Protein AF-0000000068500457 (afdb_homodimer)

InterPro domains:
  IPR003719 Phenazine biosynthesis PhzF-like [PF02567] (9-289)
  IPR003719 Phenazine biosynthesis PhzF-like [PIRSF016184] (1-291)
  IPR003719 Phenazine biosynthesis PhzF-like [PTHR13774] (5-292)
  IPR003719 Phenazine biosynthesis PhzF-like [TIGR00654] (3-291)

Nearest PDB structures (foldseek):
  3edn-assembly1_B  TM=9.304E-01  e=4.935E-35  Bacillus anthracis
  1qy9-assembly2_C  TM=9.216E-01  e=9.710E-34  Escherichia coli
  1qya-assembly1_A  TM=9.060E-01  e=8.518E-31  Escherichia coli
  1ym5-assembly1_A-2  TM=8.627E-01  e=5.524E-30  Saccharomyces cerevisiae
  1u0k-assembly1_B  TM=8.093E-01  e=1.745E-21  Pseudomonas aeruginosa PAO1

pLDDT: mean 97.28, std 2.14, range [86.38, 98.94]

Structure (mmCIF, N/CA/C/O backbone):
data_AF-0000000068500457-model_v1
#
loop_
_entity.id
_entity.type
_entity.pdbx_description
1 polymer 'Phenazine biosynthesis protein, phzf family'
#
loop_
_atom_site.group_PDB
_atom_site.id
_atom_site.type_symbol
_atom_site.label_atom_id
_atom_site.label_alt_id
_atom_site.label_comp_id
_atom_site.label_asym_id
_atom_site.label_entity_id
_atom_site.label_seq_id
_atom_site.pdbx_PDB_ins_code
_atom_site.Cartn_x
_atom_site.Cartn_y
_atom_site.Cartn_z
_atom_site.occupancy
_atom_site.B_iso_or_equiv
_atom_site.auth_seq_id
_atom_site.auth_comp_id
_atom_site.auth_asym_id
_atom_site.auth_atom_id
_atom_site.pdbx_PDB_model_num
ATOM 1 N N . MET A 1 1 ? -18.516 -16.719 10.125 1 87.12 1 MET A N 1
ATOM 2 C CA . MET A 1 1 ? -17.625 -15.688 9.586 1 87.12 1 MET A CA 1
ATOM 3 C C . MET A 1 1 ? -17.797 -14.375 10.336 1 87.12 1 MET A C 1
ATOM 5 O O . MET A 1 1 ? -18.922 -13.945 10.594 1 87.12 1 MET A O 1
ATOM 9 N N . ASN A 1 2 ? -16.734 -13.828 10.867 1 94.94 2 ASN A N 1
ATOM 10 C CA . ASN A 1 2 ? -16.75 -12.539 11.547 1 94.94 2 ASN A CA 1
ATOM 11 C C . ASN A 1 2 ? -16.766 -11.375 10.555 1 94.94 2 ASN A C 1
ATOM 13 O O . ASN A 1 2 ? -16.297 -11.516 9.422 1 94.94 2 ASN A O 1
ATOM 17 N N . LYS A 1 3 ? -17.469 -10.289 11.008 1 97 3 LYS A N 1
ATOM 18 C CA . LYS A 1 3 ? -17.578 -9.102 10.164 1 97 3 LYS A CA 1
ATOM 19 C C . LYS A 1 3 ? -17.078 -7.859 10.906 1 97 3 LYS A C 1
ATOM 21 O O . LYS A 1 3 ? -17.328 -7.703 12.102 1 97 3 LYS A O 1
ATOM 26 N N . ILE A 1 4 ? -16.359 -7.004 10.203 1 98.38 4 ILE A N 1
ATOM 27 C CA . ILE A 1 4 ? -15.906 -5.715 10.711 1 98.38 4 ILE A CA 1
ATOM 28 C C . ILE A 1 4 ? -16.312 -4.602 9.75 1 98.38 4 ILE A C 1
ATOM 30 O O . ILE A 1 4 ? -15.969 -4.633 8.562 1 98.38 4 ILE A O 1
ATOM 34 N N . LYS A 1 5 ? -17.156 -3.693 10.211 1 98.69 5 LYS A N 1
ATOM 35 C CA . LYS A 1 5 ? -17.391 -2.494 9.414 1 98.69 5 LYS A CA 1
ATOM 36 C C . LYS A 1 5 ? -16.141 -1.609 9.367 1 98.69 5 LYS A C 1
ATOM 38 O O . LYS A 1 5 ? -15.5 -1.386 10.391 1 98.69 5 LYS A O 1
ATOM 43 N N . ILE A 1 6 ? -15.836 -1.152 8.195 1 98.81 6 ILE A N 1
ATOM 44 C CA . ILE A 1 6 ? -14.617 -0.36 8.062 1 98.8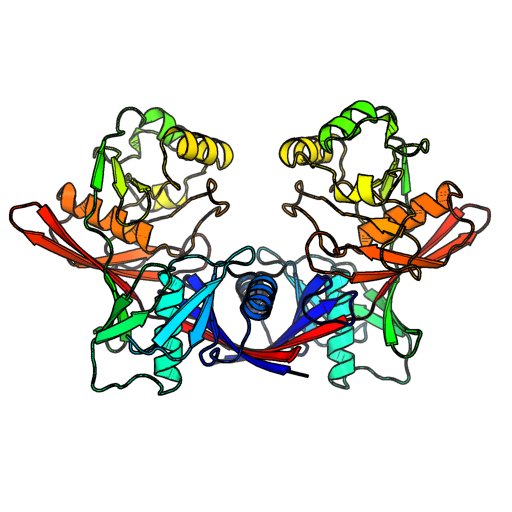1 6 ILE A CA 1
ATOM 45 C C . ILE A 1 6 ? -14.836 0.765 7.055 1 98.81 6 ILE A C 1
ATOM 47 O O . ILE A 1 6 ? -15.656 0.639 6.145 1 98.81 6 ILE A O 1
ATOM 51 N N . LYS A 1 7 ? -14.117 1.862 7.25 1 98.88 7 LYS A N 1
ATOM 52 C CA . LYS A 1 7 ? -14.055 2.988 6.32 1 98.88 7 LYS A CA 1
ATOM 53 C C . LYS A 1 7 ? -12.609 3.285 5.914 1 98.88 7 LYS A C 1
ATOM 55 O O . LYS A 1 7 ? -11.672 2.943 6.637 1 98.88 7 LYS A O 1
ATOM 60 N N . GLN A 1 8 ? -12.414 3.727 4.797 1 98.88 8 GLN A N 1
ATOM 61 C CA . GLN A 1 8 ? -11.211 4.461 4.414 1 98.88 8 GLN A CA 1
ATOM 62 C C . GLN A 1 8 ? -11.492 5.961 4.32 1 98.88 8 GLN A C 1
ATOM 64 O O . GLN A 1 8 ? -12.414 6.383 3.619 1 98.88 8 GLN A O 1
ATOM 69 N N . VAL A 1 9 ? -10.75 6.75 5.035 1 98.88 9 VAL A N 1
ATOM 70 C CA . VAL A 1 9 ? -10.992 8.18 5.184 1 98.88 9 VAL A CA 1
ATOM 71 C C . VAL A 1 9 ? -9.75 8.961 4.777 1 98.88 9 VAL A C 1
ATOM 73 O O . VAL A 1 9 ? -8.641 8.672 5.246 1 98.88 9 VAL A O 1
ATOM 76 N N . ASP A 1 10 ? -9.953 9.891 3.895 1 98.75 10 ASP A N 1
ATOM 77 C CA . ASP A 1 10 ? -8.891 10.82 3.521 1 98.75 10 ASP A CA 1
ATOM 78 C C . ASP A 1 10 ? -8.867 12.031 4.449 1 98.75 10 ASP A C 1
ATOM 80 O O . ASP A 1 10 ? -9.781 12.852 4.422 1 98.75 10 ASP A O 1
ATOM 84 N N . ALA A 1 11 ? -7.801 12.102 5.203 1 98.81 11 ALA A N 1
ATOM 85 C CA . ALA A 1 11 ? -7.641 13.219 6.125 1 98.81 11 ALA A CA 1
ATOM 86 C C . ALA A 1 11 ? -7.035 14.43 5.418 1 98.81 11 ALA A C 1
ATOM 88 O O . ALA A 1 11 ? -6.328 14.281 4.418 1 98.81 11 ALA A O 1
ATOM 89 N N . PHE A 1 12 ? -7.344 15.648 5.887 1 98.75 12 PHE A N 1
ATOM 90 C CA . PHE A 1 12 ? -6.809 16.938 5.441 1 98.75 12 PHE A CA 1
ATOM 91 C C . PHE A 1 12 ? -7.324 17.281 4.047 1 98.75 12 PHE A C 1
ATOM 93 O O . PHE A 1 12 ? -6.609 17.891 3.254 1 98.75 12 PHE A O 1
ATOM 100 N N . THR A 1 13 ? -8.461 16.812 3.727 1 98.44 13 THR A N 1
ATOM 101 C CA . THR A 1 13 ? -9.055 17.125 2.432 1 98.44 13 THR A CA 1
ATOM 102 C C . THR A 1 13 ? -10.578 17.078 2.502 1 98.44 13 THR A C 1
ATOM 104 O O . THR A 1 13 ? -11.141 16.5 3.434 1 98.44 13 THR A O 1
ATOM 107 N N . THR A 1 14 ? -11.203 17.781 1.573 1 96.94 14 THR A N 1
ATOM 108 C CA . THR A 1 14 ? -12.656 17.719 1.438 1 96.94 14 THR A CA 1
ATOM 109 C C . THR A 1 14 ? -13.055 17.062 0.116 1 96.94 14 THR A C 1
ATOM 111 O O . THR A 1 14 ? -14.242 16.969 -0.203 1 96.94 14 THR A O 1
ATOM 114 N N . ILE A 1 15 ? -12.062 16.641 -0.648 1 96.19 15 ILE A N 1
ATOM 115 C CA . ILE A 1 15 ? -12.375 16.047 -1.941 1 9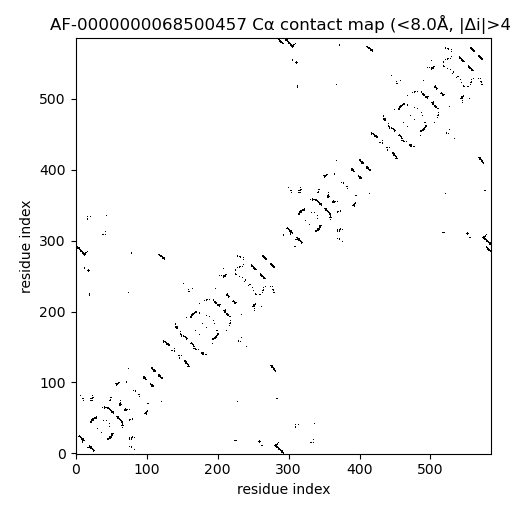6.19 15 ILE A CA 1
ATOM 116 C C . ILE A 1 15 ? -11.906 14.594 -1.962 1 96.19 15 ILE A C 1
ATOM 118 O O . ILE A 1 15 ? -10.914 14.242 -1.322 1 96.19 15 ILE A O 1
ATOM 122 N N . PRO A 1 16 ? -12.586 13.766 -2.725 1 97 16 PRO A N 1
ATOM 123 C CA . PRO A 1 16 ? -12.18 12.359 -2.791 1 97 16 PRO A CA 1
ATOM 124 C C . PRO A 1 16 ? -10.805 12.172 -3.426 1 97 16 PRO A C 1
ATOM 126 O O . PRO A 1 16 ? -10.43 12.922 -4.332 1 97 16 PRO A O 1
ATOM 129 N N . PHE A 1 17 ? -10.094 11.188 -2.996 1 98.06 17 PHE A N 1
ATOM 130 C CA . PHE A 1 17 ? -8.812 10.758 -3.545 1 98.06 17 PHE A CA 1
ATOM 131 C C . PHE A 1 17 ? -7.723 11.781 -3.244 1 98.06 17 PHE A C 1
ATOM 133 O O . PHE A 1 17 ? -6.676 11.797 -3.891 1 98.06 17 PHE A O 1
ATOM 140 N N . GLY A 1 18 ? -7.984 12.703 -2.336 1 98.25 18 GLY A N 1
ATOM 141 C CA . GLY A 1 18 ? -6.98 13.633 -1.843 1 98.25 18 GLY A CA 1
ATOM 142 C C . GLY A 1 18 ? -6.48 13.289 -0.453 1 98.25 18 GLY A C 1
ATOM 143 O O . GLY A 1 18 ? -6.738 12.195 0.051 1 98.25 18 GLY A O 1
ATOM 144 N N . GLY A 1 19 ? -5.719 14.18 0.04 1 98.62 19 GLY A N 1
ATOM 145 C CA . GLY A 1 19 ? -5.328 14.078 1.438 1 98.62 19 GLY A CA 1
ATOM 146 C C . GLY A 1 19 ? -4.508 12.844 1.741 1 98.62 19 GLY A C 1
ATOM 147 O O . GLY A 1 19 ? -3.734 12.383 0.899 1 98.62 19 GLY A O 1
ATOM 148 N N . ASN A 1 20 ? -4.594 12.484 2.986 1 98.75 20 ASN A N 1
ATOM 149 C CA . ASN A 1 20 ? -3.861 11.344 3.523 1 98.75 20 ASN A CA 1
ATOM 150 C C . ASN A 1 20 ? -4.805 10.25 4.008 1 98.75 20 ASN A C 1
ATOM 152 O O . ASN A 1 20 ? -5.535 10.438 4.984 1 98.75 20 ASN A O 1
ATOM 156 N N . PRO A 1 21 ? -4.781 9.102 3.355 1 98.62 21 PRO A N 1
ATOM 157 C CA . PRO A 1 21 ? -5.77 8.062 3.641 1 98.62 21 PRO A CA 1
ATOM 158 C C . PRO A 1 21 ? -5.457 7.281 4.914 1 98.62 21 PRO A C 1
ATOM 160 O O . PRO A 1 21 ? -4.285 7.047 5.227 1 98.62 21 PRO A O 1
ATOM 163 N N . ALA A 1 22 ? -6.5 6.844 5.59 1 98.69 22 ALA A N 1
ATOM 164 C CA . ALA A 1 22 ? -6.414 5.949 6.742 1 98.69 22 ALA A CA 1
ATOM 165 C C . ALA A 1 22 ? -7.609 5.004 6.797 1 98.69 22 ALA A C 1
ATOM 167 O O . ALA A 1 22 ? -8.719 5.371 6.395 1 98.69 22 ALA A O 1
ATOM 168 N N . GLY A 1 23 ? -7.363 3.77 7.215 1 98.88 23 GLY A N 1
ATOM 169 C CA . GLY A 1 23 ? -8.469 2.918 7.613 1 98.88 23 GLY A CA 1
ATOM 170 C C . GLY A 1 23 ? -9.039 3.273 8.977 1 98.88 23 GLY A C 1
ATOM 171 O O . GLY A 1 23 ? -8.305 3.695 9.867 1 98.88 23 GLY A O 1
ATOM 172 N N . VAL A 1 24 ? -10.32 3.115 9.117 1 98.94 24 VAL A N 1
ATOM 173 C CA . VAL A 1 24 ? -10.953 3.438 10.391 1 98.94 24 VAL A CA 1
ATOM 174 C C . VAL A 1 24 ? -12.008 2.387 10.727 1 98.94 24 VAL A C 1
ATOM 176 O O . VAL A 1 24 ? -12.914 2.129 9.93 1 98.94 24 VAL A O 1
ATOM 179 N N . VAL A 1 25 ? -11.891 1.739 11.797 1 98.94 25 VAL A N 1
ATOM 180 C CA . VAL A 1 25 ? -12.898 0.88 12.398 1 98.94 25 VAL A CA 1
ATOM 181 C C . VAL A 1 25 ? -13.445 1.532 13.672 1 98.94 25 VAL A C 1
ATOM 183 O O . VAL A 1 25 ? -12.719 1.686 14.656 1 98.94 25 VAL A O 1
ATOM 186 N N . THR A 1 26 ? -14.711 1.892 13.711 1 98.81 26 THR A N 1
ATOM 187 C CA . THR A 1 26 ? -15.25 2.709 14.797 1 98.81 26 THR A CA 1
ATOM 188 C C . THR A 1 26 ? -15.82 1.83 15.906 1 98.81 26 THR A C 1
ATOM 190 O O . THR A 1 26 ? -16.25 2.334 16.938 1 98.81 26 THR A O 1
ATOM 193 N N . ASP A 1 27 ? -15.906 0.527 15.742 1 98.44 27 ASP A N 1
ATOM 194 C CA . ASP A 1 27 ? -16.375 -0.436 16.734 1 98.44 27 ASP A CA 1
ATOM 195 C C . ASP A 1 27 ? -15.422 -1.619 16.844 1 98.44 27 ASP A C 1
ATOM 197 O O . ASP A 1 27 ? -15.688 -2.697 16.312 1 98.44 27 ASP A O 1
ATOM 201 N N . ALA A 1 28 ? -14.414 -1.388 17.734 1 98.62 28 ALA A N 1
ATOM 202 C CA . ALA A 1 28 ? -13.344 -2.379 17.734 1 98.62 28 ALA A CA 1
ATOM 203 C C . ALA A 1 28 ? -13.164 -2.992 19.109 1 98.62 28 ALA A C 1
ATOM 205 O O . ALA A 1 28 ? -12.172 -3.682 19.375 1 98.62 28 ALA A O 1
ATOM 206 N N . SER A 1 29 ? -14.062 -2.791 20.047 1 98.06 29 SER A N 1
ATOM 207 C CA . SER A 1 29 ? -13.891 -3.203 21.438 1 98.06 29 SER A CA 1
ATOM 208 C C . SER A 1 29 ? -13.703 -4.715 21.547 1 98.06 29 SER A C 1
ATOM 210 O O . SER A 1 29 ? -13.023 -5.195 22.453 1 98.06 29 SER A O 1
ATOM 212 N N . ASN A 1 30 ? -14.242 -5.5 20.688 1 97.62 30 ASN A N 1
ATOM 213 C CA . ASN A 1 30 ? -14.188 -6.957 20.766 1 97.62 30 ASN A CA 1
ATOM 214 C C . ASN A 1 30 ? -13.258 -7.547 19.703 1 97.62 30 ASN A C 1
ATOM 216 O O . ASN A 1 30 ? -13.375 -8.727 19.375 1 97.62 30 ASN A O 1
ATOM 220 N N . ILE A 1 31 ? -12.453 -6.766 19.125 1 98.38 31 ILE A N 1
ATOM 221 C CA . ILE A 1 31 ? -11.523 -7.23 18.094 1 98.38 31 ILE A CA 1
ATOM 222 C C . ILE A 1 31 ? -10.133 -7.398 18.703 1 98.38 31 ILE A C 1
ATOM 224 O O . ILE A 1 31 ? -9.609 -6.48 19.344 1 98.38 31 ILE A O 1
ATOM 228 N N . SER A 1 32 ? -9.469 -8.547 18.578 1 98.31 32 SER A N 1
ATOM 229 C CA . SER A 1 32 ? -8.141 -8.797 19.125 1 98.31 32 SER A CA 1
ATOM 230 C C . SER A 1 32 ? -7.074 -8.008 18.375 1 98.31 32 SER A C 1
ATOM 232 O O . SER A 1 32 ? -7.273 -7.629 17.219 1 98.31 32 SER A O 1
ATOM 234 N N . ASP A 1 33 ? -5.973 -7.773 19.031 1 98.44 33 ASP A N 1
ATOM 235 C CA . ASP A 1 33 ? -4.875 -7.043 18.406 1 98.44 33 ASP A CA 1
ATOM 236 C C . ASP A 1 33 ? -4.34 -7.793 17.188 1 98.44 33 ASP A C 1
ATOM 238 O O . ASP A 1 33 ? -3.895 -7.176 16.219 1 98.44 33 ASP A O 1
ATOM 242 N N . GLU A 1 34 ? -4.363 -9.117 17.234 1 97.81 34 GLU A N 1
ATOM 243 C CA . GLU A 1 34 ? -3.934 -9.922 16.094 1 97.81 34 GLU A CA 1
ATOM 244 C C . GLU A 1 34 ? -4.797 -9.641 14.875 1 97.81 34 GLU A C 1
ATOM 246 O O . GLU A 1 34 ? -4.277 -9.461 13.773 1 97.81 34 GLU A O 1
ATOM 251 N N . ILE A 1 35 ? -6.074 -9.609 15.062 1 98.19 35 ILE A N 1
ATOM 252 C CA . ILE A 1 35 ? -7 -9.344 13.961 1 98.19 35 ILE A CA 1
ATOM 253 C C . ILE A 1 35 ? -6.836 -7.906 13.492 1 98.19 35 ILE A C 1
ATOM 255 O O . ILE A 1 35 ? -6.855 -7.637 12.289 1 98.19 35 ILE A O 1
ATOM 259 N N . LYS A 1 36 ? -6.703 -6.941 14.469 1 98.81 36 LYS A N 1
ATOM 260 C CA . LYS A 1 36 ? -6.461 -5.551 14.094 1 98.81 36 LYS A CA 1
ATOM 261 C C . LYS A 1 36 ? -5.242 -5.438 13.18 1 98.81 36 LYS A C 1
ATOM 263 O O . LYS A 1 36 ? -5.289 -4.738 12.164 1 98.81 36 LYS A O 1
ATOM 268 N N . GLN A 1 37 ? -4.16 -6.145 13.555 1 98.56 37 GLN A N 1
ATOM 269 C CA . GLN A 1 37 ? -2.938 -6.133 12.758 1 98.56 37 GLN A CA 1
ATOM 270 C C . GLN A 1 37 ? -3.182 -6.719 11.367 1 98.56 37 GLN A C 1
ATOM 272 O O . GLN A 1 37 ? -2.703 -6.176 10.375 1 98.56 37 GLN A O 1
ATOM 277 N N . ASN A 1 38 ? -3.92 -7.824 11.273 1 98.12 38 ASN A N 1
ATOM 278 C CA . ASN A 1 38 ? -4.242 -8.43 9.984 1 98.12 38 ASN A CA 1
ATOM 279 C C . ASN A 1 38 ? -5.051 -7.484 9.102 1 98.12 38 ASN A C 1
ATOM 281 O O . ASN A 1 38 ? -4.805 -7.387 7.902 1 98.12 38 ASN A O 1
ATOM 285 N N . VAL A 1 39 ? -5.984 -6.805 9.68 1 98.69 39 VAL A N 1
ATOM 286 C CA . VAL A 1 39 ? -6.832 -5.863 8.953 1 98.69 39 VAL A CA 1
ATOM 287 C C . VAL A 1 39 ? -5.98 -4.715 8.414 1 98.69 39 VAL A C 1
ATOM 289 O O . VAL A 1 39 ? -6.121 -4.324 7.254 1 98.69 39 VAL A O 1
ATOM 292 N N . ALA A 1 40 ? -5.113 -4.215 9.281 1 98.69 40 ALA A N 1
ATOM 293 C CA . ALA A 1 40 ? -4.238 -3.123 8.852 1 98.69 40 ALA A CA 1
ATOM 294 C C . ALA A 1 40 ? -3.354 -3.553 7.688 1 98.69 40 ALA A C 1
ATOM 296 O O . ALA A 1 40 ? -3.16 -2.793 6.734 1 98.69 40 ALA A O 1
ATOM 297 N N . LYS A 1 41 ? -2.779 -4.734 7.812 1 97.75 41 LYS A N 1
ATOM 298 C CA . LYS A 1 41 ? -1.958 -5.273 6.73 1 97.75 41 LYS A CA 1
ATOM 299 C C . LYS A 1 41 ? -2.764 -5.414 5.445 1 97.75 41 LYS A C 1
ATOM 301 O O . LYS A 1 41 ? -2.271 -5.098 4.359 1 97.75 41 LYS A O 1
ATOM 306 N N . GLU A 1 42 ? -3.988 -5.887 5.566 1 98.19 42 GLU A N 1
ATOM 307 C CA . GLU A 1 42 ? -4.887 -6.09 4.434 1 98.19 42 GLU A CA 1
ATOM 308 C C . GLU A 1 42 ? -5.203 -4.77 3.736 1 98.19 42 GLU A C 1
ATOM 310 O O . GLU A 1 42 ? -5.234 -4.703 2.506 1 98.19 42 GLU A O 1
ATOM 315 N N . MET A 1 43 ? -5.426 -3.744 4.508 1 98.06 43 MET A N 1
ATOM 316 C CA . MET A 1 43 ? -5.781 -2.438 3.959 1 98.06 43 MET A CA 1
ATOM 317 C C . MET A 1 43 ? -4.59 -1.8 3.256 1 98.06 43 MET A C 1
ATOM 319 O O . MET A 1 43 ? -4.762 -1.019 2.318 1 98.06 43 MET A O 1
ATOM 323 N N . ASN A 1 44 ? -3.424 -2.096 3.771 1 97.19 44 ASN A N 1
ATOM 324 C CA . ASN A 1 44 ? -2.17 -1.643 3.18 1 97.19 44 ASN A CA 1
ATOM 325 C C . ASN A 1 44 ? -2.105 -0.121 3.1 1 97.19 44 ASN A C 1
ATOM 327 O O . ASN A 1 44 ? -1.63 0.433 2.107 1 97.19 44 ASN A O 1
ATOM 331 N N . LEU A 1 45 ? -2.693 0.55 4.035 1 97.69 45 LEU A N 1
ATOM 332 C CA . LEU A 1 45 ? -2.551 1.99 4.223 1 97.69 45 LEU A CA 1
ATOM 333 C C . LEU A 1 45 ? -1.496 2.299 5.277 1 97.69 45 LEU A C 1
ATOM 335 O O . LEU A 1 45 ? -1.03 1.397 5.977 1 97.69 45 LEU A O 1
ATOM 339 N N . SER A 1 46 ? -1.059 3.545 5.344 1 96.56 46 SER A N 1
ATOM 340 C CA . SER A 1 46 ? -0.04 3.883 6.332 1 96.56 46 SER A CA 1
ATOM 341 C C . SER A 1 46 ? -0.482 3.49 7.738 1 96.56 46 SER A C 1
ATOM 343 O O . SER A 1 46 ? 0.293 2.902 8.5 1 96.56 46 SER A O 1
ATOM 345 N N . GLU A 1 47 ? -1.784 3.863 8.086 1 98.25 47 GLU A N 1
ATOM 346 C CA . GLU A 1 47 ? -2.336 3.416 9.359 1 98.25 47 GLU A CA 1
ATOM 347 C C . GLU A 1 47 ? -3.812 3.055 9.227 1 98.25 47 GLU A C 1
ATOM 349 O O . GLU A 1 47 ? -4.52 3.609 8.383 1 98.25 47 GLU A O 1
ATOM 354 N N . THR A 1 48 ? -4.23 2.186 10.008 1 98.88 48 THR A N 1
ATOM 355 C CA . THR A 1 48 ? -5.629 1.898 10.305 1 98.88 48 THR A CA 1
ATOM 356 C C . THR A 1 48 ? -5.926 2.1 11.789 1 98.88 48 THR A C 1
ATOM 358 O O . THR A 1 48 ? -5.203 1.585 12.641 1 98.88 48 THR A O 1
ATOM 361 N N . ALA A 1 49 ? -6.918 2.895 12.023 1 98.94 49 ALA A N 1
ATOM 362 C CA . ALA A 1 49 ? -7.293 3.205 13.406 1 98.94 49 ALA A CA 1
ATOM 363 C C . ALA A 1 49 ? -8.461 2.332 13.867 1 98.94 49 ALA A C 1
ATOM 365 O O . ALA A 1 49 ? -9.391 2.07 13.094 1 98.94 49 ALA A O 1
ATOM 366 N N . PHE A 1 50 ? -8.398 1.896 15.094 1 98.94 50 PHE A N 1
ATOM 367 C CA . PHE A 1 50 ? -9.438 1.081 15.719 1 98.94 50 PHE A CA 1
ATOM 368 C C . PHE A 1 50 ? -9.961 1.754 16.984 1 98.94 50 PHE A C 1
ATOM 370 O O . PHE A 1 50 ? -9.203 1.996 17.922 1 98.94 50 PHE A O 1
ATOM 377 N N . VAL A 1 51 ? -11.242 1.997 17.016 1 98.94 51 VAL A N 1
ATOM 378 C CA . VAL A 1 51 ? -11.867 2.725 18.109 1 98.94 51 VAL A CA 1
ATOM 379 C C . VAL A 1 51 ? -12.531 1.74 19.062 1 98.94 51 VAL A C 1
ATOM 381 O O . VAL A 1 51 ? -13.312 0.884 18.641 1 98.94 51 VAL A O 1
ATOM 384 N N . SER A 1 52 ? -12.242 1.812 20.312 1 98.81 52 SER A N 1
ATOM 385 C CA . SER A 1 52 ? -12.852 1.016 21.375 1 98.81 52 SER A CA 1
ATOM 386 C C . SER A 1 52 ? -13.352 1.899 22.5 1 98.81 52 SER A C 1
ATOM 388 O O . SER A 1 52 ? -13.102 3.105 22.516 1 98.81 52 SER A O 1
ATOM 390 N N . GLU A 1 53 ? -14.078 1.32 23.375 1 98.38 53 GLU A N 1
ATOM 391 C CA . GLU A 1 53 ? -14.5 2.023 24.594 1 98.38 53 GLU A CA 1
ATOM 392 C C . GLU A 1 53 ? -13.305 2.328 25.484 1 98.38 53 GLU A C 1
ATOM 394 O O . GLU A 1 53 ? -12.312 1.593 25.484 1 98.38 53 GLU A O 1
ATOM 399 N N . SER A 1 54 ? -13.414 3.447 26.156 1 98.38 54 SER A N 1
ATOM 400 C CA . SER A 1 54 ? -12.375 3.838 27.094 1 98.38 54 SER A CA 1
ATOM 401 C C . SER A 1 54 ? -12.953 4.133 28.469 1 98.38 54 SER A C 1
ATOM 403 O O . SER A 1 54 ? -14.07 4.637 28.578 1 98.38 54 SER A O 1
ATOM 405 N N . ASN A 1 55 ? -12.172 3.859 29.516 1 97.69 55 ASN A N 1
ATOM 406 C CA . ASN A 1 55 ? -12.57 4.195 30.875 1 97.69 55 ASN A CA 1
ATOM 407 C C . ASN A 1 55 ? -12.047 5.566 31.281 1 97.69 55 ASN A C 1
ATOM 409 O O . ASN A 1 55 ? -12.492 6.121 32.281 1 97.69 55 ASN A O 1
ATOM 413 N N . ILE A 1 56 ? -11.164 6.188 30.531 1 98.25 56 ILE A N 1
ATOM 414 C CA . ILE A 1 56 ? -10.5 7.391 31.016 1 98.25 56 ILE A CA 1
ATOM 415 C C . ILE A 1 56 ? -10.641 8.516 30 1 98.25 56 ILE A C 1
ATOM 417 O O . ILE A 1 56 ? -10.211 9.641 30.234 1 98.25 56 ILE A O 1
ATOM 421 N N . ALA A 1 57 ? -11.164 8.242 28.828 1 98.5 57 ALA A N 1
ATOM 422 C CA . ALA A 1 57 ? -11.375 9.211 27.766 1 98.5 57 ALA A CA 1
ATOM 423 C C . ALA A 1 57 ? -12.695 8.945 27.031 1 98.5 57 ALA A C 1
ATOM 425 O O . ALA A 1 57 ? -13.445 8.047 27.422 1 98.5 57 ALA A O 1
ATOM 426 N N . ASP A 1 58 ? -12.992 9.773 26.047 1 98.25 58 ASP A N 1
ATOM 427 C CA . ASP A 1 58 ? -14.203 9.539 25.266 1 98.25 58 ASP A CA 1
ATOM 428 C C . ASP A 1 58 ? -14.102 8.234 24.469 1 98.25 58 ASP A C 1
ATOM 430 O O . ASP A 1 58 ? -15.086 7.504 24.344 1 98.25 58 ASP A O 1
ATOM 434 N N . PHE A 1 59 ? -12.922 7.996 23.906 1 98.62 59 PHE A N 1
ATOM 435 C CA . PHE A 1 59 ? -12.648 6.809 23.109 1 98.62 59 PHE A CA 1
ATOM 436 C C . PHE A 1 59 ? -11.234 6.297 23.375 1 98.62 59 PHE A C 1
ATOM 438 O O . PHE A 1 59 ? -10.352 7.066 23.75 1 98.62 59 PHE A O 1
ATOM 445 N N . LYS A 1 60 ? -11.031 5.008 23.234 1 98.81 60 LYS A N 1
ATOM 446 C CA . LYS A 1 60 ? -9.703 4.43 23.031 1 98.81 60 LYS A CA 1
ATOM 447 C C . LYS A 1 60 ? -9.422 4.207 21.547 1 98.81 60 LYS A C 1
ATOM 449 O O . LYS A 1 60 ? -10.258 3.652 20.828 1 98.81 60 LYS A O 1
ATOM 454 N N . VAL A 1 61 ? -8.305 4.707 21.109 1 98.88 61 VAL A N 1
ATOM 455 C CA . VAL A 1 61 ? -7.961 4.555 19.688 1 98.88 61 VAL A CA 1
ATOM 456 C C . VAL A 1 61 ? -6.586 3.9 19.562 1 98.88 61 VAL A C 1
ATOM 458 O O . VAL A 1 61 ? -5.602 4.398 20.109 1 98.88 61 VAL A O 1
ATOM 461 N N . GLN A 1 62 ? -6.516 2.781 18.875 1 98.94 62 GLN A N 1
ATOM 462 C CA . GLN A 1 62 ? -5.266 2.127 18.516 1 98.94 62 GLN A CA 1
ATOM 463 C C . GLN A 1 62 ? -4.949 2.332 17.031 1 98.94 62 GLN A C 1
ATOM 465 O O . GLN A 1 62 ? -5.855 2.342 16.203 1 98.94 62 GLN A O 1
ATOM 470 N N . PHE A 1 63 ? -3.738 2.537 16.75 1 98.88 63 PHE A N 1
ATOM 471 C CA . PHE A 1 63 ? -3.275 2.746 15.383 1 98.88 63 PHE A CA 1
ATOM 472 C C . PHE A 1 63 ? -2.336 1.626 14.953 1 98.88 63 PHE A C 1
ATOM 474 O O . PHE A 1 63 ? -1.356 1.331 15.641 1 98.88 63 PHE A O 1
ATOM 481 N N . PHE A 1 64 ? -2.574 1.021 13.781 1 98.81 64 PHE A N 1
ATOM 482 C CA . PHE A 1 64 ? -1.736 -0.048 13.25 1 98.81 64 PHE A CA 1
ATOM 483 C C . PHE A 1 64 ? -1.257 0.288 11.844 1 98.81 64 PHE A C 1
ATOM 485 O O . PHE A 1 64 ? -2.059 0.638 10.969 1 98.81 64 PHE A O 1
ATOM 492 N N . THR A 1 65 ? 0.067 0.303 11.625 1 97.81 65 THR A N 1
ATOM 493 C CA . THR A 1 65 ? 0.598 0.148 10.273 1 97.81 65 THR A CA 1
ATOM 494 C C . THR A 1 65 ? 0.433 -1.29 9.789 1 97.81 65 THR A C 1
ATOM 496 O O . THR A 1 65 ? 0.001 -2.16 10.547 1 97.81 65 THR A O 1
ATOM 499 N N . PRO A 1 66 ? 0.79 -1.558 8.508 1 96.69 66 PRO A N 1
ATOM 500 C CA . PRO A 1 66 ? 0.733 -2.951 8.062 1 96.69 66 PRO A CA 1
ATOM 501 C C . PRO A 1 66 ? 1.656 -3.867 8.859 1 96.69 66 PRO A C 1
ATOM 503 O O . PRO A 1 66 ? 1.429 -5.078 8.922 1 96.69 66 PRO A O 1
ATOM 506 N N . GLY A 1 67 ? 2.65 -3.25 9.609 1 95.62 67 GLY A N 1
ATOM 507 C CA . GLY A 1 67 ? 3.654 -4.082 10.25 1 95.62 67 GLY A CA 1
ATOM 508 C C . GLY A 1 67 ? 3.508 -4.137 11.758 1 95.62 67 GLY A C 1
ATOM 509 O O . GLY A 1 67 ? 3.91 -5.113 12.391 1 95.62 67 GLY A O 1
ATOM 510 N N . LEU A 1 68 ? 2.98 -3.086 12.328 1 97.12 68 LEU A N 1
ATOM 511 C CA . LEU A 1 68 ? 2.961 -3.029 13.789 1 97.12 68 LEU A CA 1
ATOM 512 C C . LEU A 1 68 ? 2.029 -1.926 14.273 1 97.12 68 LEU A C 1
ATOM 514 O O . LEU A 1 68 ? 1.595 -1.081 13.492 1 97.12 68 LEU A O 1
ATOM 518 N N . GLU A 1 69 ? 1.688 -2.006 15.602 1 98.5 69 GLU A N 1
ATOM 519 C CA . GLU A 1 69 ? 0.973 -0.915 16.25 1 98.5 69 GLU A CA 1
ATOM 520 C C . GLU A 1 69 ? 1.902 0.262 16.547 1 98.5 69 GLU A C 1
ATOM 522 O O . GLU A 1 69 ? 3.055 0.068 16.938 1 98.5 69 GLU A O 1
ATOM 527 N N . VAL A 1 70 ? 1.46 1.476 16.328 1 97.81 70 VAL A N 1
ATOM 528 C CA . VAL A 1 70 ? 2.234 2.67 16.641 1 97.81 70 VAL A CA 1
ATOM 529 C C . VAL A 1 70 ? 1.534 3.465 17.734 1 97.81 70 VAL A C 1
ATOM 531 O O . VAL A 1 70 ? 0.355 3.24 18.016 1 97.81 70 VAL A O 1
ATOM 534 N N . ASP A 1 71 ? 2.184 4.316 18.359 1 97.25 71 ASP A N 1
ATOM 535 C CA . ASP A 1 71 ? 1.695 4.988 19.547 1 97.25 71 ASP A CA 1
ATOM 536 C C . ASP A 1 71 ? 0.643 6.039 19.203 1 97.25 71 ASP A C 1
ATOM 538 O O . ASP A 1 71 ? -0.288 6.273 19.984 1 97.25 71 ASP A O 1
ATOM 542 N N . LEU A 1 72 ? 0.851 6.719 18.125 1 96 72 LEU A N 1
ATOM 543 C CA . LEU A 1 72 ? 0.003 7.832 17.703 1 96 72 LEU A CA 1
ATOM 544 C C . LEU A 1 72 ? 0.124 8.086 16.219 1 96 72 LEU A C 1
ATOM 546 O O . LEU A 1 72 ? 1.194 7.895 15.633 1 96 72 LEU A O 1
ATOM 550 N N . CYS A 1 73 ? -0.919 8.523 15.641 1 96.5 73 CYS A N 1
ATOM 551 C CA . CYS A 1 73 ? -0.929 8.953 14.25 1 96.5 73 CYS A CA 1
ATOM 552 C C . CYS A 1 73 ? -1.903 10.109 14.039 1 96.5 73 CYS A C 1
ATOM 554 O O . CYS A 1 73 ? -3.105 9.961 14.273 1 96.5 73 CYS A O 1
ATOM 556 N N . GLY A 1 74 ? -1.433 11.188 13.555 1 96.81 74 GLY A N 1
ATOM 557 C CA . GLY A 1 74 ? -2.221 12.398 13.438 1 96.81 74 GLY A CA 1
ATOM 558 C C . GLY A 1 74 ? -3.311 12.305 12.383 1 96.81 74 GLY A C 1
ATOM 559 O O . GLY A 1 74 ? -4.492 12.484 12.688 1 96.81 74 GLY A O 1
ATOM 560 N N . HIS A 1 75 ? -2.934 11.945 11.141 1 98 75 HIS A N 1
ATOM 561 C CA . HIS A 1 75 ? -3.932 11.938 10.078 1 98 75 HIS A CA 1
ATOM 562 C C . HIS A 1 75 ? -5.008 10.891 10.344 1 98 75 HIS A C 1
ATOM 564 O O . HIS A 1 75 ? -6.188 11.117 10.062 1 98 75 HIS A O 1
ATOM 570 N N . ALA A 1 76 ? -4.648 9.773 10.875 1 98.69 76 ALA A N 1
ATOM 571 C CA . ALA A 1 76 ? -5.637 8.75 11.211 1 98.69 76 ALA A CA 1
ATOM 572 C C . ALA A 1 76 ? -6.574 9.227 12.312 1 98.69 76 ALA A C 1
ATOM 574 O O . ALA A 1 76 ? -7.742 8.836 12.359 1 98.69 76 ALA A O 1
ATOM 575 N N . THR A 1 77 ? -6.039 10.062 13.227 1 98.69 77 THR A N 1
ATOM 576 C CA . THR A 1 77 ? -6.883 10.664 14.25 1 98.69 77 THR A CA 1
ATOM 577 C C . THR A 1 77 ? -7.957 11.539 13.617 1 98.69 77 THR A C 1
ATOM 579 O O . THR A 1 77 ? -9.141 11.43 13.961 1 98.69 77 THR A O 1
ATOM 582 N N . ILE A 1 78 ? -7.516 12.352 12.719 1 98.69 78 ILE A N 1
ATOM 583 C CA . ILE A 1 78 ? -8.461 13.227 12.031 1 98.69 78 ILE A CA 1
ATOM 584 C C . ILE A 1 78 ? -9.508 12.383 11.312 1 98.69 78 ILE A C 1
ATOM 586 O O . ILE A 1 78 ? -10.711 12.656 11.422 1 98.69 78 ILE A O 1
ATOM 590 N N . GLY A 1 79 ? -9.078 11.383 10.57 1 98.81 79 GLY A N 1
ATOM 591 C CA . GLY A 1 79 ? -10.008 10.484 9.898 1 98.81 79 GLY A CA 1
ATOM 592 C C . GLY A 1 79 ? -10.961 9.789 10.852 1 98.81 79 GLY A C 1
ATOM 593 O O . GLY A 1 79 ? -12.148 9.633 10.547 1 98.81 79 GLY A O 1
ATOM 594 N N . THR A 1 80 ? -10.469 9.367 11.984 1 98.88 80 THR A N 1
ATOM 595 C CA . THR A 1 80 ? -11.25 8.656 12.984 1 98.88 80 THR A CA 1
ATOM 596 C C . THR A 1 80 ? -12.367 9.539 13.531 1 98.88 80 THR A C 1
ATOM 598 O O . THR A 1 80 ? -13.531 9.125 13.578 1 98.88 80 THR A O 1
ATOM 601 N N . PHE A 1 81 ? -12.055 10.711 13.906 1 98.81 81 PHE A N 1
ATOM 602 C CA . PHE A 1 81 ? -13.062 11.578 14.516 1 98.81 81 PHE A CA 1
ATOM 603 C C . PHE A 1 81 ? -14.062 12.055 13.469 1 98.81 81 PHE A C 1
ATOM 605 O O . PHE A 1 81 ? -15.242 12.25 13.773 1 98.81 81 PHE A O 1
ATOM 612 N N . HIS A 1 82 ? -13.578 12.242 12.289 1 98.69 82 HIS A N 1
ATOM 613 C CA . HIS A 1 82 ? -14.516 12.492 11.195 1 98.69 82 HIS A CA 1
ATOM 614 C C . HIS A 1 82 ? -15.531 11.352 11.078 1 98.69 82 HIS A C 1
ATOM 616 O O . HIS A 1 82 ? -16.734 11.594 10.977 1 98.69 82 HIS A O 1
ATOM 622 N N . ALA A 1 83 ? -15.062 10.109 11.023 1 98.81 83 ALA A N 1
ATOM 623 C CA . ALA A 1 83 ? -15.922 8.938 10.891 1 98.81 83 ALA A CA 1
ATOM 624 C C . ALA A 1 83 ? -16.906 8.852 12.055 1 98.81 83 ALA A C 1
ATOM 626 O O . ALA A 1 83 ? -18.094 8.539 11.859 1 98.81 83 ALA A O 1
ATOM 627 N N . LEU A 1 84 ? -16.391 9.086 13.266 1 98.75 84 LEU A N 1
ATOM 628 C CA . LEU A 1 84 ? -17.234 9.062 14.453 1 98.75 84 LEU A CA 1
ATOM 629 C C . LEU A 1 84 ? -18.344 10.109 14.352 1 98.75 84 LEU A C 1
ATOM 631 O O . LEU A 1 84 ? -19.5 9.844 14.719 1 98.75 84 LEU A O 1
ATOM 635 N N . LEU A 1 85 ? -17.984 11.305 13.922 1 98.25 85 LEU A N 1
ATOM 636 C CA . LEU A 1 85 ? -18.969 12.352 13.727 1 98.25 85 LEU A CA 1
ATOM 637 C C . LEU A 1 85 ? -20.016 11.93 12.695 1 98.25 85 LEU A C 1
ATOM 639 O O . LEU A 1 85 ? -21.219 12.102 12.922 1 98.25 85 LEU A O 1
ATOM 643 N N . GLU A 1 86 ? -19.531 11.406 11.586 1 97.44 86 GLU A N 1
ATOM 644 C CA . GLU A 1 86 ? -20.422 10.953 10.516 1 97.44 86 GLU A CA 1
ATOM 645 C C . GLU A 1 86 ? -21.422 9.922 11.016 1 97.44 86 GLU A C 1
ATOM 647 O O . GLU A 1 86 ? -22.562 9.875 10.555 1 97.44 86 GLU A O 1
ATOM 652 N N . GLU A 1 87 ? -21 9.148 11.977 1 98.12 87 GLU A N 1
ATOM 653 C CA . GLU A 1 87 ? -21.828 8.047 12.477 1 98.12 87 GLU A CA 1
ATOM 654 C C . GLU A 1 87 ? -22.688 8.5 13.648 1 98.12 87 GLU A C 1
ATOM 656 O O . GLU A 1 87 ? -23.422 7.699 14.227 1 98.12 87 GLU A O 1
ATOM 661 N N . GLY A 1 88 ? -22.578 9.695 14.016 1 97.81 88 GLY A N 1
ATOM 662 C CA . GLY A 1 88 ? -23.375 10.219 15.117 1 97.81 88 GLY A CA 1
ATOM 663 C C . GLY A 1 88 ? -22.875 9.758 16.469 1 97.81 88 GLY A C 1
ATOM 664 O O . GLY A 1 88 ? -23.641 9.727 17.438 1 97.81 88 GLY A O 1
ATOM 665 N N . LYS A 1 89 ? -21.594 9.422 16.547 1 97.5 89 LYS A N 1
ATOM 666 C CA . LYS A 1 89 ? -21.047 8.859 17.781 1 97.5 89 LYS A CA 1
ATOM 667 C C . LYS A 1 89 ? -20.359 9.93 18.625 1 97.5 89 LYS A C 1
ATOM 669 O O . LYS A 1 89 ? -19.984 9.68 19.766 1 97.5 89 LYS A O 1
ATOM 674 N N . LEU A 1 90 ? -20.172 11.117 18.078 1 97 90 LEU A N 1
ATOM 675 C CA . LEU A 1 90 ? -19.625 12.234 18.844 1 97 90 LEU A CA 1
ATOM 676 C C . LEU A 1 90 ? -20.734 13.07 19.453 1 97 90 LEU A C 1
ATOM 678 O O . LEU A 1 90 ? -21.75 13.336 18.812 1 97 90 LEU A O 1
ATOM 682 N N . ASN A 1 91 ? -20.562 13.398 20.703 1 93.62 91 ASN A N 1
ATOM 683 C CA . ASN A 1 91 ? -21.469 14.359 21.328 1 93.62 91 ASN A CA 1
ATOM 684 C C . ASN A 1 91 ? -21.281 15.766 20.75 1 93.62 91 ASN A C 1
ATOM 686 O O . ASN A 1 91 ? -20.375 16.484 21.141 1 93.62 91 ASN A O 1
ATOM 690 N N . THR A 1 92 ? -22.109 16.219 19.953 1 88.44 92 THR A N 1
ATOM 691 C CA . THR A 1 92 ? -21.969 17.453 19.188 1 88.44 92 THR A CA 1
ATOM 692 C C . THR A 1 92 ? -22.125 18.672 20.094 1 88.44 92 THR A C 1
ATOM 694 O O . THR A 1 92 ? -21.922 19.812 19.672 1 88.44 92 THR A O 1
ATOM 697 N N . ASN A 1 93 ? -22.422 18.422 21.391 1 91.69 93 ASN A N 1
ATOM 698 C CA . ASN A 1 93 ? -22.469 19.516 22.344 1 91.69 93 ASN A CA 1
ATOM 699 C C . ASN A 1 93 ? -21.078 19.844 22.875 1 91.69 93 ASN A C 1
ATOM 701 O O . ASN A 1 93 ? -20.875 20.891 23.516 1 91.69 93 ASN A O 1
ATOM 705 N N . LYS A 1 94 ? -20.203 18.969 22.609 1 93.31 94 LYS A N 1
ATOM 706 C CA . LYS A 1 94 ? -18.812 19.156 23 1 93.31 94 LYS A CA 1
ATOM 707 C C . LYS A 1 94 ? -17.984 19.672 21.828 1 93.31 94 LYS A C 1
ATOM 709 O O . LYS A 1 94 ? -18.297 19.375 20.672 1 93.31 94 LYS A O 1
ATOM 714 N N . SER A 1 95 ? -17.031 20.453 22.172 1 95.94 95 SER A N 1
ATOM 715 C CA . SER A 1 95 ? -16.094 20.891 21.141 1 95.94 95 SER A CA 1
ATOM 716 C C . SER A 1 95 ? -14.719 20.25 21.344 1 95.94 95 SER A C 1
ATOM 718 O O . SER A 1 95 ? -13.867 20.328 20.453 1 95.94 95 SER A O 1
ATOM 720 N N . ILE A 1 96 ? -14.508 19.688 22.469 1 97.94 96 ILE A N 1
ATOM 721 C CA . ILE A 1 96 ? -13.25 19.016 22.766 1 97.94 96 ILE A CA 1
ATOM 722 C C . ILE A 1 96 ? -13.508 17.562 23.156 1 97.94 96 ILE A C 1
ATOM 724 O O . ILE A 1 96 ? -14.383 17.281 23.984 1 97.94 96 ILE A O 1
ATOM 728 N N . PHE A 1 97 ? -12.828 16.672 22.531 1 98.44 97 PHE A N 1
ATOM 729 C CA . PHE A 1 97 ? -12.875 15.25 22.812 1 98.44 97 PHE A CA 1
ATOM 730 C C . PHE A 1 97 ? -11.508 14.742 23.266 1 98.44 97 PHE A C 1
ATOM 732 O O . PHE A 1 97 ? -10.492 15.406 23.047 1 98.44 97 PHE A O 1
ATOM 739 N N . TYR A 1 98 ? -11.547 13.617 23.953 1 98.38 98 TYR A N 1
ATOM 740 C CA . TYR A 1 98 ? -10.305 13.031 24.438 1 98.38 98 TYR A CA 1
ATOM 741 C C . TYR A 1 98 ? -10.148 11.594 23.938 1 98.38 98 TYR A C 1
ATOM 743 O O . TYR A 1 98 ? -11.094 10.805 24.016 1 98.38 98 TYR A O 1
ATOM 751 N N . GLN A 1 99 ? -9.039 11.297 23.406 1 98.5 99 GLN A N 1
ATOM 752 C CA . GLN A 1 99 ? -8.742 9.93 22.984 1 98.5 99 GLN A CA 1
ATOM 753 C C . GLN A 1 99 ? -7.602 9.336 23.812 1 98.5 99 GLN A C 1
ATOM 755 O O . GLN A 1 99 ? -6.578 9.992 24.016 1 98.5 99 GLN A O 1
ATOM 760 N N . GLU A 1 100 ? -7.84 8.133 24.266 1 98.69 100 GLU A N 1
ATOM 761 C CA . GLU A 1 100 ? -6.805 7.309 24.875 1 98.69 100 GLU A CA 1
ATOM 762 C C . GLU A 1 100 ? -5.992 6.566 23.828 1 98.69 100 GLU A C 1
ATOM 764 O O . GLU A 1 100 ? -6.555 5.84 23 1 98.69 100 GLU A O 1
ATOM 769 N N . THR A 1 101 ? -4.719 6.828 23.781 1 98.38 101 THR A N 1
ATOM 770 C CA . THR A 1 101 ? -3.801 6.172 22.859 1 98.38 101 THR A CA 1
ATOM 771 C C . THR A 1 101 ? -2.592 5.613 23.609 1 98.38 101 THR A C 1
ATOM 773 O O . THR A 1 101 ? -2.465 5.797 24.812 1 98.38 101 THR A O 1
ATOM 776 N N . LYS A 1 102 ? -1.675 4.902 22.922 1 97.62 102 LYS A N 1
ATOM 777 C CA . LYS A 1 102 ? -0.428 4.438 23.531 1 97.62 102 LYS A CA 1
ATOM 778 C C . LYS A 1 102 ? 0.468 5.613 23.906 1 97.62 102 LYS A C 1
ATOM 780 O O . LYS A 1 102 ? 1.358 5.473 24.75 1 97.62 102 LYS A O 1
ATOM 785 N N . ALA A 1 103 ? 0.235 6.77 23.312 1 96.25 103 ALA A N 1
ATOM 786 C CA . ALA A 1 103 ? 1.022 7.961 23.625 1 96.25 103 ALA A CA 1
ATOM 787 C C . ALA A 1 103 ? 0.393 8.758 24.766 1 96.25 103 ALA A C 1
ATOM 789 O O . ALA A 1 103 ? 0.865 9.844 25.109 1 96.25 103 ALA A O 1
ATOM 790 N N . GLY A 1 104 ? -0.686 8.219 25.375 1 97.44 104 GLY A N 1
ATOM 791 C CA . GLY A 1 104 ? -1.402 8.906 26.438 1 97.44 104 GLY A CA 1
ATOM 792 C C . GLY A 1 104 ? -2.771 9.406 26 1 97.44 104 GLY A C 1
ATOM 793 O O . GLY A 1 104 ? -3.264 9.039 24.938 1 97.44 104 GLY A O 1
ATOM 794 N N . VAL A 1 105 ? -3.438 10.156 26.906 1 98.5 105 VAL A N 1
ATOM 795 C CA . VAL A 1 105 ? -4.734 10.766 26.609 1 98.5 105 VAL A CA 1
ATOM 796 C C . VAL A 1 105 ? -4.527 12.117 25.953 1 98.5 105 VAL A C 1
ATOM 798 O O . VAL A 1 105 ? -3.889 13.008 26.516 1 98.5 105 VAL A O 1
ATOM 801 N N . LEU A 1 106 ? -5.074 12.297 24.797 1 97.69 106 LEU A N 1
ATOM 802 C CA . LEU A 1 106 ? -4.855 13.5 24 1 97.69 106 LEU A CA 1
ATOM 803 C C . LEU A 1 106 ? -6.184 14.141 23.609 1 97.69 106 LEU A C 1
ATOM 805 O O . LEU A 1 106 ? -7.172 13.445 23.375 1 97.69 106 LEU A O 1
ATOM 809 N N . SER A 1 107 ? -6.168 15.414 23.469 1 97.88 107 SER A N 1
ATOM 810 C CA . SER A 1 107 ? -7.387 16.125 23.109 1 97.88 107 SER A CA 1
ATOM 811 C C . SER A 1 107 ? -7.512 16.281 21.594 1 97.88 107 SER A C 1
ATOM 813 O O . SER A 1 107 ? -6.508 16.359 20.875 1 97.88 107 SER A O 1
ATOM 815 N N . VAL A 1 108 ? -8.68 16.266 21.125 1 98.38 108 VAL A N 1
ATOM 816 C CA . VAL A 1 108 ? -9.07 16.594 19.75 1 98.38 108 VAL A CA 1
ATOM 817 C C . VAL A 1 108 ? -10.18 17.641 19.766 1 98.38 108 VAL A C 1
ATOM 819 O O . VAL A 1 108 ? -11.242 17.406 20.359 1 98.38 108 VAL A O 1
ATOM 822 N N . GLU A 1 109 ? -9.93 18.734 19.156 1 98.31 109 GLU A N 1
ATOM 823 C CA . GLU A 1 109 ? -10.891 19.828 19.141 1 98.31 109 GLU A CA 1
ATOM 824 C C . GLU A 1 109 ? -11.656 19.875 17.828 1 98.31 109 GLU A C 1
ATOM 826 O O . GLU A 1 109 ? -11.055 19.781 16.75 1 98.31 109 GLU A O 1
ATOM 831 N N . LEU A 1 110 ? -12.938 19.969 17.922 1 98 110 LEU A N 1
ATOM 832 C CA . LEU A 1 110 ? -13.773 20.172 16.75 1 98 110 LEU A CA 1
ATOM 833 C C . LEU A 1 110 ? -14.094 21.656 16.562 1 98 110 LEU A C 1
ATOM 835 O O . LEU A 1 110 ? -14.641 22.297 17.469 1 98 110 LEU A O 1
ATOM 839 N N . LYS A 1 111 ? -13.664 22.156 15.43 1 95.62 111 LYS A N 1
ATOM 840 C CA . LYS A 1 111 ? -13.953 23.531 15.047 1 95.62 111 LYS A CA 1
ATOM 841 C C . LYS A 1 111 ? -14.711 23.578 13.727 1 95.62 111 LYS A C 1
ATOM 843 O O . LYS A 1 111 ? -14.555 22.703 12.875 1 95.62 111 LYS A O 1
ATOM 848 N N . LYS A 1 112 ? -15.547 24.594 13.672 1 94 112 LYS A N 1
ATOM 849 C CA . LYS A 1 112 ? -16.188 24.875 12.391 1 94 112 LYS A CA 1
ATOM 850 C C . LYS A 1 112 ? -15.531 26.062 11.703 1 94 112 LYS A C 1
ATOM 852 O O . LYS A 1 112 ? -15.531 27.172 12.234 1 94 112 LYS A O 1
ATOM 857 N N . ILE A 1 113 ? -14.922 25.781 10.617 1 90.31 113 ILE A N 1
ATOM 858 C CA . ILE A 1 113 ? -14.305 26.828 9.797 1 90.31 113 ILE A CA 1
ATOM 859 C C . ILE A 1 113 ? -14.898 26.797 8.391 1 90.31 113 ILE A C 1
ATOM 861 O O . ILE A 1 113 ? -14.82 25.766 7.703 1 90.31 113 ILE A O 1
ATOM 865 N N . ASN A 1 114 ? -15.484 27.891 7.852 1 87.44 114 ASN A N 1
ATOM 866 C CA . ASN A 1 114 ? -16.109 27.969 6.535 1 87.44 114 ASN A CA 1
ATOM 867 C C . ASN A 1 114 ? -17.078 26.828 6.301 1 87.44 114 ASN A C 1
ATOM 869 O O . ASN A 1 114 ? -17.031 26.156 5.27 1 87.44 114 ASN A O 1
ATOM 873 N N . ASN A 1 115 ? -17.812 26.406 7.277 1 88.62 115 ASN A N 1
ATOM 874 C CA . ASN A 1 115 ? -18.859 25.391 7.234 1 88.62 115 ASN A CA 1
ATOM 875 C C . ASN A 1 115 ? -18.281 24 7.113 1 88.62 115 ASN A C 1
ATOM 877 O O . ASN A 1 115 ? -18.953 23.078 6.648 1 88.62 115 ASN A O 1
ATOM 881 N N . GLU A 1 116 ? -17.031 23.938 7.391 1 92.62 116 GLU A N 1
ATOM 882 C CA . GLU A 1 116 ? -16.359 22.641 7.414 1 92.62 116 GLU A CA 1
ATOM 883 C C . GLU A 1 116 ? -16 22.234 8.844 1 92.62 116 GLU A C 1
ATOM 885 O O . GLU A 1 116 ? -15.617 23.078 9.656 1 92.62 116 GLU A O 1
ATOM 890 N N . ASN A 1 117 ? -16.234 20.984 9.086 1 96.56 117 ASN A N 1
ATOM 891 C CA . ASN A 1 117 ? -15.742 20.438 10.352 1 96.56 117 ASN A CA 1
ATOM 892 C C . ASN A 1 117 ? -14.234 20.203 10.32 1 96.56 117 ASN A C 1
ATOM 894 O O . ASN A 1 117 ? -13.742 19.422 9.508 1 96.56 117 ASN A O 1
ATOM 898 N N . ILE A 1 118 ? -13.586 20.922 11.195 1 98.12 118 ILE A N 1
ATOM 899 C CA . ILE A 1 118 ? -12.133 20.781 11.305 1 98.12 118 ILE A CA 1
ATOM 900 C C . ILE A 1 118 ? -11.781 20.141 12.648 1 98.12 118 ILE A C 1
ATOM 902 O O . ILE A 1 118 ? -12.18 20.641 13.703 1 98.12 118 ILE A O 1
ATOM 906 N N . PHE A 1 119 ? -11.031 19.062 12.586 1 98.56 119 PHE A N 1
ATOM 907 C CA . PHE A 1 119 ? -10.508 18.438 13.797 1 98.56 119 PHE A CA 1
ATOM 908 C C . PHE A 1 119 ? -9.07 18.875 14.055 1 98.56 119 PHE A C 1
ATOM 910 O O . PHE A 1 119 ? -8.195 18.672 13.211 1 98.56 119 PHE A O 1
ATOM 917 N N . MET A 1 120 ? -8.82 19.453 15.227 1 98.44 120 MET A N 1
ATOM 918 C CA . MET A 1 120 ? -7.516 20 15.586 1 98.44 120 MET A CA 1
ATOM 919 C C . MET A 1 120 ? -6.871 19.188 16.703 1 98.44 120 MET A C 1
ATOM 921 O O . MET A 1 120 ? -7.551 18.766 17.641 1 98.44 120 MET A O 1
ATOM 925 N N . MET A 1 121 ? -5.574 18.984 16.547 1 97.62 121 MET A N 1
ATOM 926 C CA . MET A 1 121 ? -4.77 18.312 17.562 1 97.62 121 MET A CA 1
ATOM 927 C C . MET A 1 121 ? -3.57 19.172 17.953 1 97.62 121 MET A C 1
ATOM 929 O O . MET A 1 121 ? -3.098 19.984 17.156 1 97.62 121 MET A O 1
ATOM 933 N N . GLU A 1 122 ? -3.168 18.953 19.172 1 96.31 122 GLU A N 1
ATOM 934 C CA . GLU A 1 122 ? -1.99 19.672 19.641 1 96.31 122 GLU A CA 1
ATOM 935 C C . GLU A 1 122 ? -0.717 18.875 19.406 1 96.31 122 GLU A C 1
ATOM 937 O O . GLU A 1 122 ? -0.711 17.641 19.578 1 96.31 122 GLU A O 1
ATOM 942 N N . GLN A 1 123 ? 0.301 19.5 19 1 95.69 123 GLN A N 1
ATOM 943 C CA . GLN A 1 123 ? 1.64 18.922 18.906 1 95.69 123 GLN A CA 1
ATOM 944 C C . GLN A 1 123 ? 2.562 19.516 19.984 1 95.69 123 GLN A C 1
ATOM 946 O O . GLN A 1 123 ? 2.158 20.391 20.75 1 95.69 123 GLN A O 1
ATOM 951 N N . ASN A 1 124 ? 3.787 18.984 20.094 1 95.69 124 ASN A N 1
ATOM 952 C CA . ASN A 1 124 ? 4.762 19.5 21.047 1 95.69 124 ASN A CA 1
ATOM 953 C C . ASN A 1 124 ? 5.25 20.891 20.656 1 95.69 124 ASN A C 1
ATOM 955 O O . ASN A 1 124 ? 5.211 21.266 19.469 1 95.69 124 ASN A O 1
ATOM 959 N N . THR A 1 125 ? 5.633 21.609 21.703 1 97.56 125 THR A N 1
ATOM 960 C CA . THR A 1 125 ? 6.352 22.844 21.422 1 97.56 125 THR A CA 1
ATOM 961 C C . THR A 1 125 ? 7.594 22.562 20.578 1 97.56 125 THR A C 1
ATOM 963 O O . THR A 1 125 ? 8.328 21.609 20.844 1 97.56 125 THR A O 1
ATOM 966 N N . PRO A 1 126 ? 7.762 23.375 19.594 1 98.19 126 PRO A N 1
ATOM 967 C CA . PRO A 1 126 ? 8.836 23.047 18.641 1 98.19 126 PRO A CA 1
ATOM 968 C C . PRO A 1 126 ? 10.227 23.234 19.25 1 98.19 126 PRO A C 1
ATOM 970 O O . PRO A 1 126 ? 10.445 24.141 20.047 1 98.19 126 PRO A O 1
ATOM 973 N N . GLU A 1 127 ? 11.141 22.375 18.891 1 98.19 127 GLU A N 1
ATOM 974 C CA . GLU A 1 127 ? 12.578 22.5 19.094 1 98.19 127 GLU A CA 1
ATOM 975 C C . GLU A 1 127 ? 13.297 22.828 17.781 1 98.19 127 GLU A C 1
ATOM 977 O O . GLU A 1 127 ? 12.891 22.359 16.719 1 98.19 127 GLU A O 1
ATOM 982 N N . PHE A 1 128 ? 14.336 23.656 17.938 1 97.75 128 PHE A N 1
ATOM 983 C CA . PHE A 1 128 ? 15.07 24.078 16.75 1 97.75 128 PHE A CA 1
ATOM 984 C C . PHE A 1 128 ? 16.547 23.766 16.875 1 97.75 128 PHE A C 1
ATOM 986 O O . PHE A 1 128 ? 17.156 24 17.938 1 97.75 128 PHE A O 1
ATOM 993 N N . GLU A 1 129 ? 17.125 23.141 15.875 1 98.12 129 GLU A N 1
ATOM 994 C CA . GLU A 1 129 ? 18.562 22.922 15.789 1 98.12 129 GLU A CA 1
ATOM 995 C C . GLU A 1 129 ? 19.109 23.344 14.43 1 98.12 129 GLU A C 1
ATOM 997 O O . GLU A 1 129 ? 18.656 22.844 13.391 1 98.12 129 GLU A O 1
ATOM 1002 N N . ASN A 1 130 ? 20.094 24.219 14.477 1 97.19 130 ASN A N 1
ATOM 1003 C CA . ASN A 1 130 ? 20.656 24.75 13.25 1 97.19 130 ASN A CA 1
ATOM 1004 C C . ASN A 1 130 ? 21.469 23.688 12.508 1 97.19 130 ASN A C 1
ATOM 1006 O O . ASN A 1 130 ? 22.219 22.922 13.125 1 97.19 130 ASN A O 1
ATOM 1010 N N . LEU A 1 131 ? 21.25 23.594 11.211 1 97 131 LEU A N 1
ATOM 1011 C CA . LEU A 1 131 ? 22.016 22.688 10.344 1 97 131 LEU A CA 1
ATOM 1012 C C . LEU A 1 131 ? 22.359 23.375 9.031 1 97 131 LEU A C 1
ATOM 1014 O O . LEU A 1 131 ? 22.328 22.75 7.969 1 97 131 LEU A O 1
ATOM 1018 N N . ASP A 1 132 ? 22.625 24.609 9.047 1 95 132 ASP A N 1
ATOM 1019 C CA . ASP A 1 132 ? 22.812 25.422 7.848 1 95 132 ASP A CA 1
ATOM 1020 C C . ASP A 1 132 ? 24.109 25.047 7.141 1 95 132 ASP A C 1
ATOM 1022 O O . ASP A 1 132 ? 24.297 25.375 5.965 1 95 132 ASP A O 1
ATOM 1026 N N . ASN A 1 133 ? 25.031 24.422 7.758 1 93.81 133 ASN A N 1
ATOM 1027 C CA . ASN A 1 133 ? 26.297 24.016 7.176 1 93.81 133 ASN A CA 1
ATOM 1028 C C . ASN A 1 133 ? 26.109 22.969 6.086 1 93.81 133 ASN A C 1
ATOM 1030 O O . ASN A 1 133 ? 27.016 22.703 5.297 1 93.81 133 ASN A O 1
ATOM 1034 N N . CYS A 1 134 ? 24.875 22.422 5.988 1 94.94 134 CYS A N 1
ATOM 1035 C CA . CYS A 1 134 ? 24.641 21.359 5.02 1 94.94 134 CYS A CA 1
ATOM 1036 C C . CYS A 1 134 ? 23.984 21.906 3.756 1 94.94 134 CYS A C 1
ATOM 1038 O O . CYS A 1 134 ? 23.516 21.125 2.91 1 94.94 134 CYS A O 1
ATOM 1040 N N . ARG A 1 135 ? 23.953 23.141 3.598 1 95.5 135 ARG A N 1
ATOM 1041 C CA . ARG A 1 135 ? 23.203 23.797 2.535 1 95.5 135 ARG A CA 1
ATOM 1042 C C . ARG A 1 135 ? 23.578 23.25 1.167 1 95.5 135 ARG A C 1
ATOM 1044 O O . ARG A 1 135 ? 22.719 22.938 0.353 1 95.5 135 ARG A O 1
ATOM 1051 N N . LYS A 1 136 ? 24.828 23.172 0.854 1 94.94 136 LYS A N 1
ATOM 1052 C CA . LYS A 1 136 ? 25.312 22.672 -0.434 1 94.94 136 LYS A CA 1
ATOM 1053 C C . LYS A 1 136 ? 24.906 21.219 -0.648 1 94.94 136 LYS A C 1
ATOM 1055 O O . LYS A 1 136 ? 24.438 20.859 -1.728 1 94.94 136 LYS A O 1
ATOM 1060 N N . GLU A 1 137 ? 25.156 20.453 0.328 1 96.25 137 GLU A N 1
ATOM 1061 C CA . GLU A 1 137 ? 24.781 19.047 0.271 1 96.25 137 GLU A CA 1
ATOM 1062 C C . GLU A 1 137 ? 23.281 18.875 0.055 1 96.25 137 GLU A C 1
ATOM 1064 O O . GLU A 1 137 ? 22.859 18.016 -0.72 1 96.25 137 GLU A O 1
ATOM 1069 N N . LEU A 1 138 ? 22.531 19.641 0.751 1 96.88 138 LEU A N 1
ATOM 1070 C CA . LEU A 1 138 ? 21.078 19.609 0.656 1 96.88 138 LEU A CA 1
ATOM 1071 C C . LEU A 1 138 ? 20.609 19.938 -0.757 1 96.88 138 LEU A C 1
ATOM 1073 O O . LEU A 1 138 ? 19.734 19.266 -1.306 1 96.88 138 LEU A O 1
ATOM 1077 N N . ALA A 1 139 ? 21.156 20.969 -1.302 1 97.12 139 ALA A N 1
ATOM 1078 C CA . ALA A 1 139 ? 20.797 21.375 -2.66 1 97.12 139 ALA A CA 1
ATOM 1079 C C . ALA A 1 139 ? 21.062 20.25 -3.652 1 97.12 139 ALA A C 1
ATOM 1081 O O . ALA A 1 139 ? 20.25 20 -4.551 1 97.12 139 ALA A O 1
ATOM 1082 N N . GLN A 1 140 ? 22.109 19.547 -3.463 1 96.19 140 GLN A N 1
ATOM 1083 C CA . GLN A 1 140 ? 22.453 18.406 -4.312 1 96.19 140 GLN A CA 1
ATOM 1084 C C . GLN A 1 140 ? 21.453 17.266 -4.117 1 96.19 140 GLN A C 1
ATOM 1086 O O . GLN A 1 140 ? 21.062 16.609 -5.082 1 96.19 140 GLN A O 1
ATOM 1091 N N . MET A 1 141 ? 21.078 17.062 -2.934 1 97.12 141 MET A N 1
ATOM 1092 C CA . MET A 1 141 ? 20.172 15.961 -2.578 1 97.12 141 MET A CA 1
ATOM 1093 C C . MET A 1 141 ? 18.812 16.141 -3.244 1 97.12 141 MET A C 1
ATOM 1095 O O . MET A 1 141 ? 18.125 15.156 -3.523 1 97.12 141 MET A O 1
ATOM 1099 N N . ILE A 1 142 ? 18.453 17.375 -3.525 1 97.81 142 ILE A N 1
ATOM 1100 C CA . ILE A 1 142 ? 17.109 17.594 -4.07 1 97.81 142 ILE A CA 1
ATOM 1101 C C . ILE A 1 142 ? 17.219 18.078 -5.512 1 97.81 142 ILE A C 1
ATOM 1103 O O . ILE A 1 142 ? 16.203 18.422 -6.125 1 97.81 142 ILE A O 1
ATOM 1107 N N . GLY A 1 143 ? 18.406 18.219 -6.059 1 97.38 143 GLY A N 1
ATOM 1108 C CA . GLY A 1 143 ? 18.641 18.484 -7.469 1 97.38 143 GLY A CA 1
ATOM 1109 C C . GLY A 1 143 ? 18.359 19.922 -7.855 1 97.38 143 GLY A C 1
ATOM 1110 O O . GLY A 1 143 ? 17.781 20.188 -8.906 1 97.38 143 GLY A O 1
ATOM 1111 N N . VAL A 1 144 ? 18.672 20.875 -7.012 1 96.69 144 VAL A N 1
ATOM 1112 C CA . VAL A 1 144 ? 18.484 22.281 -7.34 1 96.69 144 VAL A CA 1
ATOM 1113 C C . VAL A 1 144 ? 19.797 23.031 -7.125 1 96.69 144 VAL A C 1
ATOM 1115 O O . VAL A 1 144 ? 20.703 22.531 -6.453 1 96.69 144 VAL A O 1
ATOM 1118 N N . HIS A 1 145 ? 19.891 24.219 -7.754 1 95.5 145 HIS A N 1
ATOM 1119 C CA . HIS A 1 145 ? 21 25.109 -7.441 1 95.5 145 HIS A CA 1
ATOM 1120 C C . HIS A 1 145 ? 20.797 25.781 -6.086 1 95.5 145 HIS A C 1
ATOM 1122 O O . HIS A 1 145 ? 19.688 26.172 -5.734 1 95.5 145 HIS A O 1
ATOM 1128 N N . GLU A 1 146 ? 21.875 26.031 -5.375 1 95.31 146 GLU A N 1
ATOM 1129 C CA . GLU A 1 146 ? 21.828 26.625 -4.043 1 95.31 146 GLU A CA 1
ATOM 1130 C C . GLU A 1 146 ? 21.109 27.969 -4.066 1 95.31 146 GLU A C 1
ATOM 1132 O O . GLU A 1 146 ? 20.453 28.344 -3.094 1 95.31 146 GLU A O 1
ATOM 1137 N N . ASP A 1 147 ? 21.203 28.641 -5.195 1 96 147 ASP A N 1
ATOM 1138 C CA . ASP A 1 147 ? 20.641 29.984 -5.305 1 96 147 ASP A CA 1
ATOM 1139 C C . ASP A 1 147 ? 19.109 29.953 -5.316 1 96 147 ASP A C 1
ATOM 1141 O O . ASP A 1 147 ? 18.453 30.984 -5.172 1 96 147 ASP A O 1
ATOM 1145 N N . ARG A 1 148 ? 18.531 28.734 -5.418 1 96.94 148 ARG A N 1
ATOM 1146 C CA . ARG A 1 148 ? 17.078 28.594 -5.441 1 96.94 148 ARG A CA 1
ATOM 1147 C C . ARG A 1 148 ? 16.516 28.422 -4.031 1 96.94 148 ARG A C 1
ATOM 1149 O O . ARG A 1 148 ? 15.312 28.516 -3.818 1 96.94 148 ARG A O 1
ATOM 1156 N N . LEU A 1 149 ? 17.391 28.203 -3.117 1 97.31 149 LEU A N 1
ATOM 1157 C CA . LEU A 1 149 ? 17.016 28.125 -1.714 1 97.31 149 LEU A CA 1
ATOM 1158 C C . LEU A 1 149 ? 16.781 29.516 -1.134 1 97.31 149 LEU A C 1
ATOM 1160 O O . LEU A 1 149 ? 17.469 30.469 -1.495 1 97.31 149 LEU A O 1
ATOM 1164 N N . LEU A 1 150 ? 15.805 29.578 -0.269 1 96.81 150 LEU A N 1
ATOM 1165 C CA . LEU A 1 150 ? 15.672 30.828 0.491 1 96.81 150 LEU A CA 1
ATOM 1166 C C . LEU A 1 150 ? 16.906 31.094 1.333 1 96.81 150 LEU A C 1
ATOM 1168 O O . LEU A 1 150 ? 17.594 30.156 1.75 1 96.81 150 LEU A O 1
ATOM 1172 N N . GLU A 1 151 ? 17.172 32.375 1.643 1 94.5 151 GLU A N 1
ATOM 1173 C CA . GLU A 1 151 ? 18.375 32.75 2.375 1 94.5 151 GLU A CA 1
ATOM 1174 C C . GLU A 1 151 ? 18.234 32.469 3.863 1 94.5 151 GLU A C 1
ATOM 1176 O O . GLU A 1 151 ? 19.234 32.438 4.594 1 94.5 151 GLU A O 1
ATOM 1181 N N . TYR A 1 152 ? 17.188 32.031 4.344 1 95.69 152 TYR A N 1
ATOM 1182 C CA . TYR A 1 152 ? 16.984 31.656 5.738 1 95.69 152 TYR A CA 1
ATOM 1183 C C . TYR A 1 152 ? 17.75 30.375 6.07 1 95.69 152 TYR A C 1
ATOM 1185 O O . TYR A 1 152 ? 18.016 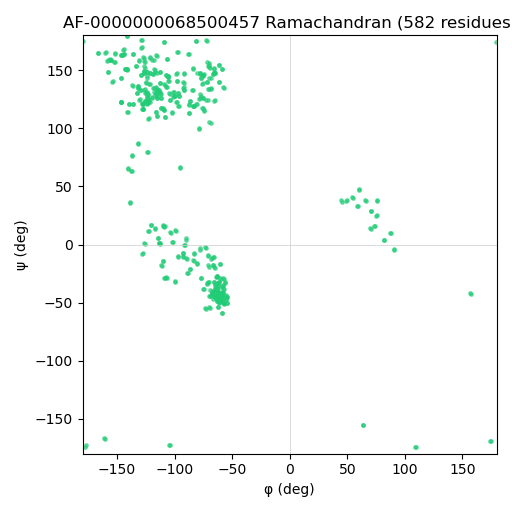29.562 5.188 1 95.69 152 TYR A O 1
ATOM 1193 N N . PRO A 1 153 ? 18.109 30.203 7.316 1 96.5 153 PRO A N 1
ATOM 1194 C CA . PRO A 1 153 ? 18.906 29.016 7.699 1 96.5 153 PRO A CA 1
ATOM 1195 C C . PRO A 1 153 ? 18.141 27.719 7.496 1 96.5 153 PRO A C 1
ATOM 1197 O O . PRO A 1 153 ? 16.922 27.672 7.652 1 96.5 153 PRO A O 1
ATOM 1200 N N . ILE A 1 154 ? 18.875 26.719 7.176 1 97.44 154 ILE A N 1
ATOM 1201 C CA . ILE A 1 154 ? 18.375 25.359 7.195 1 97.44 154 ILE A CA 1
ATOM 1202 C C . ILE A 1 154 ? 18.359 24.828 8.633 1 97.44 154 ILE A C 1
ATOM 1204 O O . ILE A 1 154 ? 19.375 24.859 9.32 1 97.44 154 ILE A O 1
ATOM 1208 N N . ILE A 1 155 ? 17.156 24.359 9.062 1 97.69 155 ILE A N 1
ATOM 1209 C CA . ILE A 1 155 ? 17 24.031 10.477 1 97.69 155 ILE A CA 1
ATOM 1210 C C . ILE A 1 155 ? 16.25 22.703 10.617 1 97.69 155 ILE A C 1
ATOM 1212 O O . ILE A 1 155 ? 15.359 22.391 9.828 1 97.69 155 ILE A O 1
ATOM 1216 N N . LYS A 1 156 ? 16.734 21.812 11.539 1 97.81 156 LYS A N 1
ATOM 1217 C CA . LYS A 1 156 ? 15.898 20.719 11.992 1 97.81 156 LYS A CA 1
ATOM 1218 C C . LYS A 1 156 ? 14.859 21.188 13 1 97.81 156 LYS A C 1
ATOM 1220 O O . LYS A 1 156 ? 15.18 21.969 13.914 1 97.81 156 LYS A O 1
ATOM 1225 N N . VAL A 1 157 ? 13.672 20.906 12.812 1 98.62 157 VAL A N 1
ATOM 1226 C CA . VAL A 1 157 ? 12.57 21.297 13.688 1 98.62 157 VAL A CA 1
ATOM 1227 C C . VAL A 1 157 ? 11.844 20.047 14.188 1 98.62 157 VAL A C 1
ATOM 1229 O O . VAL A 1 157 ? 11.648 19.094 13.43 1 98.62 157 VAL A O 1
ATOM 1232 N N . ASN A 1 158 ? 11.484 20.016 15.453 1 98.31 158 ASN A N 1
ATOM 1233 C CA . ASN A 1 158 ? 10.805 18.875 16.062 1 98.31 158 ASN A CA 1
ATOM 1234 C C . ASN A 1 158 ? 9.531 19.312 16.781 1 98.31 158 ASN A C 1
ATOM 1236 O O . ASN A 1 158 ? 9.594 20.078 17.75 1 98.31 158 ASN A O 1
ATOM 1240 N N . THR A 1 159 ? 8.445 18.891 16.391 1 97.12 159 THR A N 1
ATOM 1241 C CA . THR A 1 159 ? 7.188 19.047 17.109 1 97.12 159 THR A CA 1
ATOM 1242 C C . THR A 1 159 ? 6.617 17.688 17.5 1 97.12 159 THR A C 1
ATOM 1244 O O . THR A 1 159 ? 5.434 17.578 17.828 1 97.12 159 THR A O 1
ATOM 1247 N N . GLY A 1 160 ? 7.305 16.703 17.438 1 93.44 160 GLY A N 1
ATOM 1248 C CA . GLY A 1 160 ? 7.023 15.289 17.656 1 93.44 160 GLY A CA 1
ATOM 1249 C C . GLY A 1 160 ? 7.996 14.375 16.938 1 93.44 160 GLY A C 1
ATOM 1250 O O . GLY A 1 160 ? 8.422 13.359 17.5 1 93.44 160 GLY A O 1
ATOM 1251 N N . LEU A 1 161 ? 8.312 14.758 15.695 1 94.75 161 LEU A N 1
ATOM 1252 C CA . LEU A 1 161 ? 9.336 14.141 14.859 1 94.75 161 LEU A CA 1
ATOM 1253 C C . LEU A 1 161 ? 10.281 15.188 14.289 1 94.75 161 LEU A C 1
ATOM 1255 O O . LEU A 1 161 ? 9.859 16.297 13.969 1 94.75 161 LEU A O 1
ATOM 1259 N N . TRP A 1 162 ? 11.5 14.828 14.141 1 97.88 162 TRP A N 1
ATOM 1260 C CA . TRP A 1 162 ? 12.5 15.75 13.602 1 97.88 162 TRP A CA 1
ATOM 1261 C C . TRP A 1 162 ? 12.43 15.797 12.078 1 97.88 162 TRP A C 1
ATOM 1263 O O . TRP A 1 162 ? 12.594 14.773 11.406 1 97.88 162 TRP A O 1
ATOM 1273 N N . TRP A 1 163 ? 12.195 16.953 11.531 1 98.56 163 TRP A N 1
ATOM 1274 C CA . TRP A 1 163 ? 12.234 17.219 10.102 1 98.56 163 TRP A CA 1
ATOM 1275 C C . TRP A 1 163 ? 13.297 18.266 9.773 1 98.56 163 TRP A C 1
ATOM 1277 O O . TRP A 1 163 ? 13.57 19.156 10.578 1 98.56 163 TRP A O 1
ATOM 1287 N N . LEU A 1 164 ? 13.914 18.125 8.609 1 98.75 164 LEU A N 1
ATOM 1288 C CA . LEU A 1 164 ? 14.734 19.219 8.094 1 98.75 164 LEU A CA 1
ATOM 1289 C C . LEU A 1 164 ? 13.898 20.203 7.281 1 98.75 164 LEU A C 1
ATOM 1291 O O . LEU A 1 164 ? 13.273 19.812 6.289 1 98.75 164 LEU A O 1
ATOM 1295 N N . VAL A 1 165 ? 13.891 21.391 7.715 1 98.75 165 VAL A N 1
ATOM 1296 C CA . VAL A 1 165 ? 13.023 22.406 7.129 1 98.75 165 VAL A CA 1
ATOM 1297 C C . VAL A 1 165 ? 13.867 23.469 6.422 1 98.75 165 VAL A C 1
ATOM 1299 O O . VAL A 1 165 ? 14.836 23.984 6.988 1 98.75 165 VAL A O 1
ATOM 1302 N N . PHE A 1 166 ? 13.492 23.781 5.203 1 98.56 166 PHE A N 1
ATOM 1303 C CA . PHE A 1 166 ? 14.133 24.844 4.445 1 98.56 166 PHE A CA 1
ATOM 1304 C C . PHE A 1 166 ? 13.211 25.344 3.34 1 98.56 166 PHE A C 1
ATOM 1306 O O . PHE A 1 166 ? 12.297 24.641 2.916 1 98.56 166 PHE A O 1
ATOM 1313 N N . GLY A 1 167 ? 13.461 26.562 2.883 1 98.44 167 GLY A N 1
ATOM 1314 C CA . GLY A 1 167 ? 12.578 27.172 1.903 1 98.44 167 GLY A CA 1
ATOM 1315 C C . GLY A 1 167 ? 13.188 27.25 0.515 1 98.44 167 GLY A C 1
ATOM 1316 O O . GLY A 1 167 ? 14.406 27.344 0.37 1 98.44 167 GLY A O 1
ATOM 1317 N N . LEU A 1 168 ? 12.297 27.109 -0.425 1 98.62 168 LEU A N 1
ATOM 1318 C CA . LEU A 1 168 ? 12.633 27.391 -1.815 1 98.62 168 LEU A CA 1
ATOM 1319 C C . LEU A 1 168 ? 11.984 28.703 -2.273 1 98.62 168 LEU A C 1
ATOM 1321 O O . LEU A 1 168 ? 10.992 29.141 -1.694 1 98.62 168 LEU A O 1
ATOM 1325 N N . LYS A 1 169 ? 12.5 29.297 -3.309 1 98.12 169 LYS A N 1
ATOM 1326 C CA . LYS A 1 169 ? 12.141 30.656 -3.693 1 98.12 169 LYS A CA 1
ATOM 1327 C C . LYS A 1 169 ? 10.781 30.688 -4.391 1 98.12 169 LYS A C 1
ATOM 1329 O O . LYS A 1 169 ? 10.078 31.703 -4.352 1 98.12 169 LYS A O 1
ATOM 1334 N N . SER A 1 170 ? 10.43 29.562 -5.066 1 98.31 170 SER A N 1
ATOM 1335 C CA . SER A 1 170 ? 9.188 29.578 -5.832 1 98.31 170 SER A CA 1
ATOM 1336 C C . SER A 1 170 ? 8.5 28.219 -5.809 1 98.31 170 SER A C 1
ATOM 1338 O O . SER A 1 170 ? 9.117 27.219 -5.461 1 98.31 170 SER A O 1
ATOM 1340 N N . LEU A 1 171 ? 7.223 28.266 -6.168 1 98.56 171 LEU A N 1
ATOM 1341 C CA . LEU A 1 171 ? 6.449 27.047 -6.301 1 98.56 171 LEU A CA 1
ATOM 1342 C C . LEU A 1 171 ? 7.039 26.156 -7.391 1 98.56 171 LEU A C 1
ATOM 1344 O O . LEU A 1 171 ? 7.039 24.922 -7.258 1 98.56 171 LEU A O 1
ATOM 1348 N N . ASP A 1 172 ? 7.5 26.781 -8.461 1 98.19 172 ASP A N 1
ATOM 1349 C CA . ASP A 1 172 ? 8.125 26.031 -9.555 1 98.19 172 ASP A CA 1
ATOM 1350 C C . ASP A 1 172 ? 9.383 25.312 -9.078 1 98.19 172 ASP A C 1
ATOM 1352 O O . ASP A 1 172 ? 9.633 24.172 -9.461 1 98.19 172 ASP A O 1
ATOM 1356 N N . ASP A 1 173 ? 10.164 26.031 -8.25 1 98 173 ASP A N 1
ATOM 1357 C CA . ASP A 1 173 ? 11.352 25.406 -7.676 1 98 173 ASP A CA 1
ATOM 1358 C C . ASP A 1 173 ? 10.977 24.188 -6.82 1 98 173 ASP A C 1
ATOM 1360 O O . ASP A 1 173 ? 11.641 23.156 -6.871 1 98 173 ASP A O 1
ATOM 1364 N N . LEU A 1 174 ? 9.938 24.391 -6.031 1 98.62 174 LEU A N 1
ATOM 1365 C CA . LEU A 1 174 ? 9.484 23.297 -5.164 1 98.62 174 LEU A CA 1
ATOM 1366 C C . LEU A 1 174 ? 8.961 22.125 -5.984 1 98.62 174 LEU A C 1
ATOM 1368 O O . LEU A 1 174 ? 9.242 20.969 -5.672 1 98.62 174 LEU A O 1
ATOM 1372 N N . LYS A 1 175 ? 8.164 22.359 -6.992 1 98.12 175 LYS A N 1
ATOM 1373 C CA . LYS A 1 175 ? 7.562 21.359 -7.863 1 98.12 175 LYS A CA 1
ATOM 1374 C C . LYS A 1 175 ? 8.633 20.516 -8.555 1 98.12 175 LYS A C 1
ATOM 1376 O O . LYS A 1 175 ? 8.469 19.297 -8.719 1 98.12 175 LYS A O 1
ATOM 1381 N N . ASN A 1 176 ? 9.719 21.156 -8.875 1 97.31 176 ASN A N 1
ATOM 1382 C CA . ASN A 1 176 ? 10.656 20.531 -9.805 1 97.31 176 ASN A CA 1
ATOM 1383 C C . ASN A 1 176 ? 11.875 19.969 -9.086 1 97.31 176 ASN A C 1
ATOM 1385 O O . ASN A 1 176 ? 12.875 19.641 -9.719 1 97.31 176 ASN A O 1
ATOM 1389 N N . ILE A 1 177 ? 11.812 19.922 -7.77 1 97.81 177 ILE A N 1
ATOM 1390 C CA . ILE A 1 177 ? 12.914 19.25 -7.09 1 97.81 177 ILE A CA 1
ATOM 1391 C C . ILE A 1 177 ? 13.016 17.812 -7.578 1 97.81 177 ILE A C 1
ATOM 1393 O O . ILE A 1 177 ? 12.023 17.219 -8.008 1 97.81 177 ILE A O 1
ATOM 1397 N N . SER A 1 178 ? 14.188 17.25 -7.559 1 97.06 178 SER A N 1
ATOM 1398 C CA . SER A 1 178 ? 14.477 15.859 -7.895 1 97.06 178 SER A CA 1
ATOM 1399 C C . SER A 1 178 ? 15.18 15.141 -6.742 1 97.06 178 SER A C 1
ATOM 1401 O O . SER A 1 178 ? 16.391 14.891 -6.801 1 97.06 178 SER A O 1
ATOM 1403 N N . PRO A 1 179 ? 14.414 14.719 -5.758 1 97.31 179 PRO A N 1
ATOM 1404 C CA . PRO A 1 179 ? 15.008 14.156 -4.543 1 97.31 179 PRO A CA 1
ATOM 1405 C C . PRO A 1 179 ? 15.75 12.844 -4.809 1 97.31 179 PRO A C 1
ATOM 1407 O O . PRO A 1 179 ? 15.188 11.922 -5.406 1 97.31 179 PRO A O 1
ATOM 1410 N N . ASP A 1 180 ? 16.984 12.828 -4.449 1 96.88 180 ASP A N 1
ATOM 1411 C CA . ASP A 1 180 ? 17.734 11.578 -4.375 1 96.88 180 ASP A CA 1
ATOM 1412 C C . ASP A 1 180 ? 17.391 10.812 -3.1 1 96.88 180 ASP A C 1
ATOM 1414 O O . ASP A 1 180 ? 18.016 11.023 -2.057 1 96.88 180 ASP A O 1
ATOM 1418 N N . LEU A 1 181 ? 16.531 9.812 -3.225 1 95.69 181 LEU A N 1
ATOM 1419 C CA . LEU A 1 181 ? 15.953 9.148 -2.062 1 95.69 181 LEU A CA 1
ATOM 1420 C C . LEU A 1 181 ? 17.031 8.43 -1.253 1 95.69 181 LEU A C 1
ATOM 1422 O O . LEU A 1 181 ? 16.953 8.383 -0.023 1 95.69 181 LEU A O 1
ATOM 1426 N N . ASN A 1 182 ? 17.969 7.844 -1.909 1 92.44 182 ASN A N 1
ATOM 1427 C CA . ASN A 1 182 ? 19.047 7.156 -1.205 1 92.44 182 ASN A CA 1
ATOM 1428 C C . ASN A 1 182 ? 19.906 8.133 -0.402 1 92.44 182 ASN A C 1
ATOM 1430 O O . ASN A 1 182 ? 20.266 7.848 0.741 1 92.44 182 ASN A O 1
ATOM 1434 N N . LYS A 1 183 ? 20.281 9.242 -0.983 1 96 183 LYS A N 1
ATOM 1435 C CA . LYS A 1 183 ? 21.078 10.25 -0.293 1 96 183 LYS A CA 1
ATOM 1436 C C . LYS A 1 183 ? 20.297 10.852 0.877 1 96 183 LYS A C 1
ATOM 1438 O O . LYS A 1 183 ? 20.875 11.094 1.945 1 96 183 LYS A O 1
ATOM 1443 N N . ILE A 1 184 ? 19.031 11.055 0.692 1 97.88 184 ILE A N 1
ATOM 1444 C CA . ILE A 1 184 ? 18.203 11.633 1.738 1 97.88 184 ILE A CA 1
ATOM 1445 C C . ILE A 1 184 ? 18.078 10.656 2.902 1 97.88 184 ILE A C 1
ATOM 1447 O O . ILE A 1 184 ? 18.125 11.055 4.066 1 97.88 184 ILE A O 1
ATOM 1451 N N . LYS A 1 185 ? 17.891 9.383 2.531 1 96.06 185 LYS A N 1
ATOM 1452 C CA . LYS A 1 185 ? 17.812 8.352 3.564 1 96.06 185 LYS A CA 1
ATOM 1453 C C . LYS A 1 185 ? 19.078 8.336 4.426 1 96.06 185 LYS A C 1
ATOM 1455 O O . LYS A 1 185 ? 18.984 8.336 5.656 1 96.06 185 LYS A O 1
ATOM 1460 N N . LYS A 1 186 ? 20.203 8.305 3.807 1 96.12 186 LYS A N 1
ATOM 1461 C CA . LYS A 1 186 ? 21.484 8.297 4.52 1 96.12 186 LYS A CA 1
ATOM 1462 C C . LYS A 1 186 ? 21.641 9.562 5.359 1 96.12 186 LYS A C 1
ATOM 1464 O O . LYS A 1 186 ? 22.016 9.492 6.531 1 96.12 186 LYS A O 1
ATOM 1469 N N . PHE A 1 187 ? 21.406 10.711 4.754 1 98 187 PHE A N 1
ATOM 1470 C CA . PHE A 1 187 ? 21.516 11.992 5.434 1 98 187 PHE A CA 1
ATOM 1471 C C . PHE A 1 187 ? 20.625 12.023 6.668 1 98 187 PHE A C 1
ATOM 1473 O O . PHE A 1 187 ? 21.031 12.523 7.719 1 98 187 PHE A O 1
ATOM 1480 N N . SER A 1 188 ? 19.375 11.516 6.5 1 98.25 188 SER A N 1
ATOM 1481 C CA . SER A 1 188 ? 18.406 11.484 7.598 1 98.25 188 SER A CA 1
ATOM 1482 C C . SER A 1 188 ? 18.922 10.664 8.766 1 98.25 188 SER A C 1
ATOM 1484 O O . SER A 1 188 ? 18.828 11.078 9.922 1 98.25 188 SER A O 1
ATOM 1486 N N . GLY A 1 189 ? 19.453 9.539 8.492 1 97.25 189 GLY A N 1
ATOM 1487 C CA . GLY A 1 189 ? 20.062 8.727 9.531 1 97.25 189 GLY A CA 1
ATOM 1488 C C . GLY A 1 189 ? 21.203 9.422 10.242 1 97.25 189 GLY A C 1
ATOM 1489 O O . GLY A 1 189 ? 21.266 9.422 11.469 1 97.25 189 GLY A O 1
ATOM 1490 N N . ASP A 1 190 ? 22.094 10.023 9.492 1 97.5 190 ASP A N 1
ATOM 1491 C CA . ASP A 1 190 ? 23.297 10.68 10.008 1 97.5 190 ASP A CA 1
ATOM 1492 C C . ASP A 1 190 ? 22.938 11.859 10.898 1 97.5 190 ASP A C 1
ATOM 1494 O O . ASP A 1 190 ? 23.703 12.219 11.805 1 97.5 190 ASP A O 1
ATOM 1498 N N . ASN A 1 191 ? 21.812 12.469 10.672 1 97.88 191 ASN A N 1
ATOM 1499 C CA . ASN A 1 191 ? 21.469 13.695 11.375 1 97.88 191 ASN A CA 1
ATOM 1500 C C . ASN A 1 191 ? 20.266 13.492 12.297 1 97.88 191 ASN A C 1
ATOM 1502 O O . ASN A 1 191 ? 19.734 14.453 12.852 1 97.88 191 ASN A O 1
ATOM 1506 N N . ASN A 1 192 ? 19.766 12.289 12.438 1 97.06 192 ASN A N 1
ATOM 1507 C CA . ASN A 1 192 ? 18.672 11.922 13.32 1 97.06 192 ASN A CA 1
ATOM 1508 C C . ASN A 1 192 ? 17.391 12.688 12.977 1 97.06 192 ASN A C 1
ATOM 1510 O O . ASN A 1 192 ? 16.797 13.328 13.844 1 97.06 192 ASN A O 1
ATOM 1514 N N . ILE A 1 193 ? 17.047 12.727 11.742 1 97.88 193 ILE A N 1
ATOM 1515 C CA . ILE A 1 193 ? 15.781 13.266 11.266 1 97.88 193 ILE A CA 1
ATOM 1516 C C . ILE A 1 193 ? 15.023 12.188 10.492 1 97.88 193 ILE A C 1
ATOM 1518 O O . ILE A 1 193 ? 15.617 11.195 10.055 1 97.88 193 ILE A O 1
ATOM 1522 N N . ILE A 1 194 ? 13.734 12.367 10.336 1 97.25 194 ILE A N 1
ATOM 1523 C CA . ILE A 1 194 ? 12.953 11.352 9.633 1 97.25 194 ILE A CA 1
ATOM 1524 C C . ILE A 1 194 ? 12.953 11.641 8.133 1 97.25 194 ILE A C 1
ATOM 1526 O O . ILE A 1 194 ? 12.695 10.75 7.324 1 97.25 194 ILE A O 1
ATOM 1530 N N . GLY A 1 195 ? 13.164 12.906 7.773 1 98.25 195 GLY A N 1
ATOM 1531 C CA . GLY A 1 195 ? 13.141 13.336 6.383 1 98.25 195 GLY A CA 1
ATOM 1532 C C . GLY A 1 195 ? 13.266 14.836 6.219 1 98.25 195 GLY A C 1
ATOM 1533 O O . GLY A 1 195 ? 13.672 15.539 7.148 1 98.25 195 GLY A O 1
ATOM 1534 N N . ILE A 1 196 ? 13.016 15.25 4.98 1 98.69 196 ILE A N 1
ATOM 1535 C CA . ILE A 1 196 ? 13.094 16.672 4.664 1 98.69 196 ILE A CA 1
ATOM 1536 C C . ILE A 1 196 ? 11.703 17.203 4.328 1 98.69 196 ILE A C 1
ATOM 1538 O O . ILE A 1 196 ? 10.867 16.484 3.795 1 98.69 196 ILE A O 1
ATOM 1542 N N . THR A 1 197 ? 11.445 18.453 4.629 1 98.62 197 THR A N 1
ATOM 1543 C CA . THR A 1 197 ? 10.18 19.094 4.305 1 98.62 197 THR A CA 1
ATOM 1544 C C . THR A 1 197 ? 10.406 20.5 3.754 1 98.62 197 THR A C 1
ATOM 1546 O O . THR A 1 197 ? 10.18 21.484 4.453 1 98.62 197 THR A O 1
ATOM 1549 N N . PRO A 1 198 ? 10.836 20.578 2.508 1 98.75 198 PRO A N 1
ATOM 1550 C CA . PRO A 1 198 ? 10.961 21.891 1.854 1 98.75 198 PRO A CA 1
ATOM 1551 C C . PRO A 1 198 ? 9.617 22.578 1.653 1 98.75 198 PRO A C 1
ATOM 1553 O O . PRO A 1 198 ? 8.586 21.906 1.505 1 98.75 198 PRO A O 1
ATOM 1556 N N . PHE A 1 199 ? 9.68 23.875 1.651 1 98.88 199 PHE A N 1
ATOM 1557 C CA . PHE A 1 199 ? 8.453 24.641 1.462 1 98.88 199 PHE A CA 1
ATOM 1558 C C . PHE A 1 199 ? 8.711 25.906 0.647 1 98.88 199 PHE A C 1
ATOM 1560 O O . PHE A 1 199 ? 9.867 26.234 0.36 1 98.88 199 PHE A O 1
ATOM 1567 N N . CYS A 1 200 ? 7.688 26.516 0.224 1 98.81 200 CYS A N 1
ATOM 1568 C CA . CYS A 1 200 ? 7.727 27.859 -0.327 1 98.81 200 CYS A CA 1
ATOM 1569 C C . CYS A 1 200 ? 6.473 28.641 0.051 1 98.81 200 CYS A C 1
ATOM 1571 O O . CYS A 1 200 ? 5.492 28.062 0.513 1 98.81 200 CYS A O 1
ATOM 1573 N N . ILE A 1 201 ? 6.527 29.906 -0.089 1 98.38 201 ILE A N 1
ATOM 1574 C CA . ILE A 1 201 ? 5.422 30.766 0.31 1 98.38 201 ILE A CA 1
ATOM 1575 C C . ILE A 1 201 ? 4.422 30.891 -0.837 1 98.38 201 ILE A C 1
ATOM 1577 O O . ILE A 1 201 ? 3.244 31.188 -0.615 1 98.38 201 ILE A O 1
ATOM 1581 N N . GLU A 1 202 ? 4.863 30.609 -2.104 1 98.38 202 GLU A N 1
ATOM 1582 C CA . GLU A 1 202 ? 3.932 30.562 -3.227 1 98.38 202 GLU A CA 1
ATOM 1583 C C . GLU A 1 202 ? 3.043 29.328 -3.156 1 98.38 202 GLU A C 1
ATOM 1585 O O . GLU A 1 202 ? 3.504 28.25 -2.781 1 98.38 202 GLU A O 1
ATOM 1590 N N . THR A 1 203 ? 1.78 29.531 -3.492 1 98.56 203 THR A N 1
ATOM 1591 C CA . THR A 1 203 ? 0.821 28.438 -3.379 1 98.56 203 THR A CA 1
ATOM 1592 C C . THR A 1 203 ? 0 28.297 -4.656 1 98.56 203 THR A C 1
ATOM 1594 O O . THR A 1 203 ? -0.002 29.203 -5.496 1 98.56 203 THR A O 1
ATOM 1597 N N . ILE A 1 204 ? -0.58 27.141 -4.883 1 98.44 204 ILE A N 1
ATOM 1598 C CA . ILE A 1 204 ? -1.538 26.938 -5.961 1 98.44 204 ILE A CA 1
ATOM 1599 C C . ILE A 1 204 ? -2.865 27.609 -5.613 1 98.44 204 ILE A C 1
ATOM 1601 O O . ILE A 1 204 ? -3.402 28.375 -6.41 1 98.44 204 ILE A O 1
ATOM 1605 N N . ASP A 1 205 ? -3.42 27.266 -4.461 1 97.88 205 ASP A N 1
ATOM 1606 C CA . ASP A 1 205 ? -4.602 27.922 -3.922 1 97.88 205 ASP A CA 1
ATOM 1607 C C . ASP A 1 205 ? -4.215 29.203 -3.168 1 97.88 205 ASP A C 1
ATOM 1609 O O . ASP A 1 205 ? -3.598 29.125 -2.104 1 97.88 205 ASP A O 1
ATOM 1613 N N . LYS A 1 206 ? -4.68 30.328 -3.572 1 96.88 206 LYS A N 1
ATOM 1614 C CA . LYS A 1 206 ? -4.293 31.625 -3.021 1 96.88 206 LYS A CA 1
ATOM 1615 C C . LYS A 1 206 ? -4.797 31.781 -1.59 1 96.88 206 LYS A C 1
ATOM 1617 O O . LYS A 1 206 ? -4.34 32.656 -0.859 1 96.88 206 LYS A O 1
ATOM 1622 N N . LYS A 1 207 ? -5.668 30.906 -1.163 1 96 207 LYS A N 1
ATOM 1623 C CA . LYS A 1 207 ? -6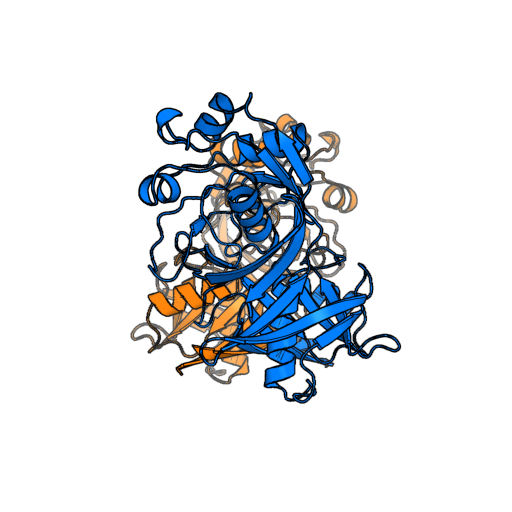.164 30.953 0.209 1 96 207 LYS A CA 1
ATOM 1624 C C . LYS A 1 207 ? -5.172 30.312 1.176 1 96 207 LYS A C 1
ATOM 1626 O O . LYS A 1 207 ? -5.277 30.484 2.391 1 96 207 LYS A O 1
ATOM 1631 N N . CYS A 1 208 ? -4.27 29.578 0.645 1 98.38 208 CYS A N 1
ATOM 1632 C CA . CYS A 1 208 ? -3.258 28.922 1.468 1 98.38 208 CYS A CA 1
ATOM 1633 C C . CYS A 1 208 ? -2.057 29.844 1.683 1 98.38 208 CYS A C 1
ATOM 1635 O O . CYS A 1 208 ? -1.892 30.828 0.971 1 98.38 208 CYS A O 1
ATOM 1637 N N . ASP A 1 209 ? -1.252 29.5 2.646 1 98.69 209 ASP A N 1
ATOM 1638 C CA . ASP A 1 209 ? -0.175 30.406 3.061 1 98.69 209 ASP A CA 1
ATOM 1639 C C . ASP A 1 209 ? 1.183 29.875 2.602 1 98.69 209 ASP A C 1
ATOM 1641 O O . ASP A 1 209 ? 2.131 30.641 2.438 1 98.69 209 ASP A O 1
ATOM 1645 N N . TYR A 1 210 ? 1.33 28.609 2.459 1 98.81 210 TYR A N 1
ATOM 1646 C CA . TYR A 1 210 ? 2.561 27.984 1.988 1 98.81 210 TYR A CA 1
ATOM 1647 C C . TYR A 1 210 ? 2.275 26.625 1.378 1 98.81 210 TYR A C 1
ATOM 1649 O O . TYR A 1 210 ? 1.182 26.078 1.541 1 98.81 210 TYR A O 1
ATOM 1657 N N . HIS A 1 211 ? 3.152 26.141 0.574 1 98.88 211 HIS A N 1
ATOM 1658 C CA . HIS A 1 211 ? 3.168 24.797 -0.005 1 98.88 211 HIS A CA 1
ATOM 1659 C C . HIS A 1 211 ? 4.387 24.016 0.463 1 98.88 211 HIS A C 1
ATOM 1661 O O . HIS A 1 211 ? 5.484 24.562 0.562 1 98.88 211 HIS A O 1
ATOM 1667 N N . LEU A 1 212 ? 4.176 22.828 0.824 1 98.81 212 LEU A N 1
ATOM 1668 C CA . LEU A 1 212 ? 5.34 22.047 1.221 1 98.81 212 LEU A CA 1
ATOM 1669 C C . LEU A 1 212 ? 5.281 20.641 0.63 1 98.81 212 LEU A C 1
ATOM 1671 O O . LEU A 1 212 ? 4.242 20.234 0.103 1 98.81 212 LEU A O 1
ATOM 1675 N N . ARG A 1 213 ? 6.336 19.984 0.63 1 98.75 213 ARG A N 1
ATOM 1676 C CA . ARG A 1 213 ? 6.492 18.547 0.39 1 98.75 213 ARG A CA 1
ATOM 1677 C C . ARG A 1 213 ? 7.199 17.875 1.558 1 98.75 213 ARG A C 1
ATOM 1679 O O . ARG A 1 213 ? 8.008 18.5 2.244 1 98.75 213 ARG A O 1
ATOM 1686 N N . SER A 1 214 ? 6.836 16.703 1.889 1 98.62 214 SER A N 1
ATOM 1687 C CA . SER A 1 214 ? 7.48 15.93 2.947 1 98.62 214 SER A CA 1
ATOM 1688 C C . SER A 1 214 ? 8.016 14.602 2.418 1 98.62 214 SER A C 1
ATOM 1690 O O . SER A 1 214 ? 7.242 13.703 2.078 1 98.62 214 SER A O 1
ATOM 1692 N N . ILE A 1 215 ? 9.328 14.508 2.328 1 98.38 215 ILE A N 1
ATOM 1693 C CA . ILE A 1 215 ? 10.039 13.359 1.769 1 98.38 215 ILE A CA 1
ATOM 1694 C C . ILE A 1 215 ? 10.797 12.633 2.875 1 98.38 215 ILE A C 1
ATOM 1696 O O . ILE A 1 215 ? 11.688 13.211 3.506 1 98.38 215 ILE A O 1
ATOM 1700 N N . ALA A 1 216 ? 10.43 11.32 3.129 1 97.44 216 ALA A N 1
ATOM 1701 C CA . ALA A 1 216 ? 10.969 10.625 4.297 1 97.44 216 ALA A CA 1
ATOM 1702 C C . ALA A 1 216 ? 11.305 9.172 3.967 1 97.44 216 ALA A C 1
ATOM 1704 O O . ALA A 1 216 ? 10.789 8.25 4.602 1 97.44 216 ALA A O 1
ATOM 1705 N N . PRO A 1 217 ? 12.273 8.961 3.107 1 94.75 217 PRO A N 1
ATOM 1706 C CA . PRO A 1 217 ? 12.648 7.594 2.754 1 94.75 217 PRO A CA 1
ATOM 1707 C C . PRO A 1 217 ? 13.273 6.832 3.92 1 94.75 217 PRO A C 1
ATOM 1709 O O . PRO A 1 217 ? 13.312 5.602 3.908 1 94.75 217 PRO A O 1
ATOM 1712 N N . TYR A 1 218 ? 13.742 7.531 4.98 1 93.38 218 TYR A N 1
ATOM 1713 C CA . TYR A 1 218 ? 14.352 6.918 6.156 1 93.38 218 TYR A CA 1
ATOM 1714 C C . TYR A 1 218 ? 13.367 5.996 6.867 1 93.38 218 TYR A C 1
ATOM 1716 O O . TYR A 1 218 ? 13.758 4.969 7.422 1 93.38 218 TYR A O 1
ATOM 1724 N N . VAL A 1 219 ? 12.148 6.371 6.781 1 90.81 219 VAL A N 1
ATOM 1725 C CA . VAL A 1 219 ? 11.125 5.566 7.441 1 90.81 219 VAL A CA 1
ATOM 1726 C C . VAL A 1 219 ? 10.266 4.859 6.395 1 90.81 219 VAL A C 1
ATOM 1728 O O . VAL A 1 219 ? 9.117 4.504 6.664 1 90.81 219 VAL A O 1
ATOM 1731 N N . GLY A 1 220 ? 10.734 4.793 5.172 1 87.88 220 GLY A N 1
ATOM 1732 C CA . GLY A 1 220 ? 10.102 4.004 4.129 1 87.88 220 GLY A CA 1
ATOM 1733 C C . GLY A 1 220 ? 9.023 4.766 3.383 1 87.88 220 GLY A C 1
ATOM 1734 O O . GLY A 1 220 ? 8.25 4.172 2.623 1 87.88 220 GLY A O 1
ATOM 1735 N N . VAL A 1 221 ? 8.875 6.031 3.555 1 91.25 221 VAL A N 1
ATOM 1736 C CA . VAL A 1 221 ? 7.875 6.863 2.891 1 91.25 221 VAL A CA 1
ATOM 1737 C C . VAL A 1 221 ? 8.555 7.766 1.861 1 91.25 221 VAL A C 1
ATOM 1739 O O . VAL A 1 221 ? 9.328 8.656 2.221 1 91.25 221 VAL A O 1
ATOM 1742 N N . THR A 1 222 ? 8.328 7.496 0.609 1 93.81 222 THR A N 1
ATOM 1743 C CA . THR A 1 222 ? 8.906 8.352 -0.421 1 93.81 222 THR A CA 1
ATOM 1744 C C . THR A 1 222 ? 8.43 9.797 -0.256 1 93.81 222 THR A C 1
ATOM 1746 O O . THR A 1 222 ? 9.234 10.695 -0.012 1 93.81 222 THR A O 1
ATOM 1749 N N . GLU A 1 223 ? 7.16 9.961 -0.311 1 97.25 223 GLU A N 1
ATOM 1750 C CA . GLU A 1 223 ? 6.555 11.273 -0.07 1 97.25 223 GLU A CA 1
ATOM 1751 C C . GLU A 1 223 ? 5.191 11.133 0.604 1 97.25 223 GLU A C 1
ATOM 1753 O O . GLU A 1 223 ? 4.312 10.43 0.098 1 97.25 223 GLU A O 1
ATOM 1758 N N . ASP A 1 224 ? 5.098 11.742 1.713 1 97.62 224 ASP A N 1
ATOM 1759 C CA . ASP A 1 224 ? 3.82 11.805 2.418 1 97.62 224 ASP A CA 1
ATOM 1760 C C . ASP A 1 224 ? 2.871 12.797 1.751 1 97.62 224 ASP A C 1
ATOM 1762 O O . ASP A 1 224 ? 3.225 13.961 1.546 1 97.62 224 ASP A O 1
ATOM 1766 N N . PRO A 1 225 ? 1.7 12.375 1.406 1 98.12 225 PRO A N 1
ATOM 1767 C CA . PRO A 1 225 ? 0.82 13.289 0.672 1 98.12 225 PRO A CA 1
ATOM 1768 C C . PRO A 1 225 ? 0.467 14.539 1.473 1 98.12 225 PRO A C 1
ATOM 1770 O O . PRO A 1 225 ? 0.503 15.648 0.937 1 98.12 225 PRO A O 1
ATOM 1773 N N . VAL A 1 226 ? 0.079 14.367 2.688 1 98.75 226 VAL A N 1
ATOM 1774 C CA . VAL A 1 226 ? -0.177 15.469 3.615 1 98.75 226 VAL A CA 1
ATOM 1775 C C . VAL A 1 226 ? 0.326 15.094 5.008 1 98.75 226 VAL A C 1
ATOM 1777 O O . VAL A 1 226 ? -0.225 14.195 5.656 1 98.75 226 VAL A O 1
ATOM 1780 N N . CYS A 1 227 ? 1.31 15.781 5.449 1 98.06 227 CYS A N 1
ATOM 1781 C CA . CYS A 1 227 ? 2.027 15.43 6.672 1 98.06 227 CYS A CA 1
ATOM 1782 C C . CYS A 1 227 ? 1.735 16.438 7.781 1 98.06 227 CYS A C 1
ATOM 1784 O O . CYS A 1 227 ? 2.146 17.594 7.699 1 98.06 227 CYS A O 1
ATOM 1786 N N . GLY A 1 228 ? 1.132 15.953 8.836 1 97.38 228 GLY A N 1
ATOM 1787 C CA . GLY A 1 228 ? 0.818 16.828 9.953 1 97.38 228 GLY A CA 1
ATOM 1788 C C . GLY A 1 228 ? 2.049 17.422 10.609 1 97.38 228 GLY A C 1
ATOM 1789 O O . GLY A 1 228 ? 2.154 18.641 10.766 1 97.38 228 GLY A O 1
ATOM 1790 N N . THR A 1 229 ? 2.998 16.547 11.016 1 97.06 229 THR A N 1
ATOM 1791 C CA . THR A 1 229 ? 4.195 17.016 11.703 1 97.06 229 THR A CA 1
ATOM 1792 C C . THR A 1 229 ? 5.043 17.891 10.773 1 97.06 229 THR A C 1
ATOM 1794 O O . THR A 1 229 ? 5.676 18.844 11.227 1 97.06 229 THR A O 1
ATOM 1797 N N . GLY A 1 230 ? 5.051 17.547 9.492 1 98.19 230 GLY A N 1
ATOM 1798 C CA . GLY A 1 230 ? 5.73 18.406 8.531 1 98.19 230 GLY A CA 1
ATOM 1799 C C . GLY A 1 230 ? 5.18 19.812 8.508 1 98.19 230 GLY A C 1
ATOM 1800 O O . GLY A 1 230 ? 5.938 20.781 8.531 1 98.19 230 GLY A O 1
ATOM 1801 N N . ASN A 1 231 ? 3.906 19.938 8.445 1 98.75 231 ASN A N 1
ATOM 1802 C CA . ASN A 1 231 ? 3.24 21.234 8.438 1 98.75 231 ASN A CA 1
ATOM 1803 C C . ASN A 1 231 ? 3.492 22 9.727 1 98.75 231 ASN A C 1
ATOM 1805 O O . ASN A 1 231 ? 3.695 23.219 9.703 1 98.75 231 ASN A O 1
ATOM 1809 N N . ALA A 1 232 ? 3.469 21.266 10.805 1 98.56 232 ALA A N 1
ATOM 1810 C CA . ALA A 1 232 ? 3.764 21.906 12.086 1 98.56 232 ALA A CA 1
ATOM 1811 C C . ALA A 1 232 ? 5.184 22.469 12.109 1 98.56 232 ALA A C 1
ATOM 1813 O O . ALA A 1 232 ? 5.406 23.594 12.57 1 98.56 232 ALA A O 1
ATOM 1814 N N . CYS A 1 233 ? 6.07 21.703 11.656 1 98.75 233 CYS A N 1
ATOM 1815 C CA . CYS A 1 233 ? 7.469 22.125 11.633 1 98.75 233 CYS A CA 1
ATOM 1816 C C . CYS A 1 233 ? 7.668 23.312 10.711 1 98.75 233 CYS A C 1
ATOM 1818 O O . CYS A 1 233 ? 8.328 24.297 11.078 1 98.75 233 CYS A O 1
ATOM 1820 N N . VAL A 1 234 ? 7.113 23.266 9.539 1 98.81 234 VAL A N 1
ATOM 1821 C CA . VAL A 1 234 ? 7.266 24.344 8.562 1 98.81 234 VAL A CA 1
ATOM 1822 C C . VAL A 1 234 ? 6.641 25.6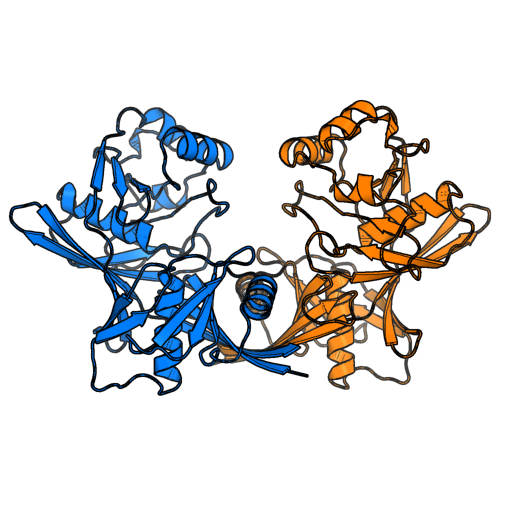25 9.102 1 98.81 234 VAL A C 1
ATOM 1824 O O . VAL A 1 234 ? 7.246 26.703 9.016 1 98.81 234 VAL A O 1
ATOM 1827 N N . SER A 1 235 ? 5.449 25.516 9.648 1 98.75 235 SER A N 1
ATOM 1828 C CA . SER A 1 235 ? 4.789 26.703 10.18 1 98.75 235 SER A CA 1
ATOM 1829 C C . SER A 1 235 ? 5.562 27.281 11.359 1 98.75 235 SER A C 1
ATOM 1831 O O . SER A 1 235 ? 5.684 28.5 11.5 1 98.75 235 SER A O 1
ATOM 1833 N N . SER A 1 236 ? 6.047 26.453 12.219 1 98.62 236 SER A N 1
ATOM 1834 C CA . SER A 1 236 ? 6.875 26.891 13.336 1 98.62 236 SER A CA 1
ATOM 1835 C C . SER A 1 236 ? 8.133 27.594 12.844 1 98.62 236 SER A C 1
ATOM 1837 O O . SER A 1 236 ? 8.555 28.609 13.414 1 98.62 236 SER A O 1
ATOM 1839 N N . TYR A 1 237 ? 8.734 27.031 11.812 1 98.62 237 TYR A N 1
ATOM 1840 C CA . TYR A 1 237 ? 9.898 27.625 11.18 1 98.62 237 TYR A CA 1
ATOM 1841 C C . TYR A 1 237 ? 9.578 29.031 10.656 1 98.62 237 TYR A C 1
ATOM 1843 O O . TYR A 1 237 ? 10.352 29.969 10.859 1 98.62 237 TYR A O 1
ATOM 1851 N N . ILE A 1 238 ? 8.461 29.156 9.977 1 98.31 238 ILE A N 1
ATOM 1852 C CA . ILE A 1 238 ? 8.016 30.422 9.391 1 98.31 238 ILE A CA 1
ATOM 1853 C C . ILE A 1 238 ? 7.84 31.453 10.492 1 98.31 238 ILE A C 1
ATOM 1855 O O . ILE A 1 238 ? 8.281 32.594 10.344 1 98.31 238 ILE A O 1
ATOM 1859 N N . VAL A 1 239 ? 7.234 31.078 11.602 1 97.81 239 VAL A N 1
ATOM 1860 C CA . VAL A 1 239 ? 7 31.984 12.727 1 97.81 239 VAL A CA 1
ATOM 1861 C C . VAL A 1 239 ? 8.328 32.344 13.398 1 97.81 239 VAL A C 1
ATOM 1863 O O . VAL A 1 239 ? 8.586 33.5 13.711 1 97.81 239 VAL A O 1
ATOM 1866 N N . HIS A 1 240 ? 9.172 31.297 13.594 1 96.31 240 HIS A N 1
ATOM 1867 C CA . HIS A 1 240 ? 10.453 31.453 14.266 1 96.31 240 HIS A CA 1
ATOM 1868 C C . HIS A 1 240 ? 11.336 32.469 13.547 1 96.31 240 HIS A C 1
ATOM 1870 O O . HIS A 1 240 ? 12.07 33.219 14.188 1 96.31 240 HIS A O 1
ATOM 1876 N N . HIS A 1 241 ? 11.281 32.531 12.273 1 95.75 241 HIS A N 1
ATOM 1877 C CA . HIS A 1 241 ? 12.125 33.406 11.477 1 95.75 241 HIS A CA 1
ATOM 1878 C C . HIS A 1 241 ? 11.367 34.656 11.023 1 95.75 241 HIS A C 1
ATOM 1880 O O . HIS A 1 241 ? 11.898 35.469 10.281 1 95.75 241 HIS A O 1
ATOM 1886 N N . ASN A 1 242 ? 10.133 34.781 11.43 1 95.81 242 ASN A N 1
ATOM 1887 C CA . ASN A 1 242 ? 9.273 35.906 11.07 1 95.81 242 ASN A CA 1
ATOM 1888 C C . ASN A 1 242 ? 9.188 36.094 9.562 1 95.81 242 ASN A C 1
ATOM 1890 O O . ASN A 1 242 ? 9.32 37.219 9.055 1 95.81 242 ASN A O 1
ATOM 1894 N N . ILE A 1 243 ? 9.094 34.969 8.867 1 96.75 243 ILE A N 1
ATOM 1895 C CA . ILE A 1 243 ? 8.984 35 7.414 1 96.75 243 ILE A CA 1
ATOM 1896 C C . ILE A 1 243 ? 7.641 35.625 7.012 1 96.75 243 ILE A C 1
ATOM 1898 O O . ILE A 1 243 ? 7.562 36.375 6.055 1 96.75 243 ILE A O 1
ATOM 1902 N N . LEU A 1 244 ? 6.582 35.188 7.637 1 96.31 244 LEU A N 1
ATOM 1903 C CA . LEU A 1 244 ? 5.25 35.781 7.543 1 96.31 244 LEU A CA 1
ATOM 1904 C C . LEU A 1 244 ? 4.805 36.344 8.891 1 96.31 244 LEU A C 1
ATOM 1906 O O . LEU A 1 244 ? 5.098 35.75 9.938 1 96.31 244 LEU A O 1
ATOM 1910 N N . ASP A 1 245 ? 4.027 37.406 8.844 1 94.5 245 ASP A N 1
ATOM 1911 C CA . ASP A 1 245 ? 3.562 38.031 10.07 1 94.5 245 ASP A CA 1
ATOM 1912 C C . ASP A 1 245 ? 2.18 37.531 10.469 1 94.5 245 ASP A C 1
ATOM 1914 O O . ASP A 1 245 ? 1.216 38.281 10.508 1 94.5 245 ASP A O 1
ATOM 1918 N N . LYS A 1 246 ? 2.045 36.344 10.797 1 95.81 246 LYS A N 1
ATOM 1919 C CA . LYS A 1 246 ? 0.82 35.719 11.281 1 95.81 246 LYS A CA 1
ATOM 1920 C C . LYS A 1 246 ? 1.126 34.438 12.047 1 95.81 246 LYS A C 1
ATOM 1922 O O . LYS A 1 246 ? 2.262 33.969 12.031 1 95.81 246 LYS A O 1
ATOM 1927 N N . THR A 1 247 ? 0.163 33.906 12.805 1 97.19 247 THR A N 1
ATOM 1928 C CA . THR A 1 247 ? 0.353 32.688 13.609 1 97.19 247 THR A CA 1
ATOM 1929 C C . THR A 1 247 ? -0.718 31.656 13.297 1 97.19 247 THR A C 1
ATOM 1931 O O . THR A 1 247 ? -0.744 30.578 13.898 1 97.19 247 THR A O 1
ATOM 1934 N N . SER A 1 248 ? -1.636 31.891 12.406 1 97.69 248 SER A N 1
ATOM 1935 C CA . SER A 1 248 ? -2.602 30.953 11.859 1 97.69 248 SER A CA 1
ATOM 1936 C C . SER A 1 248 ? -2.377 30.734 10.367 1 97.69 248 SER A C 1
ATOM 1938 O O . SER A 1 248 ? -2.281 31.703 9.602 1 97.69 248 SER A O 1
ATOM 1940 N N . PHE A 1 249 ? -2.275 29.484 9.969 1 98.38 249 PHE A N 1
ATOM 1941 C CA . PHE A 1 249 ? -1.875 29.172 8.602 1 98.38 249 PHE A CA 1
ATOM 1942 C C . PHE A 1 249 ? -2.773 28.109 8 1 98.38 249 PHE A C 1
ATOM 1944 O O . PHE A 1 249 ? -3.42 27.344 8.727 1 98.38 249 PHE A O 1
ATOM 1951 N N . ILE A 1 250 ? -2.871 28.141 6.758 1 98.5 250 ILE A N 1
ATOM 1952 C CA . ILE A 1 250 ? -3.32 27 5.957 1 98.5 250 ILE A CA 1
ATOM 1953 C C . ILE A 1 250 ? -2.188 26.531 5.051 1 98.5 250 ILE A C 1
ATOM 1955 O O . ILE A 1 250 ? -1.771 27.25 4.141 1 98.5 250 ILE A O 1
ATOM 1959 N N . GLY A 1 251 ? -1.664 25.391 5.324 1 98.75 251 GLY A N 1
ATOM 1960 C CA . GLY A 1 251 ? -0.664 24.766 4.473 1 98.75 251 GLY A CA 1
ATOM 1961 C C . GLY A 1 251 ? -1.261 23.844 3.428 1 98.75 251 GLY A C 1
ATOM 1962 O O . GLY A 1 251 ? -2.184 23.078 3.721 1 98.75 251 GLY A O 1
ATOM 1963 N N . GLU A 1 252 ? -0.808 23.984 2.178 1 98.56 252 GLU A N 1
ATOM 1964 C CA . GLU A 1 252 ? -1.245 23.031 1.162 1 98.56 252 GLU A CA 1
ATOM 1965 C C . GLU A 1 252 ? -0.13 22.047 0.81 1 98.56 252 GLU A C 1
ATOM 1967 O O . GLU A 1 252 ? 1.05 22.406 0.842 1 98.56 252 GLU A O 1
ATOM 1972 N N . GLN A 1 253 ? -0.471 20.875 0.54 1 98.81 253 GLN A N 1
ATOM 1973 C CA . GLN A 1 253 ? 0.458 19.781 0.271 1 98.81 253 GLN A CA 1
ATOM 1974 C C . GLN A 1 253 ? -0.198 18.703 -0.577 1 98.81 253 GLN A C 1
ATOM 1976 O O . GLN A 1 253 ? -1.426 18.609 -0.632 1 98.81 253 GLN A O 1
ATOM 1981 N N . GLY A 1 254 ? 0.616 17.906 -1.243 1 98.44 254 GLY A N 1
ATOM 1982 C CA . GLY A 1 254 ? 0.153 16.703 -1.912 1 98.44 254 GLY A CA 1
ATOM 1983 C C . GLY A 1 254 ? -0.264 16.938 -3.352 1 98.44 254 GLY A C 1
ATOM 1984 O O . GLY A 1 254 ? -0.562 15.992 -4.082 1 98.44 254 GLY A O 1
ATOM 1985 N N . ASN A 1 255 ? -0.247 18.172 -3.797 1 98.19 255 ASN A N 1
ATOM 1986 C CA . ASN A 1 255 ? -0.695 18.531 -5.141 1 98.19 255 ASN A CA 1
ATOM 1987 C C . ASN A 1 255 ? 0.16 17.859 -6.211 1 98.19 255 ASN A C 1
ATOM 1989 O O . ASN A 1 255 ? -0.358 17.406 -7.234 1 98.19 255 ASN A O 1
ATOM 1993 N N . PHE A 1 256 ? 1.388 17.719 -5.961 1 97.19 256 PHE A N 1
ATOM 1994 C CA . PHE A 1 256 ? 2.326 17.25 -6.973 1 97.19 256 PHE A CA 1
ATOM 1995 C C . PHE A 1 256 ? 2.312 15.734 -7.066 1 97.19 256 PHE A C 1
ATOM 1997 O O . PHE A 1 256 ? 2.936 15.156 -7.961 1 97.19 256 PHE A O 1
ATOM 2004 N N . ILE A 1 257 ? 1.633 15.078 -6.168 1 95.44 257 ILE A N 1
ATOM 2005 C CA . ILE A 1 257 ? 1.506 13.625 -6.246 1 95.44 257 ILE A CA 1
ATOM 2006 C C . ILE A 1 257 ? 0.032 13.242 -6.359 1 95.44 257 ILE A C 1
ATOM 2008 O O . ILE A 1 257 ? -0.349 12.117 -6.047 1 95.44 257 ILE A O 1
ATOM 2012 N N . ASN A 1 258 ? -0.83 14.164 -6.695 1 95.38 258 ASN A N 1
ATOM 2013 C CA . ASN A 1 258 ? -2.242 14.016 -7.027 1 95.38 258 ASN A CA 1
ATOM 2014 C C . ASN A 1 258 ? -3.061 13.57 -5.824 1 95.38 258 ASN A C 1
ATOM 2016 O O . ASN A 1 258 ? -3.93 12.703 -5.945 1 95.38 258 ASN A O 1
ATOM 2020 N N . ARG A 1 259 ? -2.74 14.055 -4.703 1 97.75 259 ARG A N 1
ATOM 2021 C CA . ARG A 1 259 ? -3.51 13.898 -3.473 1 97.75 259 ARG A CA 1
ATOM 2022 C C . ARG A 1 259 ? -3.576 15.211 -2.701 1 97.75 259 ARG A C 1
ATOM 2024 O O . ARG A 1 259 ? -3.096 15.305 -1.57 1 97.75 259 ARG A O 1
ATOM 2031 N N . PRO A 1 260 ? -4.152 16.156 -3.264 1 98.38 260 PRO A N 1
ATOM 2032 C CA . PRO A 1 260 ? -4.141 17.484 -2.643 1 98.38 260 PRO A CA 1
ATOM 2033 C C . PRO A 1 260 ? -4.816 17.5 -1.275 1 98.38 260 PRO A C 1
ATOM 2035 O O . PRO A 1 260 ? -5.832 16.828 -1.076 1 98.38 260 PRO A O 1
ATOM 2038 N N . GLY A 1 261 ? -4.215 18.234 -0.383 1 98.62 261 GLY A N 1
ATOM 2039 C CA . GLY A 1 261 ? -4.75 18.422 0.957 1 98.62 261 GLY A CA 1
ATOM 2040 C C . GLY A 1 261 ? -4.355 19.75 1.577 1 98.62 261 GLY A C 1
ATOM 2041 O O . GLY A 1 261 ? -3.521 20.469 1.029 1 98.62 261 GLY A O 1
ATOM 2042 N N . LYS A 1 262 ? -5.059 20.109 2.621 1 98.44 262 LYS A N 1
ATOM 2043 C CA . LYS A 1 262 ? -4.824 21.344 3.367 1 98.44 262 LYS A CA 1
ATOM 2044 C C . LYS A 1 262 ? -4.762 21.078 4.867 1 98.44 262 LYS A C 1
ATOM 2046 O O . LYS A 1 262 ? -5.562 20.297 5.402 1 98.44 262 LYS A O 1
ATOM 2051 N N . VAL A 1 263 ? -3.785 21.672 5.48 1 98.62 263 VAL A N 1
ATOM 2052 C CA . VAL A 1 263 ? -3.627 21.547 6.926 1 98.62 263 VAL A CA 1
ATOM 2053 C C . VAL A 1 263 ? -3.812 22.906 7.582 1 98.62 263 VAL A C 1
ATOM 2055 O O . VAL A 1 263 ? -3.182 23.891 7.18 1 98.62 263 VAL A O 1
ATOM 2058 N N . TYR A 1 264 ? -4.68 22.969 8.516 1 98.5 264 TYR A N 1
ATOM 2059 C CA . TYR A 1 264 ? -4.836 24.156 9.344 1 98.5 264 TYR A CA 1
ATOM 2060 C C . TYR A 1 264 ? -3.855 24.141 10.508 1 98.5 264 TYR A C 1
ATOM 2062 O O . TYR A 1 264 ? -3.695 23.109 11.18 1 98.5 264 TYR A O 1
ATOM 2070 N N . VAL A 1 265 ? -3.199 25.234 10.711 1 98.31 265 VAL A N 1
ATOM 2071 C CA . VAL A 1 265 ? -2.211 25.344 11.781 1 98.31 265 VAL A CA 1
ATOM 2072 C C . VAL A 1 265 ? -2.484 26.594 12.617 1 98.31 265 VAL A C 1
ATOM 2074 O O . VAL A 1 265 ? -2.74 27.672 12.07 1 98.31 265 VAL A O 1
ATOM 2077 N N . ASN A 1 266 ? -2.475 26.453 13.883 1 98.19 266 ASN A N 1
ATOM 2078 C CA . ASN A 1 266 ? -2.541 27.562 14.836 1 98.19 266 ASN A CA 1
ATOM 2079 C C . ASN A 1 266 ? -1.354 27.547 15.797 1 98.19 266 ASN A C 1
ATOM 2081 O O . ASN A 1 266 ? -1.151 26.578 16.516 1 98.19 266 ASN A O 1
ATOM 2085 N N . ILE A 1 267 ? -0.613 28.609 15.781 1 98.12 267 ILE A N 1
ATOM 2086 C CA . ILE A 1 267 ? 0.554 28.75 16.656 1 98.12 267 ILE A CA 1
ATOM 2087 C C . ILE A 1 267 ? 0.313 29.859 17.672 1 98.12 267 ILE A C 1
ATOM 2089 O O . ILE A 1 267 ? -0.224 30.906 17.344 1 98.12 267 ILE A O 1
ATOM 2093 N N . THR A 1 268 ? 0.593 29.578 18.875 1 97.38 268 THR A N 1
ATOM 2094 C CA . THR A 1 268 ? 0.583 30.609 19.906 1 97.38 268 THR A CA 1
ATOM 2095 C C . THR A 1 268 ? 2.006 31.016 20.281 1 97.38 268 THR A C 1
ATOM 2097 O O . THR A 1 268 ? 2.873 30.172 20.469 1 97.38 268 THR A O 1
ATOM 2100 N N . ARG A 1 269 ? 2.176 32.25 20.266 1 94.88 269 ARG A N 1
ATOM 2101 C CA . ARG A 1 269 ? 3.461 32.844 20.641 1 94.88 269 ARG A CA 1
ATOM 2102 C C . ARG A 1 269 ? 3.326 33.719 21.875 1 94.88 269 ARG A C 1
ATOM 2104 O O . ARG A 1 269 ? 2.373 34.5 21.984 1 94.88 269 ARG A O 1
ATOM 2111 N N . GLU A 1 270 ? 4.191 33.469 22.812 1 92.06 270 GLU A N 1
ATOM 2112 C CA . GLU A 1 270 ? 4.355 34.344 23.969 1 92.06 270 GLU A CA 1
ATOM 2113 C C . GLU A 1 270 ? 5.809 34.781 24.125 1 92.06 270 GLU A C 1
ATOM 2115 O O . GLU A 1 270 ? 6.707 33.938 24.219 1 92.06 270 GLU A O 1
ATOM 2120 N N . ASN A 1 271 ? 6.078 36.062 24.359 1 89.81 271 ASN A N 1
ATOM 2121 C CA . ASN A 1 271 ? 7.418 36.625 24.516 1 89.81 271 ASN A CA 1
ATOM 2122 C C . ASN A 1 271 ? 8.375 36.125 23.453 1 89.81 271 ASN A C 1
ATOM 2124 O O . ASN A 1 271 ? 9.461 35.625 23.766 1 89.81 271 ASN A O 1
ATOM 2128 N N . ASN A 1 272 ? 7.961 35.938 22.281 1 86.38 272 ASN A N 1
ATOM 2129 C CA . ASN A 1 272 ? 8.742 35.562 21.094 1 86.38 272 ASN A CA 1
ATOM 2130 C C . ASN A 1 272 ? 8.992 34.062 21.031 1 86.38 272 ASN A C 1
ATOM 2132 O O . ASN A 1 272 ? 9.68 33.594 20.125 1 86.38 272 ASN A O 1
ATOM 2136 N N . ASP A 1 273 ? 8.414 33.312 22 1 93.19 273 ASP A N 1
ATOM 2137 C CA . ASP A 1 273 ? 8.539 31.875 22.016 1 93.19 273 ASP A CA 1
ATOM 2138 C C . ASP A 1 273 ? 7.227 31.203 21.609 1 93.19 273 ASP A C 1
ATOM 2140 O O . ASP A 1 273 ? 6.148 31.656 22 1 93.19 273 ASP A O 1
ATOM 2144 N N . ILE A 1 274 ? 7.41 30.25 20.797 1 96.94 274 ILE A N 1
ATOM 2145 C CA . ILE A 1 274 ? 6.234 29.453 20.469 1 96.94 274 ILE A CA 1
ATOM 2146 C C . ILE A 1 274 ? 5.859 28.578 21.672 1 96.94 274 ILE A C 1
ATOM 2148 O O . ILE A 1 274 ? 6.684 27.812 22.172 1 96.94 274 ILE A O 1
ATOM 2152 N N . THR A 1 275 ? 4.602 28.688 22.141 1 97.31 275 THR A N 1
ATOM 2153 C CA . THR A 1 275 ? 4.191 27.969 23.344 1 97.31 275 THR A CA 1
ATOM 2154 C C . THR A 1 275 ? 3.195 26.875 23 1 97.31 275 THR A C 1
ATOM 2156 O O . THR A 1 275 ? 2.961 25.969 23.812 1 97.31 275 THR A O 1
ATOM 2159 N N . SER A 1 276 ? 2.611 27 21.812 1 97.38 276 SER A N 1
ATOM 2160 C CA . SER A 1 276 ? 1.656 25.969 21.406 1 97.38 276 SER A CA 1
ATOM 2161 C C . SER A 1 276 ? 1.564 25.875 19.891 1 97.38 276 SER A C 1
ATOM 2163 O O . SER A 1 276 ? 1.667 26.875 19.188 1 97.38 276 SER A O 1
ATOM 2165 N N . VAL A 1 277 ? 1.475 24.703 19.406 1 98.19 277 VAL A N 1
ATOM 2166 C CA . VAL A 1 277 ? 1.221 24.406 18 1 98.19 277 VAL A CA 1
ATOM 2167 C C . VAL A 1 277 ? 0.047 23.438 17.875 1 98.19 277 VAL A C 1
ATOM 2169 O O . VAL A 1 277 ? 0.063 22.359 18.469 1 98.19 277 VAL A O 1
ATOM 2172 N N . LYS A 1 278 ? -1.015 23.828 17.172 1 98.06 278 LYS A N 1
ATOM 2173 C CA . LYS A 1 278 ? -2.143 22.953 16.844 1 98.06 278 LYS A CA 1
ATOM 2174 C C . LYS A 1 278 ? -2.297 22.781 15.344 1 98.06 278 LYS A C 1
ATOM 2176 O O . LYS A 1 278 ? -2.137 23.75 14.586 1 98.06 278 LYS A O 1
ATOM 2181 N N . ILE A 1 279 ? -2.488 21.609 14.977 1 98.06 279 ILE A N 1
ATOM 2182 C CA . ILE A 1 279 ? -2.711 21.328 13.562 1 98.06 279 ILE A CA 1
ATOM 2183 C C . ILE A 1 279 ? -4.008 20.547 13.383 1 98.06 279 ILE A C 1
ATOM 2185 O O . ILE A 1 279 ? -4.469 19.875 14.312 1 98.06 279 ILE A O 1
ATOM 2189 N N . GLY A 1 280 ? -4.586 20.609 12.227 1 98.31 280 GLY A N 1
ATOM 2190 C CA . GLY A 1 280 ? -5.793 19.844 11.945 1 98.31 280 GLY A CA 1
ATOM 2191 C C . GLY A 1 280 ? -6.277 20 10.516 1 98.31 280 GLY A C 1
ATOM 2192 O O . GLY A 1 280 ? -5.574 20.578 9.672 1 98.31 280 GLY A O 1
ATOM 2193 N N . GLY A 1 281 ? -7.418 19.453 10.281 1 98.56 281 GLY A N 1
ATOM 2194 C CA . GLY A 1 281 ? -8.031 19.5 8.961 1 98.56 281 GLY A CA 1
ATOM 2195 C C . GLY A 1 281 ? -9.367 18.781 8.898 1 98.56 281 GLY A C 1
ATOM 2196 O O . GLY A 1 281 ? -9.844 18.25 9.906 1 98.56 281 GLY A O 1
ATOM 2197 N N . SER A 1 282 ? -9.992 18.906 7.746 1 98.44 282 SER A N 1
ATOM 2198 C CA . SER A 1 282 ? -11.18 18.141 7.414 1 98.44 282 SER A CA 1
ATOM 2199 C C . SER A 1 282 ? -10.82 16.734 6.938 1 98.44 282 SER A C 1
ATOM 2201 O O . SER A 1 282 ? -9.641 16.375 6.875 1 98.44 282 SER A O 1
ATOM 2203 N N . ALA A 1 283 ? -11.812 15.969 6.727 1 98.56 283 ALA A N 1
ATOM 2204 C CA . ALA A 1 283 ? -11.609 14.633 6.164 1 98.56 283 ALA A CA 1
ATOM 2205 C C . ALA A 1 283 ? -12.781 14.234 5.27 1 98.56 283 ALA A C 1
ATOM 2207 O O . ALA A 1 283 ? -13.836 14.867 5.297 1 98.56 283 ALA A O 1
ATOM 2208 N N . TYR A 1 284 ? -12.586 13.273 4.477 1 98.44 284 TYR A N 1
ATOM 2209 C CA . TYR A 1 284 ? -13.57 12.766 3.535 1 98.44 284 TYR A CA 1
ATOM 2210 C C . TYR A 1 284 ? -13.594 11.242 3.539 1 98.44 284 TYR A C 1
ATOM 2212 O O . TYR A 1 284 ? -12.57 10.602 3.295 1 98.44 284 TYR A O 1
ATOM 2220 N N . THR A 1 285 ? -14.742 10.648 3.848 1 98.69 285 THR A N 1
ATOM 2221 C CA . THR A 1 285 ? -14.891 9.203 3.746 1 98.69 285 THR A CA 1
ATOM 2222 C C . THR A 1 285 ? -15 8.766 2.287 1 98.69 285 THR A C 1
ATOM 2224 O O . THR A 1 285 ? -16 9.031 1.629 1 98.69 285 THR A O 1
ATOM 2227 N N . VAL A 1 286 ? -14.023 8.039 1.852 1 98.56 286 VAL A N 1
ATOM 2228 C CA . VAL A 1 286 ? -13.984 7.688 0.435 1 98.56 286 VAL A CA 1
ATOM 2229 C C . VAL A 1 286 ? -14.508 6.266 0.239 1 98.56 286 VAL A C 1
ATOM 2231 O O . VAL A 1 286 ? -15.102 5.957 -0.796 1 98.56 286 VAL A O 1
ATOM 2234 N N . LEU A 1 287 ? -14.32 5.371 1.198 1 98.75 287 LEU A N 1
ATOM 2235 C CA . LEU A 1 287 ? -14.758 3.98 1.118 1 98.75 287 LEU A CA 1
ATOM 2236 C C . LEU A 1 287 ? -15.469 3.561 2.4 1 98.75 287 LEU A C 1
ATOM 2238 O O . LEU A 1 287 ? -15.016 3.881 3.5 1 98.75 287 LEU A O 1
ATOM 2242 N N . SER A 1 288 ? -16.609 2.977 2.305 1 98.75 288 SER A N 1
ATOM 2243 C CA . SER A 1 288 ? -17.312 2.307 3.391 1 98.75 288 SER A CA 1
ATOM 2244 C C . SER A 1 288 ? -17.609 0.853 3.037 1 98.75 288 SER A C 1
ATOM 2246 O O . SER A 1 288 ? -18.109 0.563 1.947 1 98.75 288 SER A O 1
ATOM 2248 N N . GLY A 1 289 ? -17.188 -0.066 3.871 1 98.44 289 GLY A N 1
ATOM 2249 C CA . GLY A 1 289 ? -17.422 -1.469 3.566 1 98.44 289 GLY A CA 1
ATOM 2250 C C . GLY A 1 289 ? -17.312 -2.371 4.781 1 98.44 289 GLY A C 1
ATOM 2251 O O . GLY A 1 289 ? -17.422 -1.908 5.918 1 98.44 289 GLY A O 1
ATOM 2252 N N . GLU A 1 290 ? -17.25 -3.658 4.512 1 98.62 290 GLU A N 1
ATOM 2253 C CA . GLU A 1 290 ? -17.125 -4.684 5.543 1 98.62 290 GLU A CA 1
ATOM 2254 C C . GLU A 1 290 ? -16.016 -5.676 5.191 1 98.62 290 GLU A C 1
ATOM 2256 O O . GLU A 1 290 ? -15.859 -6.059 4.031 1 98.62 290 GLU A O 1
ATOM 2261 N N . ILE A 1 291 ? -15.266 -5.977 6.172 1 98.5 291 ILE A N 1
ATOM 2262 C CA . ILE A 1 291 ? -14.281 -7.047 6.078 1 98.5 291 ILE A CA 1
ATOM 2263 C C . ILE A 1 291 ? -14.859 -8.336 6.664 1 98.5 291 ILE A C 1
ATOM 2265 O O . ILE A 1 291 ? -15.398 -8.328 7.773 1 98.5 291 ILE A O 1
ATOM 2269 N N . MET A 1 292 ? -14.734 -9.422 5.895 1 97.31 292 MET A N 1
ATOM 2270 C CA . MET A 1 292 ? -15.203 -10.734 6.328 1 97.31 292 MET A CA 1
ATOM 2271 C C . MET A 1 292 ? -14.031 -11.68 6.555 1 97.31 292 MET A C 1
ATOM 2273 O O . MET A 1 292 ? -13.203 -11.883 5.66 1 97.31 292 MET A O 1
ATOM 2277 N N . TYR A 1 293 ? -14.102 -12.305 7.789 1 96.31 293 TYR A N 1
ATOM 2278 C CA . TYR A 1 293 ? -13 -13.219 8.07 1 96.31 293 TYR A CA 1
ATOM 2279 C C . TYR A 1 293 ? -13.438 -14.336 9.016 1 96.31 293 TYR A C 1
ATOM 2281 O O . TYR A 1 293 ? -14.445 -14.203 9.711 1 96.31 293 TYR A O 1
ATOM 2289 N N . MET B 1 1 ? -22.969 12.719 -5.898 1 87 1 MET B N 1
ATOM 2290 C CA . MET B 1 1 ? -21.828 11.875 -5.562 1 87 1 MET B CA 1
ATOM 2291 C C . MET B 1 1 ? -21.891 10.539 -6.289 1 87 1 MET B C 1
ATOM 2293 O O . MET B 1 1 ? -22.953 9.914 -6.34 1 87 1 MET B O 1
ATOM 2297 N N . ASN B 1 2 ? -20.859 10.172 -7.008 1 94.94 2 ASN B N 1
ATOM 2298 C CA . ASN B 1 2 ? -20.781 8.891 -7.699 1 94.94 2 ASN B CA 1
ATOM 2299 C C . ASN B 1 2 ? -20.375 7.766 -6.75 1 94.94 2 ASN B C 1
ATOM 2301 O O . ASN B 1 2 ? -19.719 8.008 -5.738 1 94.94 2 ASN B O 1
ATOM 2305 N N . LYS B 1 3 ? -20.938 6.566 -7.09 1 97 3 LYS B N 1
ATOM 2306 C CA . LYS B 1 3 ? -20.641 5.395 -6.27 1 97 3 LYS B CA 1
ATOM 2307 C C . LYS B 1 3 ? -20.078 4.258 -7.121 1 97 3 LYS B C 1
ATOM 2309 O O . LYS B 1 3 ? -20.531 4.039 -8.25 1 97 3 LYS B O 1
ATOM 2314 N N . ILE B 1 4 ? -19.094 3.561 -6.598 1 98.38 4 ILE B N 1
ATOM 2315 C CA . ILE B 1 4 ? -18.5 2.375 -7.211 1 98.38 4 ILE B CA 1
ATOM 2316 C C . ILE B 1 4 ? -18.5 1.224 -6.207 1 98.38 4 ILE B C 1
ATOM 2318 O O . ILE B 1 4 ? -17.922 1.342 -5.121 1 98.38 4 ILE B O 1
ATOM 2322 N N . LYS B 1 5 ? -19.219 0.161 -6.512 1 98.69 5 LYS B N 1
ATOM 2323 C CA . LYS B 1 5 ? -19.062 -1.046 -5.707 1 98.69 5 LYS B CA 1
ATOM 2324 C C . LYS B 1 5 ? -17.688 -1.675 -5.922 1 98.69 5 LYS B C 1
ATOM 2326 O O . LYS B 1 5 ? -17.219 -1.791 -7.059 1 98.69 5 LYS B O 1
ATOM 2331 N N . ILE B 1 6 ? -17.062 -2.041 -4.844 1 98.81 6 ILE B N 1
ATOM 2332 C CA . ILE B 1 6 ? -15.711 -2.584 -4.973 1 98.81 6 ILE B CA 1
ATOM 2333 C C . ILE B 1 6 ? -15.508 -3.711 -3.961 1 98.81 6 ILE B C 1
ATOM 2335 O O . ILE B 1 6 ? -16.141 -3.723 -2.902 1 98.81 6 ILE B O 1
ATOM 2339 N N . LYS B 1 7 ? -14.648 -4.648 -4.316 1 98.88 7 LYS B N 1
ATOM 2340 C CA . LYS B 1 7 ? -14.195 -5.727 -3.441 1 98.88 7 LYS B CA 1
ATOM 2341 C C . LYS B 1 7 ? -12.672 -5.738 -3.336 1 98.88 7 LYS B C 1
ATOM 2343 O O . LYS B 1 7 ? -11.977 -5.238 -4.227 1 98.88 7 LYS B O 1
ATOM 2348 N N . GLN B 1 8 ? -12.18 -6.121 -2.285 1 98.88 8 GLN B N 1
ATOM 2349 C CA . GLN B 1 8 ? -10.805 -6.605 -2.16 1 98.88 8 GLN B CA 1
ATOM 2350 C C . GLN B 1 8 ? -10.766 -8.125 -2.039 1 98.88 8 GLN B C 1
ATOM 2352 O O . GLN B 1 8 ? -11.438 -8.703 -1.177 1 98.88 8 GLN B O 1
ATOM 2357 N N . VAL B 1 9 ? -10.047 -8.766 -2.906 1 98.88 9 VAL B N 1
ATOM 2358 C CA . VAL B 1 9 ? -10.039 -10.219 -3.031 1 98.88 9 VAL B CA 1
ATOM 2359 C C . VAL B 1 9 ? -8.609 -10.742 -2.889 1 98.88 9 VAL B C 1
ATOM 2361 O O . VAL B 1 9 ? -7.695 -10.258 -3.559 1 98.88 9 VAL B O 1
ATOM 2364 N N . ASP B 1 10 ? -8.461 -11.68 -1.996 1 98.75 10 ASP B N 1
ATOM 2365 C CA . ASP B 1 10 ? -7.184 -12.383 -1.859 1 98.75 10 ASP B CA 1
ATOM 2366 C C . ASP B 1 10 ? -7.117 -13.586 -2.797 1 98.75 10 ASP B C 1
ATOM 2368 O O . ASP B 1 10 ? -7.844 -14.57 -2.611 1 98.75 10 ASP B O 1
ATOM 2372 N N . ALA B 1 11 ? -6.234 -13.477 -3.75 1 98.81 11 ALA B N 1
ATOM 2373 C CA . ALA B 1 11 ? -6.051 -14.562 -4.707 1 98.81 11 ALA B CA 1
ATOM 2374 C C . ALA B 1 11 ? -5.098 -15.625 -4.156 1 98.81 11 ALA B C 1
ATOM 2376 O O . ALA B 1 11 ? -4.25 -15.328 -3.312 1 98.81 11 ALA B O 1
ATOM 2377 N N . PHE B 1 12 ? -5.25 -16.891 -4.578 1 98.75 12 PHE B N 1
ATOM 2378 C CA . PHE B 1 12 ? -4.402 -18.031 -4.273 1 98.75 12 PHE B CA 1
ATOM 2379 C C . PHE B 1 12 ? -4.555 -18.438 -2.814 1 98.75 12 PHE B C 1
ATOM 2381 O O . PHE B 1 12 ? -3.594 -18.906 -2.188 1 98.75 12 PHE B O 1
ATOM 2388 N N . THR B 1 13 ? -5.676 -18.203 -2.264 1 98.44 13 THR B N 1
ATOM 2389 C CA . THR B 1 13 ? -5.93 -18.594 -0.883 1 98.44 13 THR B CA 1
ATOM 2390 C C . THR B 1 13 ? -7.418 -18.844 -0.654 1 98.44 13 THR B C 1
ATOM 2392 O O . THR B 1 13 ? -8.25 -18.391 -1.444 1 98.44 13 THR B O 1
ATOM 2395 N N . THR B 1 14 ? -7.715 -19.625 0.371 1 97 14 THR B N 1
ATOM 2396 C CA . THR B 1 14 ? -9.094 -19.844 0.787 1 97 14 THR B CA 1
ATOM 2397 C C . THR B 1 14 ? -9.344 -19.25 2.172 1 97 14 THR B C 1
ATOM 2399 O O . THR B 1 14 ? -10.445 -19.375 2.719 1 97 14 THR B O 1
ATOM 2402 N N . ILE B 1 15 ? -8.32 -18.625 2.734 1 96.25 15 ILE B N 1
ATOM 2403 C CA . ILE B 1 15 ? -8.484 -18.062 4.07 1 96.25 15 ILE B CA 1
ATOM 2404 C C . ILE B 1 15 ? -8.297 -16.547 4.023 1 96.25 15 ILE B C 1
ATOM 2406 O O . ILE B 1 15 ? -7.527 -16.047 3.205 1 96.25 15 ILE B O 1
ATOM 2410 N N . PRO B 1 16 ? -8.953 -15.844 4.914 1 97.06 16 PRO B N 1
ATOM 2411 C CA . PRO B 1 16 ? -8.812 -14.391 4.918 1 97.06 16 PRO B CA 1
ATOM 2412 C C . PRO B 1 16 ? -7.395 -13.938 5.277 1 97.06 16 PRO B C 1
ATOM 2414 O O . PRO B 1 16 ? -6.727 -14.578 6.09 1 97.06 16 PRO B O 1
ATOM 2417 N N . PHE B 1 17 ? -6.977 -12.844 4.734 1 98.06 17 PHE B N 1
ATOM 2418 C CA . PHE B 1 17 ? -5.719 -12.172 5.035 1 98.06 17 PHE B CA 1
ATOM 2419 C C . PHE B 1 17 ? -4.535 -12.977 4.508 1 98.06 17 PHE B C 1
ATOM 2421 O O . PHE B 1 17 ? -3.398 -12.773 4.93 1 98.06 17 PHE B O 1
ATOM 2428 N N . GLY B 1 18 ? -4.793 -13.961 3.656 1 98.25 18 GLY B N 1
ATOM 2429 C CA . GLY B 1 18 ? -3.748 -14.688 2.955 1 98.25 18 GLY B CA 1
ATOM 2430 C C . GLY B 1 18 ? -3.607 -14.281 1.501 1 98.25 18 GLY B C 1
ATOM 2431 O O . GLY B 1 18 ? -4.156 -13.266 1.081 1 98.25 18 GLY B O 1
ATOM 2432 N N . GLY B 1 19 ? -2.801 -15.023 0.854 1 98.62 19 GLY B N 1
ATOM 2433 C CA . GLY B 1 19 ? -2.723 -14.883 -0.591 1 98.62 19 GLY B CA 1
ATOM 2434 C C . GLY B 1 19 ? -2.229 -13.516 -1.028 1 98.62 19 GLY B C 1
ATOM 2435 O O . GLY B 1 19 ? -1.396 -12.906 -0.353 1 98.62 19 GLY B O 1
ATOM 2436 N N . ASN B 1 20 ? -2.627 -13.203 -2.225 1 98.75 20 ASN B N 1
ATOM 2437 C CA . ASN B 1 20 ? -2.244 -11.953 -2.875 1 98.75 20 ASN B CA 1
ATOM 2438 C C . ASN B 1 20 ? -3.459 -11.062 -3.141 1 98.75 20 ASN B C 1
ATOM 2440 O O . ASN B 1 20 ? -4.316 -11.406 -3.957 1 98.75 20 ASN B O 1
ATOM 2444 N N . PRO B 1 21 ? -3.525 -9.914 -2.48 1 98.62 21 PRO B N 1
ATOM 2445 C CA . PRO B 1 21 ? -4.73 -9.086 -2.543 1 98.62 21 PRO B CA 1
ATOM 2446 C C . PRO B 1 21 ? -4.832 -8.289 -3.84 1 98.62 21 PRO B C 1
ATOM 2448 O O . PRO B 1 21 ? -3.812 -7.848 -4.375 1 98.62 21 PRO B O 1
ATOM 2451 N N . ALA B 1 22 ? -6.051 -8.062 -4.293 1 98.75 22 ALA B N 1
ATOM 2452 C CA . ALA B 1 22 ? -6.367 -7.199 -5.422 1 98.75 22 ALA B CA 1
ATOM 2453 C C . ALA B 1 22 ? -7.707 -6.5 -5.223 1 98.75 22 ALA B C 1
ATOM 2455 O O . ALA B 1 22 ? -8.625 -7.062 -4.617 1 98.75 22 ALA B O 1
ATOM 2456 N N . GLY B 1 23 ? -7.789 -5.25 -5.66 1 98.88 23 GLY B N 1
ATOM 2457 C CA . GLY B 1 23 ? -9.094 -4.629 -5.812 1 98.88 23 GLY B CA 1
ATOM 2458 C C . GLY B 1 23 ? -9.844 -5.113 -7.039 1 98.88 23 GLY B C 1
ATOM 2459 O O . GLY B 1 23 ? -9.234 -5.406 -8.07 1 98.88 23 GLY B O 1
ATOM 2460 N N . VAL B 1 24 ? -11.148 -5.199 -6.93 1 98.94 24 VAL B N 1
ATOM 2461 C CA . VAL B 1 24 ? -11.945 -5.66 -8.062 1 98.94 24 VAL B CA 1
ATOM 2462 C C . VAL B 1 24 ? -13.219 -4.832 -8.164 1 98.94 24 VAL B C 1
ATOM 2464 O O . VAL B 1 24 ? -13.984 -4.734 -7.199 1 98.94 24 VAL B O 1
ATOM 2467 N N . VAL B 1 25 ? -13.438 -4.199 -9.219 1 98.94 25 VAL B N 1
ATOM 2468 C CA . VAL B 1 25 ? -14.695 -3.557 -9.602 1 98.94 25 VAL B CA 1
ATOM 2469 C C . VAL B 1 25 ? -15.344 -4.324 -10.75 1 98.94 25 VAL B C 1
ATOM 2471 O O . VAL B 1 25 ? -14.805 -4.363 -11.859 1 98.94 25 VAL B O 1
ATOM 2474 N N . THR B 1 26 ? -16.516 -4.918 -10.555 1 98.81 26 THR B N 1
ATOM 2475 C CA . THR B 1 26 ? -17.094 -5.844 -11.523 1 98.81 26 THR B CA 1
ATOM 2476 C C . THR B 1 26 ? -18.016 -5.105 -12.477 1 98.81 26 THR B C 1
ATOM 2478 O O . THR B 1 26 ? -18.547 -5.703 -13.414 1 98.81 26 THR B O 1
ATOM 2481 N N . ASP B 1 27 ? -18.312 -3.834 -12.273 1 98.5 27 ASP B N 1
ATOM 2482 C CA . ASP B 1 27 ? -19.141 -2.998 -13.133 1 98.5 27 ASP B CA 1
ATOM 2483 C C . ASP B 1 27 ? -18.469 -1.659 -13.422 1 98.5 27 ASP B C 1
ATOM 2485 O O . ASP B 1 27 ? -18.828 -0.638 -12.828 1 98.5 27 ASP B O 1
ATOM 2489 N N . ALA B 1 28 ? -17.625 -1.72 -14.484 1 98.62 28 ALA B N 1
ATOM 2490 C CA . ALA B 1 28 ? -16.781 -0.546 -14.672 1 98.62 28 ALA B CA 1
ATOM 2491 C C . ALA B 1 28 ? -17 0.064 -16.062 1 98.62 28 ALA B C 1
ATOM 2493 O O . ALA B 1 28 ? -16.234 0.926 -16.484 1 98.62 28 ALA B O 1
ATOM 2494 N N . SER B 1 29 ? -18.016 -0.327 -16.812 1 98.06 29 SER B N 1
ATOM 2495 C CA . SER B 1 29 ? -18.203 0.085 -18.188 1 98.06 29 SER B CA 1
ATOM 2496 C C . SER B 1 29 ? -18.344 1.601 -18.312 1 98.06 29 SER B C 1
ATOM 2498 O O . SER B 1 29 ? -17.953 2.188 -19.312 1 98.06 29 SER B O 1
ATOM 2500 N N . ASN B 1 30 ? -18.828 2.291 -17.344 1 97.62 30 ASN B N 1
ATOM 2501 C CA . ASN B 1 30 ? -19.078 3.729 -17.406 1 97.62 30 ASN B CA 1
ATOM 2502 C C . ASN B 1 30 ? -18.078 4.504 -16.531 1 97.62 30 ASN B C 1
ATOM 2504 O O . ASN B 1 30 ? -18.344 5.648 -16.156 1 97.62 30 ASN B O 1
ATOM 2508 N N . ILE B 1 31 ? -17.047 3.902 -16.125 1 98.38 31 ILE B N 1
ATOM 2509 C CA . ILE B 1 31 ? -16.031 4.555 -15.305 1 98.38 31 ILE B CA 1
ATOM 2510 C C . ILE B 1 31 ? -14.852 4.973 -16.172 1 98.38 31 ILE B C 1
ATOM 2512 O O . ILE B 1 31 ? -14.297 4.156 -16.922 1 98.38 31 ILE B O 1
ATOM 2516 N N . SER B 1 32 ? -14.406 6.219 -16.141 1 98.31 32 SER B N 1
ATOM 2517 C CA . SER B 1 32 ? -13.289 6.711 -16.938 1 98.31 32 SER B CA 1
ATOM 2518 C C . SER B 1 32 ? -11.961 6.152 -16.422 1 98.31 32 SER B C 1
ATOM 2520 O O . SER B 1 32 ? -11.852 5.766 -15.258 1 98.31 32 SER B O 1
ATOM 2522 N N . ASP B 1 33 ? -10.984 6.121 -17.281 1 98.44 33 ASP B N 1
ATOM 2523 C CA . ASP B 1 33 ? -9.672 5.625 -16.891 1 98.44 33 ASP B CA 1
ATOM 2524 C C . ASP B 1 33 ? -9.055 6.484 -15.797 1 98.44 33 ASP B C 1
ATOM 2526 O O . ASP B 1 33 ? -8.32 5.98 -14.945 1 98.44 33 ASP B O 1
ATOM 2530 N N . GLU B 1 34 ? -9.336 7.777 -15.828 1 97.75 34 GLU B N 1
ATOM 2531 C CA . GLU B 1 34 ? -8.852 8.672 -14.773 1 97.75 34 GLU B CA 1
ATOM 2532 C C . GLU B 1 34 ? -9.383 8.258 -13.406 1 97.75 34 GLU B C 1
ATOM 2534 O O . GLU B 1 34 ? -8.633 8.195 -12.43 1 97.75 34 GLU B O 1
ATOM 2539 N N . ILE B 1 35 ? -10.656 7.984 -13.336 1 98.19 35 ILE B N 1
ATOM 2540 C CA . ILE B 1 35 ? -11.273 7.57 -12.086 1 98.19 35 ILE B CA 1
ATOM 2541 C C . ILE B 1 35 ? -10.75 6.195 -11.68 1 98.19 35 ILE B C 1
ATOM 2543 O O . ILE B 1 35 ? -10.477 5.949 -10.5 1 98.19 35 ILE B O 1
ATOM 2547 N N . LYS B 1 36 ? -10.625 5.258 -12.688 1 98.81 36 LYS B N 1
ATOM 2548 C CA . LYS B 1 36 ? -10.047 3.947 -12.391 1 98.81 36 LYS B CA 1
ATOM 2549 C C . LYS B 1 36 ? -8.68 4.082 -11.734 1 98.81 36 LYS B C 1
ATOM 2551 O O . LYS B 1 36 ? -8.391 3.402 -10.75 1 98.81 36 LYS B O 1
ATOM 2556 N N . GLN B 1 37 ? -7.848 4.973 -12.305 1 98.56 37 GLN B N 1
ATOM 2557 C CA . GLN B 1 37 ? -6.516 5.211 -11.766 1 98.56 37 GLN B CA 1
ATOM 2558 C C . GLN B 1 37 ? -6.586 5.758 -10.344 1 98.56 37 GLN B C 1
ATOM 2560 O O . GLN B 1 37 ? -5.828 5.336 -9.469 1 98.56 37 GLN B O 1
ATOM 2565 N N . ASN B 1 38 ? -7.488 6.707 -10.078 1 98.06 38 ASN B N 1
ATOM 2566 C CA . ASN B 1 38 ? -7.664 7.27 -8.742 1 98.06 38 ASN B CA 1
ATOM 2567 C C . ASN B 1 38 ? -8.086 6.203 -7.742 1 98.06 38 ASN B C 1
ATOM 2569 O O . ASN B 1 38 ? -7.594 6.176 -6.613 1 98.06 38 ASN B O 1
ATOM 2573 N N . VAL B 1 39 ? -8.969 5.344 -8.141 1 98.69 39 VAL B N 1
ATOM 2574 C CA . VAL B 1 39 ? -9.453 4.273 -7.277 1 98.69 39 VAL B CA 1
ATOM 2575 C C . VAL B 1 39 ? -8.312 3.32 -6.938 1 98.69 39 VAL B C 1
ATOM 2577 O O . VAL B 1 39 ? -8.148 2.93 -5.781 1 98.69 39 VAL B O 1
ATOM 2580 N N . ALA B 1 40 ? -7.547 2.977 -7.965 1 98.69 40 ALA B N 1
ATOM 2581 C CA . ALA B 1 40 ? -6.418 2.08 -7.742 1 98.69 40 ALA B CA 1
ATOM 2582 C C . ALA B 1 40 ? -5.418 2.693 -6.762 1 98.69 40 ALA B C 1
ATOM 2584 O O . ALA B 1 40 ? -4.898 2.002 -5.883 1 98.69 40 ALA B O 1
ATOM 2585 N N . LYS B 1 41 ? -5.117 3.961 -6.973 1 97.69 41 LYS B N 1
ATOM 2586 C CA . LYS B 1 41 ? -4.215 4.664 -6.066 1 97.69 41 LYS B CA 1
ATOM 2587 C C . LYS B 1 41 ? -4.766 4.676 -4.645 1 97.69 41 LYS B C 1
ATOM 2589 O O . LYS B 1 41 ? -4.016 4.477 -3.684 1 97.69 41 LYS B O 1
ATOM 2594 N N . GLU B 1 42 ? -6.066 4.91 -4.516 1 98.19 42 GLU B N 1
ATOM 2595 C CA . GLU B 1 42 ? -6.742 4.957 -3.225 1 98.19 42 GLU B CA 1
ATOM 2596 C C . GLU B 1 42 ? -6.656 3.611 -2.506 1 98.19 42 GLU B C 1
ATOM 2598 O O . GLU B 1 42 ? -6.43 3.562 -1.295 1 98.19 42 GLU B O 1
ATOM 2603 N N . MET B 1 43 ? -6.828 2.549 -3.238 1 98.06 43 MET B N 1
ATOM 2604 C CA . MET B 1 43 ? -6.812 1.21 -2.654 1 98.06 43 MET B CA 1
ATOM 2605 C C . MET B 1 43 ? -5.402 0.825 -2.213 1 98.06 43 MET B C 1
ATOM 2607 O O . MET B 1 43 ? -5.234 0.045 -1.273 1 98.06 43 MET B O 1
ATOM 2611 N N . ASN B 1 44 ? -4.438 1.331 -2.938 1 97.19 44 ASN B N 1
ATOM 2612 C CA . ASN B 1 44 ? -3.029 1.135 -2.611 1 97.19 44 ASN B CA 1
ATOM 2613 C C . ASN B 1 44 ? -2.662 -0.346 -2.576 1 97.19 44 ASN B C 1
ATOM 2615 O O . ASN B 1 44 ? -1.909 -0.784 -1.705 1 97.19 44 ASN B O 1
ATOM 2619 N N . LEU B 1 45 ? -3.277 -1.125 -3.398 1 97.69 45 LEU B N 1
ATOM 2620 C CA . LEU B 1 45 ? -2.906 -2.516 -3.637 1 97.69 45 LEU B CA 1
ATOM 2621 C C . LEU B 1 45 ? -2.039 -2.641 -4.887 1 97.69 45 LEU B C 1
ATOM 2623 O O . LEU B 1 45 ? -1.897 -1.682 -5.645 1 97.69 45 LEU B O 1
ATOM 2627 N N . SER B 1 46 ? -1.4 -3.793 -5.062 1 96.5 46 SER B N 1
ATOM 2628 C CA . SER B 1 46 ? -0.554 -3.953 -6.242 1 96.5 46 SER B CA 1
ATOM 2629 C C . SER B 1 46 ? -1.332 -3.674 -7.523 1 96.5 46 SER B C 1
ATOM 2631 O O . SER B 1 46 ? -0.848 -2.967 -8.406 1 96.5 46 SER B O 1
ATOM 2633 N N . GLU B 1 47 ? -2.588 -4.293 -7.625 1 98.25 47 GLU B N 1
ATOM 2634 C CA . GLU B 1 47 ? -3.457 -3.984 -8.758 1 98.25 47 GLU B CA 1
ATOM 2635 C C . GLU B 1 47 ? -4.918 -3.91 -8.328 1 98.25 47 GLU B C 1
ATOM 2637 O O . GLU B 1 47 ? -5.324 -4.578 -7.371 1 98.25 47 GLU B O 1
ATOM 2642 N N . THR B 1 48 ? -5.641 -3.148 -8.984 1 98.94 48 THR B N 1
ATOM 2643 C CA . THR B 1 48 ? -7.098 -3.143 -8.984 1 98.94 48 THR B CA 1
ATOM 2644 C C . THR B 1 48 ? -7.637 -3.426 -10.391 1 98.94 48 THR B C 1
ATOM 2646 O O . THR B 1 48 ? -7.211 -2.799 -11.359 1 98.94 48 THR B O 1
ATOM 2649 N N . ALA B 1 49 ? -8.492 -4.395 -10.453 1 98.94 49 ALA B N 1
ATOM 2650 C CA . ALA B 1 49 ? -9.07 -4.797 -11.734 1 98.94 49 ALA B CA 1
ATOM 2651 C C . ALA B 1 49 ? -10.445 -4.168 -11.938 1 98.94 49 ALA B C 1
ATOM 2653 O O . ALA B 1 49 ? -11.234 -4.074 -11 1 98.94 49 ALA B O 1
ATOM 2654 N N . PHE B 1 50 ? -10.719 -3.748 -13.141 1 98.94 50 PHE B N 1
ATOM 2655 C CA . PHE B 1 50 ? -11.992 -3.158 -13.531 1 98.94 50 PHE B CA 1
ATOM 2656 C C . PHE B 1 50 ? -12.617 -3.941 -14.68 1 98.94 50 PHE B C 1
ATOM 2658 O O . PHE B 1 50 ? -12.031 -4.051 -15.758 1 98.94 50 PHE B O 1
ATOM 2665 N N . VAL B 1 51 ? -13.797 -4.434 -14.469 1 98.94 51 VAL B N 1
ATOM 2666 C CA . VAL B 1 51 ? -14.477 -5.285 -15.438 1 98.94 51 VAL B CA 1
ATOM 2667 C C . VAL B 1 51 ? -15.5 -4.465 -16.219 1 98.94 51 VAL B C 1
ATOM 2669 O O . VAL B 1 51 ? -16.328 -3.762 -15.633 1 98.94 51 VAL B O 1
ATOM 2672 N N . SER B 1 52 ? -15.461 -4.504 -17.5 1 98.81 52 SER B N 1
ATOM 2673 C CA . SER B 1 52 ? -16.406 -3.855 -18.406 1 98.81 52 SER B CA 1
ATOM 2674 C C . SER B 1 52 ? -16.938 -4.836 -19.438 1 98.81 52 SER B C 1
ATOM 2676 O O . SER B 1 52 ? -16.469 -5.977 -19.516 1 98.81 52 SER B O 1
ATOM 2678 N N . GLU B 1 53 ? -17.922 -4.434 -20.141 1 98.38 53 GLU B N 1
ATOM 2679 C CA . GLU B 1 53 ? -18.438 -5.223 -21.25 1 98.38 53 GLU B CA 1
ATOM 2680 C C . GLU B 1 53 ? -17.406 -5.316 -22.375 1 98.38 53 GLU B C 1
ATOM 2682 O O . GLU B 1 53 ? -16.594 -4.406 -22.562 1 98.38 53 GLU B O 1
ATOM 2687 N N . SER B 1 54 ? -17.438 -6.449 -23.031 1 98.38 54 SER B N 1
ATOM 2688 C CA . SER B 1 54 ? -16.547 -6.656 -24.172 1 98.38 54 SER B CA 1
ATOM 2689 C C . SER B 1 54 ? -17.328 -7.082 -25.422 1 98.38 54 SER B C 1
ATOM 2691 O O . SER B 1 54 ? -18.328 -7.797 -25.312 1 98.38 54 SER B O 1
ATOM 2693 N N . ASN B 1 55 ? -16.844 -6.684 -26.578 1 97.69 55 ASN B N 1
ATOM 2694 C CA . ASN B 1 55 ? -17.438 -7.117 -27.828 1 97.69 55 ASN B CA 1
ATOM 2695 C C . ASN B 1 55 ? -16.75 -8.375 -28.375 1 97.69 55 ASN B C 1
ATOM 2697 O O . ASN B 1 55 ? -17.266 -9.016 -29.281 1 97.69 55 ASN B O 1
ATOM 2701 N N . ILE B 1 56 ? -15.633 -8.812 -27.828 1 98.25 56 ILE B N 1
ATOM 2702 C CA . ILE B 1 56 ? -14.859 -9.875 -28.453 1 98.25 56 ILE B CA 1
ATOM 2703 C C . ILE B 1 56 ? -14.578 -10.984 -27.438 1 98.25 56 ILE B C 1
ATOM 2705 O O . ILE B 1 56 ? -13.992 -12.016 -27.781 1 98.25 56 ILE B O 1
ATOM 2709 N N . ALA B 1 57 ? -14.891 -10.789 -26.188 1 98.5 57 ALA B N 1
ATOM 2710 C CA . ALA B 1 57 ? -14.703 -11.758 -25.109 1 98.5 57 ALA B CA 1
ATOM 2711 C C . ALA B 1 57 ? -15.875 -11.727 -24.141 1 98.5 57 ALA B C 1
ATOM 2713 O O . ALA B 1 57 ? -16.844 -11 -24.344 1 98.5 57 ALA B O 1
ATOM 2714 N N . ASP B 1 58 ? -15.805 -12.586 -23.109 1 98.25 58 ASP B N 1
ATOM 2715 C CA . ASP B 1 58 ? -16.859 -12.57 -22.109 1 98.25 58 ASP B CA 1
ATOM 2716 C C . ASP B 1 58 ? -16.859 -11.25 -21.328 1 98.25 58 ASP B C 1
ATOM 2718 O O . ASP B 1 58 ? -17.906 -10.711 -21 1 98.25 58 ASP B O 1
ATOM 2722 N N . PHE B 1 59 ? -15.648 -10.773 -21.016 1 98.62 59 PHE B N 1
ATOM 2723 C CA . PHE B 1 59 ? -15.453 -9.539 -20.266 1 98.62 59 PHE B CA 1
ATOM 2724 C C . PHE B 1 59 ? -14.242 -8.773 -20.797 1 98.62 59 PHE B C 1
ATOM 2726 O O . PHE B 1 59 ? -13.32 -9.375 -21.359 1 98.62 59 PHE B O 1
ATOM 2733 N N . LYS B 1 60 ? -14.266 -7.469 -20.672 1 98.81 60 LYS B N 1
ATOM 2734 C CA . LYS B 1 60 ? -13.062 -6.648 -20.734 1 98.81 60 LYS B CA 1
ATOM 2735 C C . LYS B 1 60 ? -12.539 -6.344 -19.328 1 98.81 60 LYS B C 1
ATOM 2737 O O . LYS B 1 60 ? -13.305 -5.938 -18.453 1 98.81 60 LYS B O 1
ATOM 2742 N N . VAL B 1 61 ? -11.281 -6.613 -19.125 1 98.88 61 VAL B N 1
ATOM 2743 C CA . VAL B 1 61 ? -10.695 -6.371 -17.797 1 98.88 61 VAL B CA 1
ATOM 2744 C C . VAL B 1 61 ? -9.477 -5.469 -17.938 1 98.88 61 VAL B C 1
ATOM 2746 O O . VAL B 1 61 ? -8.547 -5.777 -18.688 1 98.88 61 VAL B O 1
ATOM 2749 N N . GLN B 1 62 ? -9.477 -4.336 -17.234 1 98.94 62 GLN B N 1
ATOM 2750 C CA . GLN B 1 62 ? -8.328 -3.449 -17.109 1 98.94 62 GLN B CA 1
ATOM 2751 C C . GLN B 1 62 ? -7.691 -3.564 -15.734 1 98.94 62 GLN B C 1
ATOM 2753 O O . GLN B 1 62 ? -8.398 -3.729 -14.734 1 98.94 62 GLN B O 1
ATOM 2758 N N . PHE B 1 63 ? -6.426 -3.535 -15.688 1 98.88 63 PHE B N 1
ATOM 2759 C CA . PHE B 1 63 ? -5.672 -3.625 -14.445 1 98.88 63 PHE B CA 1
ATOM 2760 C C . PHE B 1 63 ? -4.895 -2.34 -14.188 1 98.88 63 PHE B C 1
ATOM 2762 O O . PHE B 1 63 ? -4.145 -1.879 -15.055 1 98.88 63 PHE B O 1
ATOM 2769 N N . PHE B 1 64 ? -5.004 -1.759 -12.977 1 98.81 64 PHE B N 1
ATOM 2770 C CA . PHE B 1 64 ? -4.293 -0.541 -12.602 1 98.81 64 PHE B CA 1
ATOM 2771 C C . PHE B 1 64 ? -3.492 -0.752 -11.328 1 98.81 64 PHE B C 1
ATOM 2773 O O . PHE B 1 64 ? -4.023 -1.234 -10.32 1 98.81 64 PHE B O 1
ATOM 2780 N N . THR B 1 65 ? -2.168 -0.509 -11.375 1 97.81 65 THR B N 1
ATOM 2781 C CA . THR B 1 65 ? -1.422 -0.23 -10.148 1 97.81 65 THR B CA 1
ATOM 2782 C C . THR B 1 65 ? -1.759 1.16 -9.617 1 97.81 65 THR B C 1
ATOM 2784 O O . THR B 1 65 ? -2.492 1.916 -10.258 1 97.81 65 THR B O 1
ATOM 2787 N N . PRO B 1 66 ? -1.214 1.521 -8.438 1 96.69 66 PRO B N 1
ATOM 2788 C CA . PRO B 1 66 ? -1.442 2.887 -7.957 1 96.69 66 PRO B CA 1
ATOM 2789 C C . PRO B 1 66 ? -0.886 3.943 -8.914 1 96.69 66 PRO B C 1
ATOM 2791 O O . PRO B 1 66 ? -1.344 5.09 -8.898 1 96.69 66 PRO B O 1
ATOM 2794 N N . GLY B 1 67 ? 0.039 3.5 -9.852 1 95.62 67 GLY B N 1
ATOM 2795 C CA . GLY B 1 67 ? 0.721 4.492 -10.664 1 95.62 67 GLY B CA 1
ATOM 2796 C C . GLY B 1 67 ? 0.264 4.492 -12.109 1 95.62 67 GLY B C 1
ATOM 2797 O O . GLY B 1 67 ? 0.339 5.516 -12.789 1 95.62 67 GLY B O 1
ATOM 2798 N N . LEU B 1 68 ? -0.159 3.354 -12.586 1 97.12 68 LEU B N 1
ATOM 2799 C CA . LEU B 1 68 ? -0.46 3.27 -14.008 1 97.12 68 LEU B CA 1
ATOM 2800 C C . LEU B 1 68 ? -1.243 1.999 -14.328 1 97.12 68 LEU B C 1
ATOM 2802 O O . LEU B 1 68 ? -1.344 1.102 -13.484 1 97.12 68 LEU B O 1
ATOM 2806 N N . GLU B 1 69 ? -1.852 1.989 -15.562 1 98.5 69 GLU B N 1
ATOM 2807 C CA . GLU B 1 69 ? -2.461 0.77 -16.078 1 98.5 69 GLU B CA 1
ATOM 2808 C C . GLU B 1 69 ? -1.4 -0.214 -16.562 1 98.5 69 GLU B C 1
ATOM 2810 O O . GLU B 1 69 ? -0.406 0.188 -17.172 1 98.5 69 GLU B O 1
ATOM 2815 N N . VAL B 1 70 ? -1.559 -1.494 -16.297 1 97.81 70 VAL B N 1
ATOM 2816 C CA . VAL B 1 70 ? -0.648 -2.525 -16.781 1 97.81 70 VAL B CA 1
ATOM 2817 C C . VAL B 1 70 ? -1.387 -3.461 -17.734 1 97.81 70 VAL B C 1
ATOM 2819 O O . VAL B 1 70 ? -2.619 -3.471 -17.766 1 97.81 70 VAL B O 1
ATOM 2822 N N . ASP B 1 71 ? -0.72 -4.188 -18.484 1 97.25 71 ASP B N 1
ATOM 2823 C CA . ASP B 1 71 ? -1.299 -4.965 -19.578 1 97.25 71 ASP B CA 1
ATOM 2824 C C . ASP B 1 71 ? -2.041 -6.188 -19.047 1 97.25 71 ASP B C 1
ATOM 2826 O O . ASP B 1 71 ? -3.043 -6.613 -19.625 1 97.25 71 ASP B O 1
ATOM 2830 N N . LEU B 1 72 ? -1.492 -6.797 -18.031 1 96 72 LEU B N 1
ATOM 2831 C CA . LEU B 1 72 ? -2.016 -8.039 -17.469 1 96 72 LEU B CA 1
ATOM 2832 C C . LEU B 1 72 ? -1.553 -8.234 -16.031 1 96 72 LEU B C 1
ATOM 2834 O O . LEU B 1 72 ? -0.441 -7.84 -15.68 1 96 72 LEU B O 1
ATOM 2838 N N . CYS B 1 73 ? -2.371 -8.852 -15.281 1 96.5 73 CYS B N 1
ATOM 2839 C CA . CYS B 1 73 ? -2.021 -9.25 -13.922 1 96.5 73 CYS B CA 1
ATOM 2840 C C . CYS B 1 73 ? -2.701 -10.562 -13.547 1 96.5 73 CYS B C 1
ATOM 2842 O O . CYS B 1 73 ? -3.93 -10.648 -13.523 1 96.5 73 CYS B O 1
ATOM 2844 N N . GLY B 1 74 ? -1.945 -11.531 -13.188 1 96.81 74 GLY B N 1
ATOM 2845 C CA . GLY B 1 74 ? -2.449 -12.867 -12.938 1 96.81 74 GLY B CA 1
ATOM 2846 C C . GLY B 1 74 ? -3.307 -12.961 -11.688 1 96.81 74 GLY B C 1
ATOM 2847 O O . GLY B 1 74 ? -4.469 -13.375 -11.75 1 96.81 74 GLY B O 1
ATOM 2848 N N . HIS B 1 75 ? -2.762 -12.516 -10.539 1 98 75 HIS B N 1
ATOM 2849 C CA . HIS B 1 75 ? -3.512 -12.672 -9.297 1 98 75 HIS B CA 1
ATOM 2850 C C . HIS B 1 75 ? -4.797 -11.852 -9.32 1 98 75 HIS B C 1
ATOM 2852 O O . HIS B 1 75 ? -5.832 -12.297 -8.82 1 98 75 HIS B O 1
ATOM 2858 N N . ALA B 1 76 ? -4.77 -10.695 -9.898 1 98.69 76 ALA B N 1
ATOM 2859 C CA . ALA B 1 76 ? -5.98 -9.891 -10.008 1 98.69 76 ALA B CA 1
ATOM 2860 C C . ALA B 1 76 ? -7.008 -10.555 -10.914 1 98.69 76 ALA B C 1
ATOM 2862 O O . ALA B 1 76 ? -8.211 -10.398 -10.719 1 98.69 76 ALA B O 1
ATOM 2863 N N . THR B 1 77 ? -6.512 -11.289 -11.93 1 98.69 77 THR B N 1
ATOM 2864 C CA . THR B 1 77 ? -7.414 -12.055 -12.781 1 98.69 77 THR B CA 1
ATOM 2865 C C . THR B 1 77 ? -8.156 -13.117 -11.969 1 98.69 77 THR B C 1
ATOM 2867 O O . THR B 1 77 ? -9.375 -13.234 -12.062 1 98.69 77 THR B O 1
ATOM 2870 N N . ILE B 1 78 ? -7.406 -13.805 -11.18 1 98.69 78 ILE B N 1
ATOM 2871 C CA . ILE B 1 78 ? -8.008 -14.828 -10.336 1 98.69 78 ILE B CA 1
ATOM 2872 C C . ILE B 1 78 ? -9.039 -14.195 -9.406 1 98.69 78 ILE B C 1
ATOM 2874 O O . ILE B 1 78 ? -10.164 -14.688 -9.289 1 98.69 78 ILE B O 1
ATOM 2878 N N . GLY B 1 79 ? -8.672 -13.109 -8.75 1 98.81 79 GLY B N 1
ATOM 2879 C CA . GLY B 1 79 ? -9.602 -12.391 -7.895 1 98.81 79 GLY B CA 1
ATOM 2880 C C . GLY B 1 79 ? -10.836 -11.914 -8.625 1 98.81 79 GLY B C 1
ATOM 2881 O O . GLY B 1 79 ? -11.945 -11.977 -8.086 1 98.81 79 GLY B O 1
ATOM 2882 N N . THR B 1 80 ? -10.664 -11.43 -9.828 1 98.88 80 THR B N 1
ATOM 2883 C CA . THR B 1 80 ? -11.75 -10.891 -10.641 1 98.88 80 THR B CA 1
ATOM 2884 C C . THR B 1 80 ? -12.766 -11.984 -10.969 1 98.88 80 THR B C 1
ATOM 2886 O O . THR B 1 80 ? -13.969 -11.797 -10.773 1 98.88 80 THR B O 1
ATOM 2889 N N . PHE B 1 81 ? -12.32 -13.086 -11.414 1 98.81 81 PHE B N 1
ATOM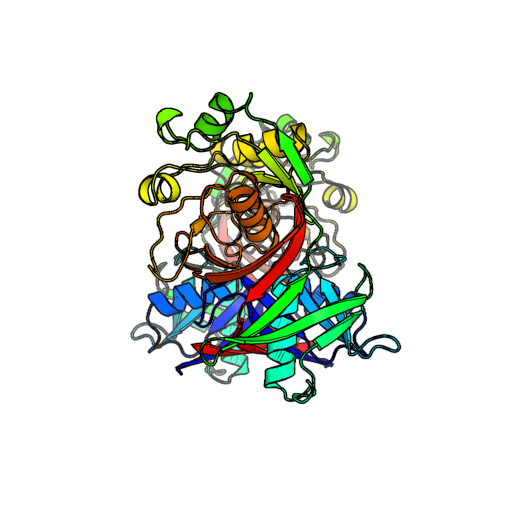 2890 C CA . PHE B 1 81 ? -13.242 -14.141 -11.828 1 98.81 81 PHE B CA 1
ATOM 2891 C C . PHE B 1 81 ? -13.906 -14.781 -10.617 1 98.81 81 PHE B C 1
ATOM 2893 O O . PHE B 1 81 ? -15.062 -15.195 -10.68 1 98.81 81 PHE B O 1
ATOM 2900 N N . HIS B 1 82 ? -13.18 -14.844 -9.562 1 98.69 82 HIS B N 1
ATOM 2901 C CA . HIS B 1 82 ? -13.82 -15.242 -8.312 1 98.69 82 HIS B CA 1
ATOM 2902 C C . HIS B 1 82 ? -14.977 -14.312 -7.969 1 98.69 82 HIS B C 1
ATOM 2904 O O . HIS B 1 82 ? -16.078 -14.781 -7.633 1 98.69 82 HIS B O 1
ATOM 2910 N N . ALA B 1 83 ? -14.75 -13.008 -7.984 1 98.81 83 ALA B N 1
ATOM 2911 C CA . ALA B 1 83 ? -15.773 -12.016 -7.664 1 98.81 83 ALA B CA 1
ATOM 2912 C C . ALA B 1 83 ? -16.969 -12.141 -8.602 1 98.81 83 ALA B C 1
ATOM 2914 O O . ALA B 1 83 ? -18.125 -12.055 -8.172 1 98.81 83 ALA B O 1
ATOM 2915 N N . LEU B 1 84 ? -16.672 -12.297 -9.906 1 98.81 84 LEU B N 1
ATOM 2916 C CA . LEU B 1 84 ? -17.734 -12.461 -10.898 1 98.81 84 LEU B CA 1
ATOM 2917 C C . LEU B 1 84 ? -18.578 -13.695 -10.602 1 98.81 84 LEU B C 1
ATOM 2919 O O . LEU B 1 84 ? -19.797 -13.656 -10.727 1 98.81 84 LEU B O 1
ATOM 2923 N N . LEU B 1 85 ? -17.906 -14.789 -10.273 1 98.31 85 LEU B N 1
ATOM 2924 C CA . LEU B 1 85 ? -18.625 -16 -9.906 1 98.31 85 LEU B CA 1
ATOM 2925 C C . LEU B 1 85 ? -19.5 -15.766 -8.68 1 98.31 85 LEU B C 1
ATOM 2927 O O . LEU B 1 85 ? -20.672 -16.172 -8.664 1 98.31 85 LEU B O 1
ATOM 2931 N N . GLU B 1 86 ? -18.922 -15.148 -7.684 1 97.5 86 GLU B N 1
ATOM 2932 C CA . GLU B 1 86 ? -19.641 -14.852 -6.445 1 97.5 86 GLU B CA 1
ATOM 2933 C C . GLU B 1 86 ? -20.891 -14.039 -6.723 1 97.5 86 GLU B C 1
ATOM 2935 O O . GLU B 1 86 ? -21.906 -14.203 -6.043 1 97.5 86 GLU B O 1
ATOM 2940 N N . GLU B 1 87 ? -20.828 -13.211 -7.719 1 98.19 87 GLU B N 1
ATOM 2941 C CA . GLU B 1 87 ? -21.922 -12.297 -8.023 1 98.19 87 GLU B CA 1
ATOM 2942 C C . GLU B 1 87 ? -22.906 -12.93 -9.008 1 98.19 87 GLU B C 1
ATOM 2944 O O . GLU B 1 87 ? -23.891 -12.297 -9.414 1 98.19 87 GLU B O 1
ATOM 2949 N N . GLY B 1 88 ? -22.656 -14.094 -9.422 1 97.81 88 GLY B N 1
ATOM 2950 C CA . GLY B 1 88 ? -23.531 -14.781 -10.359 1 97.81 88 GLY B CA 1
ATOM 2951 C C . GLY B 1 88 ? -23.406 -14.258 -11.781 1 97.81 88 GLY B C 1
ATOM 2952 O O . GLY B 1 88 ? -24.344 -14.391 -12.578 1 97.81 88 GLY B O 1
ATOM 2953 N N . LYS B 1 89 ? -22.266 -13.68 -12.102 1 97.5 89 LYS B N 1
ATOM 2954 C CA . LYS B 1 89 ? -22.094 -13.039 -13.406 1 97.5 89 LYS B CA 1
ATOM 2955 C C . LYS B 1 89 ? -21.406 -13.984 -14.391 1 97.5 89 LYS B C 1
ATOM 2957 O O . LYS B 1 89 ? -21.297 -13.688 -15.578 1 97.5 89 LYS B O 1
ATOM 2962 N N . LEU B 1 90 ? -20.875 -15.109 -13.898 1 97.06 90 LEU B N 1
ATOM 2963 C CA . LEU B 1 90 ? -20.297 -16.109 -14.781 1 97.06 90 LEU B CA 1
ATOM 2964 C C . LEU B 1 90 ? -21.328 -17.156 -15.18 1 97.06 90 LEU B C 1
ATOM 2966 O O . LEU B 1 90 ? -22.125 -17.594 -14.352 1 97.06 90 LEU B O 1
ATOM 2970 N N . ASN B 1 91 ? -21.344 -17.484 -16.438 1 93.56 91 ASN B N 1
ATOM 2971 C CA . ASN B 1 91 ? -22.172 -18.609 -16.891 1 93.56 91 ASN B CA 1
ATOM 2972 C C . ASN B 1 91 ? -21.609 -19.938 -16.391 1 93.56 91 ASN B C 1
ATOM 2974 O O . ASN B 1 91 ? -20.672 -20.484 -16.969 1 93.56 91 ASN B O 1
ATOM 2978 N N . THR B 1 92 ? -22.172 -20.531 -15.453 1 88.5 92 THR B N 1
ATOM 2979 C CA . THR B 1 92 ? -21.641 -21.688 -14.75 1 88.5 92 THR B CA 1
ATOM 2980 C C . THR B 1 92 ? -21.75 -22.938 -15.633 1 88.5 92 THR B C 1
ATOM 2982 O O . THR B 1 92 ? -21.234 -24 -15.266 1 88.5 92 THR B O 1
ATOM 2985 N N . ASN B 1 93 ? -22.328 -22.781 -16.828 1 91.75 93 ASN B N 1
ATOM 2986 C CA . ASN B 1 93 ? -22.344 -23.875 -17.781 1 91.75 93 ASN B CA 1
ATOM 2987 C C . ASN B 1 93 ? -21.047 -23.953 -18.578 1 91.75 93 ASN B C 1
ATOM 2989 O O . ASN B 1 93 ? -20.781 -24.953 -19.266 1 91.75 93 ASN B O 1
ATOM 2993 N N . LYS B 1 94 ? -20.344 -22.906 -18.469 1 93.38 94 LYS B N 1
ATOM 2994 C CA . LYS B 1 94 ? -19.031 -22.844 -19.141 1 93.38 94 LYS B CA 1
ATOM 2995 C C . LYS B 1 94 ? -17.906 -23.172 -18.156 1 93.38 94 LYS B C 1
ATOM 2997 O O . LYS B 1 94 ? -18.031 -22.891 -16.953 1 93.38 94 LYS B O 1
ATOM 3002 N N . SER B 1 95 ? -16.922 -23.766 -18.703 1 95.94 95 SER B N 1
ATOM 3003 C CA . SER B 1 95 ? -15.727 -24 -17.891 1 95.94 95 SER B CA 1
ATOM 3004 C C . SER B 1 95 ? -14.57 -23.125 -18.344 1 95.94 95 SER B C 1
ATOM 3006 O O . SER B 1 95 ? -13.555 -23.016 -17.641 1 95.94 95 SER B O 1
ATOM 3008 N N . ILE B 1 96 ? -14.695 -22.547 -19.484 1 97.94 96 ILE B N 1
ATOM 3009 C CA . ILE B 1 96 ? -13.672 -21.656 -20.016 1 97.94 96 ILE B CA 1
ATOM 3010 C C . ILE B 1 96 ? -14.273 -20.281 -20.328 1 97.94 96 ILE B C 1
ATOM 3012 O O . ILE B 1 96 ? -15.328 -20.203 -20.969 1 97.94 96 ILE B O 1
ATOM 3016 N N . PHE B 1 97 ? -13.648 -19.266 -19.844 1 98.44 97 PHE B N 1
ATOM 3017 C CA . PHE B 1 97 ? -14.016 -17.875 -20.094 1 98.44 97 PHE B CA 1
ATOM 3018 C C . PHE B 1 97 ? -12.883 -17.125 -20.781 1 98.44 97 PHE B C 1
ATOM 3020 O O . PHE B 1 97 ? -11.742 -17.594 -20.812 1 98.44 97 PHE B O 1
ATOM 3027 N N . TYR B 1 98 ? -13.273 -16.047 -21.422 1 98.38 98 TYR B N 1
ATOM 3028 C CA . TYR B 1 98 ? -12.281 -15.242 -22.141 1 98.38 98 TYR B CA 1
ATOM 3029 C C . TYR B 1 98 ? -12.305 -13.789 -21.656 1 98.38 98 TYR B C 1
ATOM 3031 O O . TYR B 1 98 ? -13.375 -13.195 -21.531 1 98.38 98 TYR B O 1
ATOM 3039 N N . GLN B 1 99 ? -11.188 -13.273 -21.359 1 98.5 99 GLN B N 1
ATOM 3040 C CA . GLN B 1 99 ? -11.086 -11.867 -20.984 1 98.5 99 GLN B CA 1
ATOM 3041 C C . GLN B 1 99 ? -10.258 -11.086 -22 1 98.5 99 GLN B C 1
ATOM 3043 O O . GLN B 1 99 ? -9.188 -11.539 -22.422 1 98.5 99 GLN B O 1
ATOM 3048 N N . GLU B 1 100 ? -10.812 -9.961 -22.375 1 98.69 100 GLU B N 1
ATOM 3049 C CA . GLU B 1 100 ? -10.094 -8.961 -23.172 1 98.69 100 GLU B CA 1
ATOM 3050 C C . GLU B 1 100 ? -9.242 -8.055 -22.281 1 98.69 100 GLU B C 1
ATOM 3052 O O . GLU B 1 100 ? -9.758 -7.441 -21.344 1 98.69 100 GLU B O 1
ATOM 3057 N N . THR B 1 101 ? -7.953 -8.07 -22.5 1 98.38 101 THR B N 1
ATOM 3058 C CA . THR B 1 101 ? -7.016 -7.23 -21.766 1 98.38 101 THR B CA 1
ATOM 3059 C C . THR B 1 101 ? -6.102 -6.469 -22.719 1 98.38 101 THR B C 1
ATOM 3061 O O . THR B 1 101 ? -6.18 -6.652 -23.938 1 98.38 101 THR B O 1
ATOM 3064 N N . LYS B 1 102 ? -5.223 -5.582 -22.219 1 97.62 102 LYS B N 1
ATOM 3065 C CA . LYS B 1 102 ? -4.23 -4.902 -23.047 1 97.62 102 LYS B CA 1
ATOM 3066 C C . LYS B 1 102 ? -3.219 -5.895 -23.625 1 97.62 102 LYS B C 1
ATOM 3068 O O . LYS B 1 102 ? -2.551 -5.605 -24.625 1 97.62 102 LYS B O 1
ATOM 3073 N N . ALA B 1 103 ? -3.109 -7.062 -23.016 1 96.25 103 ALA B N 1
ATOM 3074 C CA . ALA B 1 103 ? -2.186 -8.086 -23.484 1 96.25 103 ALA B CA 1
ATOM 3075 C C . ALA B 1 103 ? -2.863 -9.008 -24.5 1 96.25 103 ALA B C 1
ATOM 3077 O O . ALA B 1 103 ? -2.27 -9.992 -24.953 1 96.25 103 ALA B O 1
ATOM 3078 N N . GLY B 1 104 ? -4.125 -8.719 -24.875 1 97.44 104 GLY B N 1
ATOM 3079 C CA . GLY B 1 104 ? -4.891 -9.555 -25.781 1 97.44 104 GLY B CA 1
ATOM 3080 C C . GLY B 1 104 ? -6.031 -10.281 -25.109 1 97.44 104 GLY B C 1
ATOM 3081 O O . GLY B 1 104 ? -6.363 -9.992 -23.953 1 97.44 104 GLY B O 1
ATOM 3082 N N . VAL B 1 105 ? -6.715 -11.172 -25.875 1 98.5 105 VAL B N 1
ATOM 3083 C CA . VAL B 1 105 ? -7.789 -12 -25.344 1 98.5 105 VAL B CA 1
ATOM 3084 C C . VAL B 1 105 ? -7.207 -13.281 -24.75 1 98.5 105 VAL B C 1
ATOM 3086 O O . VAL B 1 105 ? -6.535 -14.047 -25.453 1 98.5 105 VAL B O 1
ATOM 3089 N N . LEU B 1 106 ? -7.473 -13.531 -23.516 1 97.69 106 LEU B N 1
ATOM 3090 C CA . LEU B 1 106 ? -6.875 -14.656 -22.797 1 97.69 106 LEU B CA 1
ATOM 3091 C C . LEU B 1 106 ? -7.949 -15.531 -22.156 1 97.69 106 LEU B C 1
ATOM 3093 O O . LEU B 1 106 ? -8.992 -15.031 -21.719 1 97.69 106 LEU B O 1
ATOM 3097 N N . SER B 1 107 ? -7.66 -16.766 -22.047 1 97.88 107 SER B N 1
ATOM 3098 C CA . SER B 1 107 ? -8.625 -17.703 -21.469 1 97.88 107 SER B CA 1
ATOM 3099 C C . SER B 1 107 ? -8.422 -17.844 -19.969 1 97.88 107 SER B C 1
ATOM 3101 O O . SER B 1 107 ? -7.297 -17.719 -19.469 1 97.88 107 SER B O 1
ATOM 3103 N N . VAL B 1 108 ? -9.453 -18.047 -19.266 1 98.38 108 VAL B N 1
ATOM 3104 C CA . VAL B 1 108 ? -9.5 -18.406 -17.859 1 98.38 108 VAL B CA 1
ATOM 3105 C C . VAL B 1 108 ? -10.375 -19.656 -17.672 1 98.38 108 VAL B C 1
ATOM 3107 O O . VAL B 1 108 ? -11.555 -19.641 -18.031 1 98.38 108 VAL B O 1
ATOM 3110 N N . GLU B 1 109 ? -9.805 -20.656 -17.141 1 98.31 109 GLU B N 1
ATOM 3111 C CA . GLU B 1 109 ? -10.516 -21.922 -16.953 1 98.31 109 GLU B CA 1
ATOM 3112 C C . GLU B 1 109 ? -10.977 -22.094 -15.508 1 98.31 109 GLU B C 1
ATOM 3114 O O . GLU B 1 109 ? -10.203 -21.859 -14.578 1 98.31 109 GLU B O 1
ATOM 3119 N N . LEU B 1 110 ? -12.211 -22.438 -15.359 1 98 110 LEU B N 1
ATOM 3120 C CA . LEU B 1 110 ? -12.742 -22.766 -14.039 1 98 110 LEU B CA 1
ATOM 3121 C C . LEU B 1 110 ? -12.734 -24.266 -13.82 1 98 110 LEU B C 1
ATOM 3123 O O . LEU B 1 110 ? -13.32 -25.016 -14.602 1 98 110 LEU B O 1
ATOM 3127 N N . LYS B 1 111 ? -12.008 -24.656 -12.812 1 95.62 111 LYS B N 1
ATOM 3128 C CA . LYS B 1 111 ? -11.953 -26.062 -12.398 1 95.62 111 LYS B CA 1
ATOM 3129 C C . LYS B 1 111 ? -12.406 -26.219 -10.953 1 95.62 111 LYS B C 1
ATOM 3131 O O . LYS B 1 111 ? -12.242 -25.312 -10.133 1 95.62 111 LYS B O 1
ATOM 3136 N N . LYS B 1 112 ? -13.008 -27.375 -10.758 1 94.06 112 LYS B N 1
ATOM 3137 C CA . LYS B 1 112 ? -13.328 -27.75 -9.383 1 94.06 112 LYS B CA 1
ATOM 3138 C C . LYS B 1 112 ? -12.336 -28.781 -8.852 1 94.06 112 LYS B C 1
ATOM 3140 O O . LYS B 1 112 ? -12.234 -29.891 -9.383 1 94.06 112 LYS B O 1
ATOM 3145 N N . ILE B 1 113 ? -11.578 -28.359 -7.895 1 90.38 113 ILE B N 1
ATOM 3146 C CA . ILE B 1 113 ? -10.625 -29.25 -7.234 1 90.38 113 ILE B CA 1
ATOM 3147 C C . ILE B 1 113 ? -10.922 -29.312 -5.734 1 90.38 113 ILE B C 1
ATOM 3149 O O . ILE B 1 113 ? -10.906 -28.281 -5.059 1 90.38 113 ILE B O 1
ATOM 3153 N N . ASN B 1 114 ? -11.172 -30.469 -5.113 1 87.5 114 ASN B N 1
ATOM 3154 C CA . ASN B 1 114 ? -11.492 -30.641 -3.699 1 87.5 114 ASN B CA 1
ATOM 3155 C C . ASN B 1 114 ? -12.609 -29.688 -3.26 1 87.5 114 ASN B C 1
ATOM 3157 O O . ASN B 1 114 ? -12.484 -29.016 -2.242 1 87.5 114 ASN B O 1
ATOM 3161 N N . ASN B 1 115 ? -13.586 -29.453 -4.062 1 88.62 115 ASN B N 1
ATOM 3162 C CA . ASN B 1 115 ? -14.773 -28.656 -3.797 1 88.62 115 ASN B CA 1
ATOM 3163 C C . ASN B 1 115 ? -14.445 -27.156 -3.77 1 88.62 115 ASN B C 1
ATOM 3165 O O . ASN B 1 115 ? -15.172 -26.375 -3.164 1 88.62 115 ASN B O 1
ATOM 3169 N N . GLU B 1 116 ? -13.312 -26.875 -4.285 1 92.62 116 GLU B N 1
ATOM 3170 C CA . GLU B 1 116 ? -12.906 -25.484 -4.418 1 92.62 116 GLU B CA 1
ATOM 3171 C C . GLU B 1 116 ? -12.93 -25.047 -5.879 1 92.62 116 GLU B C 1
ATOM 3173 O O . GLU B 1 116 ? -12.578 -25.812 -6.773 1 92.62 116 GLU B O 1
ATOM 3178 N N . ASN B 1 117 ? -13.438 -23.859 -6.059 1 96.56 117 ASN B N 1
ATOM 3179 C CA . ASN B 1 117 ? -13.328 -23.266 -7.383 1 96.56 117 ASN B CA 1
ATOM 3180 C C . ASN B 1 117 ? -11.914 -22.75 -7.648 1 96.56 117 ASN B C 1
ATOM 3182 O O . ASN B 1 117 ? -11.422 -21.875 -6.934 1 96.56 117 ASN B O 1
ATOM 3186 N N . ILE B 1 118 ? -11.32 -23.344 -8.641 1 98.06 118 ILE B N 1
ATOM 3187 C CA . ILE B 1 118 ? -9.977 -22.938 -9.039 1 98.06 118 ILE B CA 1
ATOM 3188 C C . ILE B 1 118 ? -10.023 -22.281 -10.406 1 98.06 118 ILE B C 1
ATOM 3190 O O . ILE B 1 118 ? -10.523 -22.859 -11.375 1 98.06 118 ILE B O 1
ATOM 3194 N N . PHE B 1 119 ? -9.492 -21.078 -10.492 1 98.56 119 PHE B N 1
ATOM 3195 C CA . PHE B 1 119 ? -9.359 -20.391 -11.773 1 98.56 119 PHE B CA 1
ATOM 3196 C C . PHE B 1 119 ? -7.945 -20.547 -12.32 1 98.56 119 PHE B C 1
ATOM 3198 O O . PHE B 1 119 ? -6.973 -20.156 -11.664 1 98.56 119 PHE B O 1
ATOM 3205 N N . MET B 1 120 ? -7.82 -21.094 -13.516 1 98.44 120 MET B N 1
ATOM 3206 C CA . MET B 1 120 ? -6.531 -21.391 -14.133 1 98.44 120 MET B CA 1
ATOM 3207 C C . MET B 1 120 ? -6.289 -20.5 -15.352 1 98.44 120 MET B C 1
ATOM 3209 O O . MET B 1 120 ? -7.207 -20.234 -16.125 1 98.44 120 MET B O 1
ATOM 3213 N N . MET B 1 121 ? -5.051 -20.047 -15.461 1 97.62 121 MET B N 1
ATOM 3214 C CA . MET B 1 121 ? -4.602 -19.266 -16.609 1 97.62 121 MET B CA 1
ATOM 3215 C C . MET B 1 121 ? -3.359 -19.891 -17.234 1 97.62 121 MET B C 1
ATOM 3217 O O . MET B 1 121 ? -2.592 -20.578 -16.562 1 97.62 121 MET B O 1
ATOM 3221 N N . GLU B 1 122 ? -3.242 -19.609 -18.5 1 96.25 122 GLU B N 1
ATOM 3222 C CA . GLU B 1 122 ? -2.064 -20.109 -19.219 1 96.25 122 GLU B CA 1
ATOM 3223 C C . GLU B 1 122 ? -0.947 -19.062 -19.203 1 96.25 122 GLU B C 1
ATOM 3225 O O . GLU B 1 122 ? -1.206 -17.859 -19.344 1 96.25 122 GLU B O 1
ATOM 3230 N N . GLN B 1 123 ? 0.221 -19.484 -19.031 1 95.62 123 GLN B N 1
ATOM 3231 C CA . GLN B 1 123 ? 1.42 -18.672 -19.188 1 95.62 123 GLN B CA 1
ATOM 3232 C C . GLN B 1 123 ? 2.201 -19.078 -20.438 1 95.62 123 GLN B C 1
ATOM 3234 O O . GLN B 1 123 ? 1.82 -20.016 -21.125 1 95.62 123 GLN B O 1
ATOM 3239 N N . ASN B 1 124 ? 3.271 -18.328 -20.766 1 95.69 124 ASN B N 1
ATOM 3240 C CA . ASN B 1 124 ? 4.113 -18.672 -21.906 1 95.69 124 ASN B CA 1
ATOM 3241 C C . ASN B 1 124 ? 4.926 -19.938 -21.641 1 95.69 124 ASN B C 1
ATOM 3243 O O . ASN B 1 124 ? 5.188 -20.281 -20.5 1 95.69 124 ASN B O 1
ATOM 3247 N N . THR B 1 125 ? 5.223 -20.578 -22.781 1 97.56 125 THR B N 1
ATOM 3248 C CA . THR B 1 125 ? 6.207 -21.656 -22.656 1 97.56 125 THR B CA 1
ATOM 3249 C C . THR B 1 125 ? 7.512 -21.125 -22.078 1 97.56 125 THR B C 1
ATOM 3251 O O . THR B 1 125 ? 7.984 -20.047 -22.453 1 97.56 125 THR B O 1
ATOM 3254 N N . PRO B 1 126 ? 8.031 -21.859 -21.156 1 98.12 126 PRO B N 1
ATOM 3255 C CA . PRO B 1 126 ? 9.188 -21.328 -20.438 1 98.12 126 PRO B CA 1
ATOM 3256 C C . PRO B 1 126 ? 10.438 -21.234 -21.312 1 98.12 126 PRO B C 1
ATOM 3258 O O . PRO B 1 126 ? 10.664 -22.109 -22.156 1 98.12 126 PRO B O 1
ATOM 3261 N N . GLU B 1 127 ? 11.219 -20.219 -21.125 1 98.19 127 GLU B N 1
ATOM 3262 C CA . GLU B 1 127 ? 12.586 -20.062 -21.609 1 98.19 127 GLU B CA 1
ATOM 3263 C C . GLU B 1 127 ? 13.594 -20.234 -20.469 1 98.19 127 GLU B C 1
ATOM 3265 O O . GLU B 1 127 ? 13.328 -19.828 -19.328 1 98.19 127 GLU B O 1
ATOM 3270 N N . PHE B 1 128 ? 14.734 -20.844 -20.844 1 97.69 128 PHE B N 1
ATOM 3271 C CA . PHE B 1 128 ? 15.75 -21.109 -19.828 1 97.69 128 PHE B CA 1
ATOM 3272 C C . PHE B 1 128 ? 17.094 -20.516 -20.25 1 97.69 128 PHE B C 1
ATOM 3274 O O . PHE B 1 128 ? 17.5 -20.656 -21.406 1 97.69 128 PHE B O 1
ATOM 3281 N N . GLU B 1 129 ? 17.719 -19.781 -19.359 1 98.06 129 GLU B N 1
ATOM 3282 C CA . GLU B 1 129 ? 19.094 -19.297 -19.562 1 98.06 129 GLU B CA 1
ATOM 3283 C C . GLU B 1 129 ? 19.953 -19.578 -18.344 1 98.06 129 GLU B C 1
ATOM 3285 O O . GLU B 1 129 ? 19.641 -19.141 -17.234 1 98.06 129 GLU B O 1
ATOM 3290 N N . ASN B 1 130 ? 21.047 -20.266 -18.609 1 97.06 130 ASN B N 1
ATOM 3291 C CA . ASN B 1 130 ? 21.953 -20.656 -17.531 1 97.06 130 ASN B CA 1
ATOM 3292 C C . ASN B 1 130 ? 22.688 -19.438 -16.953 1 97.06 130 ASN B C 1
ATOM 3294 O O . ASN B 1 130 ? 23.125 -18.562 -17.688 1 97.06 130 ASN B O 1
ATOM 3298 N N . LEU B 1 131 ? 22.719 -19.359 -15.633 1 96.75 131 LEU B N 1
ATOM 3299 C CA . LEU B 1 131 ? 23.453 -18.328 -14.922 1 96.75 131 LEU B CA 1
ATOM 3300 C C . LEU B 1 131 ? 24.172 -18.906 -13.711 1 96.75 131 LEU B C 1
ATOM 3302 O O . LEU B 1 131 ? 24.234 -18.281 -12.648 1 96.75 131 LEU B O 1
ATOM 3306 N N . ASP B 1 132 ? 24.672 -20.062 -13.789 1 94.75 132 ASP B N 1
ATOM 3307 C CA . ASP B 1 132 ? 25.25 -20.812 -12.672 1 94.75 132 ASP B CA 1
ATOM 3308 C C . ASP B 1 132 ? 26.578 -20.203 -12.227 1 94.75 132 ASP B C 1
ATOM 3310 O O . ASP B 1 132 ? 27.047 -20.453 -11.117 1 94.75 132 ASP B O 1
ATOM 3314 N N . ASN B 1 133 ? 27.203 -19.406 -12.992 1 93.5 133 ASN B N 1
ATOM 3315 C CA . ASN B 1 133 ? 28.469 -18.75 -12.656 1 93.5 133 ASN B CA 1
ATOM 3316 C C . ASN B 1 133 ? 28.297 -17.75 -11.531 1 93.5 133 ASN B C 1
ATOM 3318 O O . ASN B 1 133 ? 29.281 -17.297 -10.938 1 93.5 133 ASN B O 1
ATOM 3322 N N . CYS B 1 134 ? 27.031 -17.453 -11.18 1 94.81 134 CYS B N 1
ATOM 3323 C CA . CYS B 1 134 ? 26.781 -16.438 -10.164 1 94.81 134 CYS B CA 1
ATOM 3324 C C . CYS B 1 134 ? 26.516 -17.062 -8.805 1 94.81 134 CYS B C 1
ATOM 3326 O O . CYS B 1 134 ? 26.078 -16.391 -7.871 1 94.81 134 CYS B O 1
ATOM 3328 N N . ARG B 1 135 ? 26.75 -18.297 -8.656 1 95.5 135 ARG B N 1
ATOM 3329 C CA . ARG B 1 135 ? 26.359 -19.062 -7.484 1 95.5 135 ARG B CA 1
ATOM 3330 C C . ARG B 1 135 ? 26.891 -18.422 -6.207 1 95.5 135 ARG B C 1
ATOM 3332 O O . ARG B 1 135 ? 26.156 -18.25 -5.234 1 95.5 135 ARG B O 1
ATOM 3339 N N . LYS B 1 136 ? 28.125 -18.109 -6.145 1 94.94 136 LYS B N 1
ATOM 3340 C CA . LYS B 1 136 ? 28.75 -17.5 -4.969 1 94.94 136 LYS B CA 1
ATOM 3341 C C . LYS B 1 136 ? 28.125 -16.156 -4.652 1 94.94 136 LYS B C 1
ATOM 3343 O O . LYS B 1 136 ? 27.812 -15.859 -3.494 1 94.94 136 LYS B O 1
ATOM 3348 N N . GLU B 1 137 ? 28.031 -15.367 -5.641 1 96.31 137 GLU B N 1
ATOM 3349 C CA . GLU B 1 137 ? 27.438 -14.047 -5.484 1 96.31 137 GLU B CA 1
ATOM 3350 C C . GLU B 1 137 ? 26 -14.156 -4.977 1 96.31 137 GLU B C 1
ATOM 3352 O O . GLU B 1 137 ? 25.578 -13.383 -4.113 1 96.31 137 GLU B O 1
ATOM 3357 N N . LEU B 1 138 ? 25.281 -15.07 -5.527 1 96.81 138 LEU B N 1
ATOM 3358 C CA . LEU B 1 138 ? 23.891 -15.305 -5.148 1 96.81 138 LEU B CA 1
ATOM 3359 C C . LEU B 1 138 ? 23.797 -15.695 -3.678 1 96.81 138 LEU B C 1
ATOM 3361 O O . LEU B 1 138 ? 22.922 -15.188 -2.957 1 96.81 138 LEU B O 1
ATOM 3365 N N . ALA B 1 139 ? 24.609 -16.594 -3.27 1 97.19 139 ALA B N 1
ATOM 3366 C CA . ALA B 1 139 ? 24.609 -17.031 -1.877 1 97.19 139 ALA B CA 1
ATOM 3367 C C . ALA B 1 139 ? 24.844 -15.859 -0.93 1 97.19 139 ALA B C 1
ATOM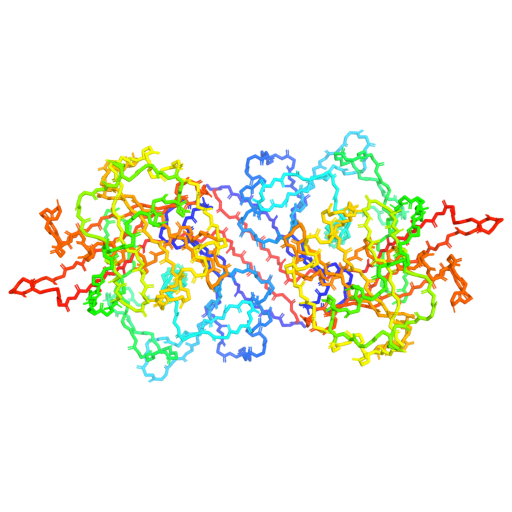 3369 O O . ALA B 1 139 ? 24.188 -15.758 0.113 1 97.19 139 ALA B O 1
ATOM 3370 N N . GLN B 1 140 ? 25.672 -14.984 -1.301 1 96.25 140 GLN B N 1
ATOM 3371 C CA . GLN B 1 140 ? 25.953 -13.797 -0.509 1 96.25 140 GLN B CA 1
ATOM 3372 C C . GLN B 1 140 ? 24.75 -12.852 -0.486 1 96.25 140 GLN B C 1
ATOM 3374 O O . GLN B 1 140 ? 24.438 -12.273 0.551 1 96.25 140 GLN B O 1
ATOM 3379 N N . MET B 1 141 ? 24.109 -12.727 -1.559 1 97.19 141 MET B N 1
ATOM 3380 C CA . MET B 1 141 ? 22.969 -11.828 -1.709 1 97.19 141 MET B CA 1
ATOM 3381 C C . MET B 1 141 ? 21.828 -12.25 -0.793 1 97.19 141 MET B C 1
ATOM 3383 O O . MET B 1 141 ? 21.031 -11.406 -0.365 1 97.19 141 MET B O 1
ATOM 3387 N N . ILE B 1 142 ? 21.766 -13.539 -0.475 1 97.81 142 ILE B N 1
ATOM 3388 C CA . ILE B 1 142 ? 20.625 -13.984 0.314 1 97.81 142 ILE B CA 1
ATOM 3389 C C . ILE B 1 142 ? 21.094 -14.422 1.699 1 97.81 142 ILE B C 1
ATOM 3391 O O . ILE B 1 142 ? 20.312 -14.945 2.492 1 97.81 142 ILE B O 1
ATOM 3395 N N . GLY B 1 143 ? 22.359 -14.328 2 1 97.38 143 GLY B N 1
ATOM 3396 C CA . GLY B 1 143 ? 22.922 -14.523 3.33 1 97.38 143 GLY B CA 1
ATOM 3397 C C . GLY B 1 143 ? 23 -15.984 3.732 1 97.38 143 GLY B C 1
ATOM 3398 O O . GLY B 1 143 ? 22.688 -16.344 4.871 1 97.38 143 GLY B O 1
ATOM 3399 N N . VAL B 1 144 ? 23.328 -16.875 2.832 1 96.69 144 VAL B N 1
ATOM 3400 C CA . VAL B 1 144 ? 23.484 -18.281 3.16 1 96.69 144 VAL B CA 1
ATOM 3401 C C . VAL B 1 144 ? 24.844 -18.781 2.676 1 96.69 144 VAL B C 1
ATOM 3403 O O . VAL B 1 144 ? 25.484 -18.125 1.852 1 96.69 144 VAL B O 1
ATOM 3406 N N . HIS B 1 145 ? 25.266 -19.922 3.242 1 95.44 145 HIS B N 1
ATOM 3407 C CA . HIS B 1 145 ? 26.438 -20.594 2.699 1 95.44 145 HIS B CA 1
ATOM 3408 C C . HIS B 1 145 ? 26.109 -21.312 1.397 1 95.44 145 HIS B C 1
ATOM 3410 O O . HIS B 1 145 ? 25.047 -21.906 1.268 1 95.44 145 HIS B O 1
ATOM 3416 N N . GLU B 1 146 ? 27.047 -21.359 0.484 1 95.25 146 GLU B N 1
ATOM 3417 C CA . GLU B 1 146 ? 26.844 -21.969 -0.824 1 95.25 146 GLU B CA 1
ATOM 3418 C C . GLU B 1 146 ? 26.422 -23.438 -0.686 1 95.25 146 GLU B C 1
ATOM 3420 O O . GLU B 1 146 ? 25.672 -23.938 -1.52 1 95.25 146 GLU B O 1
ATOM 3425 N N . ASP B 1 147 ? 26.859 -24.062 0.397 1 96 147 ASP B N 1
ATOM 3426 C CA . ASP B 1 147 ? 26.594 -25.484 0.591 1 96 147 ASP B CA 1
ATOM 3427 C C . ASP B 1 147 ? 25.109 -25.734 0.901 1 96 147 ASP B C 1
ATOM 3429 O O . ASP B 1 147 ? 24.656 -26.875 0.87 1 96 147 ASP B O 1
ATOM 3433 N N . ARG B 1 148 ? 24.344 -24.656 1.14 1 96.94 148 ARG B N 1
ATOM 3434 C CA . ARG B 1 148 ? 22.938 -24.781 1.447 1 96.94 148 ARG B CA 1
ATOM 3435 C C . ARG B 1 148 ? 22.094 -24.75 0.177 1 96.94 148 ARG B C 1
ATOM 3437 O O . ARG B 1 148 ? 20.891 -25.062 0.204 1 96.94 148 ARG B O 1
ATOM 3444 N N . LEU B 1 149 ? 22.703 -24.375 -0.892 1 97.31 149 LEU B N 1
ATOM 3445 C CA . LEU B 1 149 ? 22.047 -24.391 -2.189 1 97.31 149 LEU B CA 1
ATOM 3446 C C . LEU B 1 149 ? 21.969 -25.812 -2.74 1 97.31 149 LEU B C 1
ATOM 3448 O O . LEU B 1 149 ? 22.891 -26.609 -2.547 1 97.31 149 LEU B O 1
ATOM 3452 N N . LEU B 1 150 ? 20.875 -26.078 -3.395 1 96.81 150 LEU B N 1
ATOM 3453 C CA . LEU B 1 150 ? 20.828 -27.344 -4.137 1 96.81 150 LEU B CA 1
ATOM 3454 C C . LEU B 1 150 ? 21.906 -27.375 -5.215 1 96.81 150 LEU B C 1
ATOM 3456 O O . LEU B 1 150 ? 22.297 -26.344 -5.742 1 96.81 150 LEU B O 1
ATOM 3460 N N . GLU B 1 151 ? 22.344 -28.594 -5.598 1 94.44 151 GLU B N 1
ATOM 3461 C CA . GLU B 1 151 ? 23.438 -28.766 -6.559 1 94.44 151 GLU B CA 1
ATOM 3462 C C . GLU B 1 151 ? 22.953 -28.531 -7.984 1 94.44 151 GLU B C 1
ATOM 3464 O O . GLU B 1 151 ? 23.75 -28.359 -8.898 1 94.44 151 GLU B O 1
ATOM 3469 N N . TYR B 1 152 ? 21.75 -28.312 -8.242 1 95.56 152 TYR B N 1
ATOM 3470 C CA . TYR B 1 152 ? 21.219 -28 -9.57 1 95.56 152 TYR B CA 1
ATOM 3471 C C . TYR B 1 152 ? 21.641 -26.609 -10.023 1 95.56 152 TYR B C 1
ATOM 3473 O O . TYR B 1 152 ? 21.922 -25.734 -9.195 1 95.56 152 TYR B O 1
ATOM 3481 N N . PRO B 1 153 ? 21.703 -26.375 -11.312 1 96.44 153 PRO B N 1
ATOM 3482 C CA . PRO B 1 153 ? 22.172 -25.078 -11.82 1 96.44 153 PRO B CA 1
ATOM 3483 C C . PRO B 1 153 ? 21.234 -23.938 -11.445 1 96.44 153 PRO B C 1
ATOM 3485 O O . PRO B 1 153 ? 20.016 -24.125 -11.352 1 96.44 153 PRO B O 1
ATOM 3488 N N . ILE B 1 154 ? 21.812 -22.828 -11.25 1 97.44 154 ILE B N 1
ATOM 3489 C CA . ILE B 1 154 ? 21.062 -21.578 -11.141 1 97.44 154 ILE B CA 1
ATOM 3490 C C . ILE B 1 154 ? 20.656 -21.094 -12.531 1 97.44 154 ILE B C 1
ATOM 3492 O O . ILE B 1 154 ? 21.516 -20.938 -13.414 1 97.44 154 ILE B O 1
ATOM 3496 N N . ILE B 1 155 ? 19.344 -20.844 -12.711 1 97.62 155 ILE B N 1
ATOM 3497 C CA . ILE B 1 155 ? 18.844 -20.594 -14.055 1 97.62 155 ILE B CA 1
ATOM 3498 C C . ILE B 1 155 ? 17.859 -19.422 -14.023 1 97.62 155 ILE B C 1
ATOM 3500 O O . ILE B 1 155 ? 17.094 -19.281 -13.07 1 97.62 155 ILE B O 1
ATOM 3504 N N . LYS B 1 156 ? 17.969 -18.5 -15.023 1 97.81 156 LYS B N 1
ATOM 3505 C CA . LYS B 1 156 ? 16.859 -17.578 -15.289 1 97.81 156 LYS B CA 1
ATOM 3506 C C . LYS B 1 156 ? 15.75 -18.281 -16.062 1 97.81 156 LYS B C 1
ATOM 3508 O O . LYS B 1 156 ? 16.016 -18.984 -17.031 1 97.81 156 LYS B O 1
ATOM 3513 N N . VAL B 1 157 ? 14.594 -18.188 -15.625 1 98.62 157 VAL B N 1
ATOM 3514 C CA . VAL B 1 157 ? 13.43 -18.797 -16.266 1 98.62 157 VAL B CA 1
ATOM 3515 C C . VAL B 1 157 ? 12.398 -17.719 -16.594 1 98.62 157 VAL B C 1
ATOM 3517 O O . VAL B 1 157 ? 12.18 -16.797 -15.789 1 98.62 157 VAL B O 1
ATOM 3520 N N . ASN B 1 158 ? 11.789 -17.781 -17.766 1 98.31 158 ASN B N 1
ATOM 3521 C CA . ASN B 1 158 ? 10.805 -16.812 -18.203 1 98.31 158 ASN B CA 1
ATOM 3522 C C . ASN B 1 158 ? 9.516 -17.484 -18.672 1 98.31 158 ASN B C 1
ATOM 3524 O O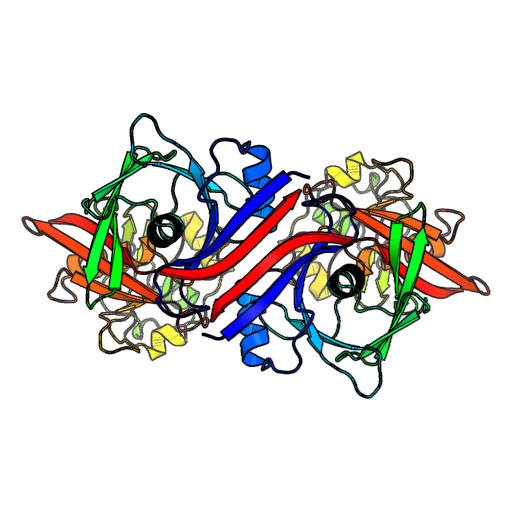 . ASN B 1 158 ? 9.531 -18.234 -19.656 1 98.31 158 ASN B O 1
ATOM 3528 N N . THR B 1 159 ? 8.477 -17.266 -18.062 1 97.12 159 THR B N 1
ATOM 3529 C CA . THR B 1 159 ? 7.148 -17.672 -18.516 1 97.12 159 THR B CA 1
ATOM 3530 C C . THR B 1 159 ? 6.266 -16.453 -18.766 1 97.12 159 THR B C 1
ATOM 3532 O O . THR B 1 159 ? 5.043 -16.578 -18.859 1 97.12 159 THR B O 1
ATOM 3535 N N . GLY B 1 160 ? 6.766 -15.352 -18.812 1 93.5 160 GLY B N 1
ATOM 3536 C CA . GLY B 1 160 ? 6.188 -14.023 -18.938 1 93.5 160 GLY B CA 1
ATOM 3537 C C . GLY B 1 160 ? 7.094 -12.93 -18.422 1 93.5 160 GLY B C 1
ATOM 3538 O O . GLY B 1 160 ? 7.203 -11.859 -19.031 1 93.5 160 GLY B O 1
ATOM 3539 N N . LEU B 1 161 ? 7.715 -13.211 -17.266 1 94.75 161 LEU B N 1
ATOM 3540 C CA . LEU B 1 161 ? 8.75 -12.391 -16.641 1 94.75 161 LEU B CA 1
ATOM 3541 C C . LEU B 1 161 ? 9.969 -13.234 -16.281 1 94.75 161 LEU B C 1
ATOM 3543 O O . LEU B 1 161 ? 9.836 -14.391 -15.891 1 94.75 161 LEU B O 1
ATOM 3547 N N . TRP B 1 162 ? 11.109 -12.648 -16.375 1 97.88 162 TRP B N 1
ATOM 3548 C CA . TRP B 1 162 ? 12.344 -13.352 -16.062 1 97.88 162 TRP B CA 1
ATOM 3549 C C . TRP B 1 162 ? 12.586 -13.391 -14.562 1 97.88 162 TRP B C 1
ATOM 3551 O O . TRP B 1 162 ? 12.688 -12.344 -13.922 1 97.88 162 TRP B O 1
ATOM 3561 N N . TRP B 1 163 ? 12.688 -14.562 -14.008 1 98.56 163 TRP B N 1
ATOM 3562 C CA . TRP B 1 163 ? 13.062 -14.789 -12.617 1 98.56 163 TRP B CA 1
ATOM 3563 C C . TRP B 1 163 ? 14.344 -15.609 -12.523 1 98.56 163 TRP B C 1
ATOM 3565 O O . TRP B 1 163 ? 14.617 -16.453 -13.383 1 98.56 163 TRP B O 1
ATOM 3575 N N . LEU B 1 164 ? 15.148 -15.336 -11.5 1 98.75 164 LEU B N 1
ATOM 3576 C CA . LEU B 1 164 ? 16.25 -16.234 -11.18 1 98.75 164 LEU B CA 1
ATOM 3577 C C . LEU B 1 164 ? 15.781 -17.344 -10.242 1 98.75 164 LEU B C 1
ATOM 3579 O O . LEU B 1 164 ? 15.312 -17.078 -9.133 1 98.75 164 LEU B O 1
ATOM 3583 N N . VAL B 1 165 ? 15.922 -18.531 -10.68 1 98.75 165 VAL B N 1
ATOM 3584 C CA . VAL B 1 165 ? 15.398 -19.688 -9.953 1 98.75 165 VAL B CA 1
ATOM 3585 C C . VAL B 1 165 ? 16.547 -20.562 -9.453 1 98.75 165 VAL B C 1
ATOM 3587 O O . VAL B 1 165 ? 17.453 -20.891 -10.211 1 98.75 165 VAL B O 1
ATOM 3590 N N . PHE B 1 166 ? 16.484 -20.906 -8.195 1 98.56 166 PHE B N 1
ATOM 3591 C CA . PHE B 1 166 ? 17.438 -21.828 -7.598 1 98.56 166 PHE B CA 1
ATOM 3592 C C . PHE B 1 166 ? 16.875 -22.469 -6.344 1 98.56 166 PHE B C 1
ATOM 3594 O O . PHE B 1 166 ? 15.938 -21.938 -5.73 1 98.56 166 PHE B O 1
ATOM 3601 N N . GLY B 1 167 ? 17.422 -23.609 -5.961 1 98.44 167 GLY B N 1
ATOM 3602 C CA . GLY B 1 167 ? 16.891 -24.359 -4.84 1 98.44 167 GLY B CA 1
ATOM 3603 C C . GLY B 1 167 ? 17.766 -24.297 -3.602 1 98.44 167 GLY B C 1
ATOM 3604 O O . GLY B 1 167 ? 18.984 -24.156 -3.701 1 98.44 167 GLY B O 1
ATOM 3605 N N . LEU B 1 168 ? 17.062 -24.312 -2.508 1 98.62 168 LEU B N 1
ATOM 3606 C CA . LEU B 1 168 ? 17.719 -24.5 -1.217 1 98.62 168 LEU B CA 1
ATOM 3607 C C . LEU B 1 168 ? 17.438 -25.891 -0.667 1 98.62 168 LEU B C 1
ATOM 3609 O O . LEU B 1 168 ? 16.438 -26.531 -1.047 1 98.62 168 LEU B O 1
ATOM 3613 N N . LYS B 1 169 ? 18.25 -26.375 0.25 1 98.06 169 LYS B N 1
ATOM 3614 C CA . LYS B 1 169 ? 18.234 -27.766 0.674 1 98.06 169 LYS B CA 1
ATOM 3615 C C . LYS B 1 169 ? 17.062 -28.047 1.623 1 98.06 169 LYS B C 1
ATOM 3617 O O . LYS B 1 169 ? 16.578 -29.172 1.709 1 98.06 169 LYS B O 1
ATOM 3622 N N . SER B 1 170 ? 16.656 -26.984 2.377 1 98.25 170 SER B N 1
ATOM 3623 C CA . SER B 1 170 ? 15.617 -27.219 3.371 1 98.25 170 SER B CA 1
ATOM 3624 C C . SER B 1 170 ? 14.688 -26.016 3.508 1 98.25 170 SER B C 1
ATOM 3626 O O . SER B 1 170 ? 15.016 -24.922 3.061 1 98.25 170 SER B O 1
ATOM 3628 N N . LEU B 1 171 ? 13.531 -26.297 4.125 1 98.56 171 LEU B N 1
ATOM 3629 C CA . LEU B 1 171 ? 12.586 -25.234 4.43 1 98.56 171 LEU B CA 1
ATOM 3630 C C . LEU B 1 171 ? 13.195 -24.234 5.398 1 98.56 171 LEU B C 1
ATOM 3632 O O . LEU B 1 171 ? 12.938 -23.031 5.289 1 98.56 171 LEU B O 1
ATOM 3636 N N . ASP B 1 172 ? 13.969 -24.734 6.352 1 98.12 172 ASP B N 1
ATOM 3637 C CA . ASP B 1 172 ? 14.648 -23.859 7.312 1 98.12 172 ASP B CA 1
ATOM 3638 C C . ASP B 1 172 ? 15.625 -22.922 6.609 1 98.12 172 ASP B C 1
ATOM 3640 O O . ASP B 1 172 ? 15.719 -21.75 6.961 1 98.12 172 ASP B O 1
ATOM 3644 N N . ASP B 1 173 ? 16.344 -23.484 5.633 1 98 173 ASP B N 1
ATOM 3645 C CA . ASP B 1 173 ? 17.25 -22.656 4.844 1 98 173 ASP B CA 1
ATOM 3646 C C . ASP B 1 173 ? 16.484 -21.562 4.105 1 98 173 ASP B C 1
ATOM 3648 O O . ASP B 1 173 ? 16.938 -20.422 4.043 1 98 173 ASP B O 1
ATOM 3652 N N . LEU B 1 174 ? 15.383 -21.953 3.527 1 98.62 174 LEU B N 1
ATOM 3653 C CA . LEU B 1 174 ? 14.57 -21 2.785 1 98.62 174 LEU B CA 1
ATOM 3654 C C . LEU B 1 174 ? 14 -19.938 3.717 1 98.62 174 LEU B C 1
ATOM 3656 O O . LEU B 1 174 ? 13.977 -18.75 3.373 1 98.62 174 LEU B O 1
ATOM 3660 N N . LYS B 1 175 ? 13.484 -20.328 4.855 1 98.19 175 LYS B N 1
ATOM 3661 C CA . LYS B 1 175 ? 12.891 -19.438 5.852 1 98.19 175 LYS B CA 1
ATOM 3662 C C . LYS B 1 175 ? 13.906 -18.391 6.332 1 98.19 175 LYS B C 1
ATOM 3664 O O . LYS B 1 175 ? 13.547 -17.234 6.547 1 98.19 175 LYS B O 1
ATOM 3669 N N . ASN B 1 176 ? 15.125 -18.781 6.441 1 97.12 176 ASN B N 1
ATOM 3670 C CA . ASN B 1 176 ? 16.094 -17.984 7.188 1 97.12 176 ASN B CA 1
ATOM 3671 C C . ASN B 1 176 ? 17.016 -17.203 6.25 1 97.12 176 ASN B C 1
ATOM 3673 O O . ASN B 1 176 ? 18.031 -16.672 6.684 1 97.12 176 ASN B O 1
ATOM 3677 N N . ILE B 1 177 ? 16.672 -17.203 4.945 1 97.81 177 ILE B N 1
ATOM 3678 C CA . ILE B 1 177 ? 17.484 -16.344 4.078 1 97.81 177 ILE B CA 1
ATOM 3679 C C . ILE B 1 177 ? 17.406 -14.898 4.562 1 97.81 177 ILE B C 1
ATOM 3681 O O . ILE B 1 177 ? 16.422 -14.5 5.191 1 97.81 177 ILE B O 1
ATOM 3685 N N . SER B 1 178 ? 18.422 -14.133 4.328 1 97 178 SER B N 1
ATOM 3686 C CA . SER B 1 178 ? 18.5 -12.711 4.629 1 97 178 SER B CA 1
ATOM 3687 C C . SER B 1 178 ? 18.828 -11.898 3.377 1 97 178 SER B C 1
ATOM 3689 O O . SER B 1 178 ? 19.953 -11.422 3.209 1 97 178 SER B O 1
ATOM 3691 N N . PRO B 1 179 ? 17.828 -11.648 2.551 1 97.31 179 PRO B N 1
ATOM 3692 C CA . PRO B 1 179 ? 18.062 -11 1.257 1 97.31 179 PRO B CA 1
ATOM 3693 C C . PRO B 1 179 ? 18.578 -9.57 1.395 1 97.31 179 PRO B C 1
ATOM 3695 O O . PRO B 1 179 ? 17.984 -8.758 2.111 1 97.31 179 PRO B O 1
ATOM 3698 N N . ASP B 1 180 ? 19.688 -9.328 0.8 1 96.94 180 ASP B N 1
ATOM 3699 C CA . ASP B 1 180 ? 20.156 -7.957 0.605 1 96.94 180 ASP B CA 1
ATOM 3700 C C . ASP B 1 180 ? 19.438 -7.289 -0.56 1 96.94 180 ASP B C 1
ATOM 3702 O O . ASP B 1 180 ? 19.859 -7.398 -1.711 1 96.94 180 ASP B O 1
ATOM 3706 N N . LEU B 1 181 ? 18.438 -6.477 -0.253 1 95.75 181 LEU B N 1
ATOM 3707 C CA . LEU B 1 181 ? 17.531 -5.957 -1.265 1 95.75 181 LEU B CA 1
ATOM 3708 C C . LEU B 1 181 ? 18.266 -5.062 -2.256 1 95.75 181 LEU B C 1
ATOM 3710 O O . LEU B 1 181 ? 17.938 -5.051 -3.445 1 95.75 181 LEU B O 1
ATOM 3714 N N . ASN B 1 182 ? 19.188 -4.289 -1.785 1 92.44 182 ASN B N 1
ATOM 3715 C CA . ASN B 1 182 ? 19.953 -3.426 -2.674 1 92.44 182 ASN B CA 1
ATOM 3716 C C . ASN B 1 182 ? 20.812 -4.238 -3.648 1 92.44 182 ASN B C 1
ATOM 3718 O O . ASN B 1 182 ? 20.891 -3.912 -4.836 1 92.44 182 ASN B O 1
ATOM 3722 N N . LYS B 1 183 ? 21.5 -5.246 -3.176 1 96.06 183 LYS B N 1
ATOM 3723 C CA . LYS B 1 183 ? 22.312 -6.102 -4.027 1 96.06 183 LYS B CA 1
ATOM 3724 C C . LYS B 1 183 ? 21.453 -6.859 -5.035 1 96.06 183 LYS B C 1
ATOM 3726 O O . LYS B 1 183 ? 21.828 -7.004 -6.199 1 96.06 183 LYS B O 1
ATOM 3731 N N . ILE B 1 184 ? 20.312 -7.293 -4.609 1 97.88 184 ILE B N 1
ATOM 3732 C CA . ILE B 1 184 ? 19.406 -8.031 -5.484 1 97.88 184 ILE B CA 1
ATOM 3733 C C . ILE B 1 184 ? 18.875 -7.113 -6.582 1 97.88 184 ILE B C 1
ATOM 3735 O O . ILE B 1 184 ? 18.766 -7.52 -7.738 1 97.88 184 ILE B O 1
ATOM 3739 N N . LYS B 1 185 ? 18.531 -5.883 -6.148 1 96.06 185 LYS B N 1
ATOM 3740 C CA . LYS B 1 185 ? 18.062 -4.906 -7.125 1 96.06 185 LYS B CA 1
ATOM 3741 C C . LYS B 1 185 ? 19.094 -4.672 -8.219 1 96.06 185 LYS B C 1
ATOM 3743 O O . LYS B 1 185 ? 18.766 -4.711 -9.406 1 96.06 185 LYS B O 1
ATOM 3748 N N . LYS B 1 186 ? 20.312 -4.418 -7.848 1 96.12 186 LYS B N 1
ATOM 3749 C CA . LYS B 1 186 ? 21.391 -4.188 -8.797 1 96.12 186 LYS B CA 1
ATOM 3750 C C . LYS B 1 186 ? 21.609 -5.414 -9.68 1 96.12 186 LYS B C 1
ATOM 3752 O O . LYS B 1 186 ? 21.734 -5.297 -10.898 1 96.12 186 LYS B O 1
ATOM 3757 N N . PHE B 1 187 ? 21.734 -6.57 -9.062 1 98 187 PHE B N 1
ATOM 3758 C CA . PHE B 1 187 ? 21.938 -7.828 -9.773 1 98 187 PHE B CA 1
ATOM 3759 C C . PHE B 1 187 ? 20.828 -8.055 -10.805 1 98 187 PHE B C 1
ATOM 3761 O O . PHE B 1 187 ? 21.109 -8.484 -11.922 1 98 187 PHE B O 1
ATOM 3768 N N . SER B 1 188 ? 19.562 -7.781 -10.391 1 98.25 188 SER B N 1
ATOM 3769 C CA . SER B 1 188 ? 18.406 -7.953 -11.273 1 98.25 188 SER B CA 1
ATOM 3770 C C . SER B 1 188 ? 18.531 -7.066 -12.508 1 98.25 188 SER B C 1
ATOM 3772 O O . SER B 1 188 ? 18.281 -7.516 -13.625 1 98.25 188 SER B O 1
ATOM 3774 N N . GLY B 1 189 ? 18.875 -5.855 -12.312 1 97.25 189 GLY B N 1
ATOM 3775 C CA . GLY B 1 189 ? 19.094 -4.961 -13.438 1 97.25 189 GLY B CA 1
ATOM 3776 C C . GLY B 1 189 ? 20.203 -5.438 -14.367 1 97.25 189 GLY B C 1
ATOM 3777 O O . GLY B 1 189 ? 20.016 -5.457 -15.586 1 97.25 189 GLY B O 1
ATOM 3778 N N . ASP B 1 190 ? 21.312 -5.848 -13.82 1 97.5 190 ASP B N 1
ATOM 3779 C CA . ASP B 1 190 ? 22.5 -6.273 -14.57 1 97.5 190 ASP B CA 1
ATOM 3780 C C . ASP B 1 190 ? 22.188 -7.52 -15.398 1 97.5 190 ASP B C 1
ATOM 3782 O O . ASP B 1 190 ? 22.812 -7.746 -16.438 1 97.5 190 ASP B O 1
ATOM 3786 N N . ASN B 1 191 ? 21.266 -8.32 -14.977 1 97.88 191 ASN B N 1
ATOM 3787 C CA . ASN B 1 191 ? 21.031 -9.609 -15.625 1 97.88 191 ASN B CA 1
ATOM 3788 C C . ASN B 1 191 ? 19.656 -9.656 -16.281 1 97.88 191 ASN B C 1
ATOM 3790 O O . ASN B 1 191 ? 19.219 -10.711 -16.75 1 97.88 191 ASN B O 1
ATOM 3794 N N . ASN B 1 192 ? 18.922 -8.57 -16.297 1 97.06 192 ASN B N 1
ATOM 3795 C CA . ASN B 1 192 ? 17.609 -8.43 -16.953 1 97.06 192 ASN B CA 1
ATOM 3796 C C . ASN B 1 192 ? 16.594 -9.414 -16.375 1 97.06 192 ASN B C 1
ATOM 3798 O O . ASN B 1 192 ? 15.969 -10.172 -17.109 1 97.06 192 ASN B O 1
ATOM 3802 N N . ILE B 1 193 ? 16.531 -9.492 -15.086 1 97.88 193 ILE B N 1
ATOM 3803 C CA . ILE B 1 193 ? 15.5 -10.25 -14.383 1 97.88 193 ILE B CA 1
ATOM 3804 C C . ILE B 1 193 ? 14.719 -9.32 -13.453 1 97.88 193 ILE B C 1
ATOM 3806 O O . ILE B 1 193 ? 15.188 -8.219 -13.125 1 97.88 193 ILE B O 1
ATOM 3810 N N . ILE B 1 194 ? 13.539 -9.742 -13.039 1 97.25 194 ILE B N 1
ATOM 3811 C CA . ILE B 1 194 ? 12.742 -8.875 -12.18 1 97.25 194 ILE B CA 1
ATOM 3812 C C . ILE B 1 194 ? 13.094 -9.133 -10.719 1 97.25 194 ILE B C 1
ATOM 3814 O O . ILE B 1 194 ? 12.836 -8.289 -9.852 1 97.25 194 ILE B O 1
ATOM 3818 N N . GLY B 1 195 ? 13.602 -10.336 -10.422 1 98.25 195 GLY B N 1
ATOM 3819 C CA . GLY B 1 195 ? 13.938 -10.734 -9.07 1 98.25 195 GLY B CA 1
ATOM 3820 C C . GLY B 1 195 ? 14.375 -12.18 -8.961 1 98.25 195 GLY B C 1
ATOM 3821 O O . GLY B 1 195 ? 14.711 -12.812 -9.969 1 98.25 195 GLY B O 1
ATOM 3822 N N . ILE B 1 196 ? 14.453 -12.617 -7.707 1 98.69 196 ILE B N 1
ATOM 3823 C CA . ILE B 1 196 ? 14.859 -13.992 -7.441 1 98.69 196 ILE B CA 1
ATOM 3824 C C . ILE B 1 196 ? 13.688 -14.773 -6.852 1 98.69 196 ILE B C 1
ATOM 3826 O O . ILE B 1 196 ? 12.844 -14.211 -6.148 1 98.69 196 ILE B O 1
ATOM 3830 N N . THR B 1 197 ? 13.609 -16.047 -7.113 1 98.62 197 THR B N 1
ATOM 3831 C CA . THR B 1 197 ? 12.578 -16.906 -6.555 1 98.62 197 THR B CA 1
ATOM 3832 C C . THR B 1 197 ? 13.18 -18.234 -6.09 1 98.62 197 THR B C 1
ATOM 3834 O O . THR B 1 197 ? 13.008 -19.266 -6.746 1 98.62 197 THR B O 1
ATOM 3837 N N . PRO B 1 198 ? 13.844 -18.219 -4.953 1 98.75 198 PRO B N 1
ATOM 3838 C CA . PRO B 1 198 ? 14.336 -19.469 -4.363 1 98.75 198 PRO B CA 1
ATOM 3839 C C . PRO B 1 198 ? 13.211 -20.391 -3.92 1 98.75 198 PRO B C 1
ATOM 3841 O O . PRO B 1 198 ? 12.125 -19.922 -3.561 1 98.75 198 PRO B O 1
ATOM 3844 N N . PHE B 1 199 ? 13.531 -21.656 -3.949 1 98.88 199 PHE B N 1
ATOM 3845 C CA . PHE B 1 199 ? 12.531 -22.641 -3.537 1 98.88 199 PHE B CA 1
ATOM 3846 C C . PHE B 1 199 ? 13.18 -23.812 -2.816 1 98.88 199 PHE B C 1
ATOM 3848 O O . PHE B 1 199 ? 14.406 -23.906 -2.768 1 98.88 199 PHE B O 1
ATOM 3855 N N . CYS B 1 200 ? 12.391 -24.594 -2.213 1 98.81 200 CYS B N 1
ATOM 3856 C CA . CYS B 1 200 ? 12.789 -25.906 -1.705 1 98.81 200 CYS B CA 1
ATOM 3857 C C . CYS B 1 200 ? 11.656 -26.922 -1.843 1 98.81 200 CYS B C 1
ATOM 3859 O O . CYS B 1 200 ? 10.508 -26.531 -2.084 1 98.81 200 CYS B O 1
ATOM 3861 N N . ILE B 1 201 ? 11.969 -28.156 -1.737 1 98.38 201 ILE B N 1
ATOM 3862 C CA . ILE B 1 201 ? 10.992 -29.219 -1.926 1 98.38 201 ILE B CA 1
ATOM 3863 C C . ILE B 1 201 ? 10.281 -29.5 -0.606 1 98.38 201 ILE B C 1
ATOM 3865 O O . ILE B 1 201 ? 9.156 -30.016 -0.599 1 98.38 201 ILE B O 1
ATOM 3869 N N . GLU B 1 202 ? 10.898 -29.125 0.549 1 98.38 202 GLU B N 1
ATOM 3870 C CA . GLU B 1 202 ? 10.219 -29.234 1.835 1 98.38 202 GLU B CA 1
ATOM 3871 C C . GLU B 1 202 ? 9.117 -28.188 1.969 1 98.38 202 GLU B C 1
ATOM 3873 O O . GLU B 1 202 ? 9.281 -27.047 1.529 1 98.38 202 GLU B O 1
ATOM 3878 N N . THR B 1 203 ? 8 -28.625 2.543 1 98.56 203 THR B N 1
ATOM 3879 C CA . THR B 1 203 ? 6.852 -27.734 2.643 1 98.56 203 THR B CA 1
ATOM 3880 C C . THR B 1 203 ? 6.289 -27.734 4.062 1 98.56 203 THR B C 1
ATOM 3882 O O . THR B 1 203 ? 6.621 -28.594 4.867 1 98.56 203 THR B O 1
ATOM 3885 N N . ILE B 1 204 ? 5.562 -26.688 4.422 1 98.44 204 ILE B N 1
ATOM 3886 C CA . ILE B 1 204 ? 4.812 -26.641 5.676 1 98.44 204 ILE B CA 1
ATOM 3887 C C . ILE B 1 204 ? 3.594 -27.562 5.582 1 98.44 204 ILE B C 1
ATOM 3889 O O . ILE B 1 204 ? 3.381 -28.406 6.453 1 98.44 204 ILE B O 1
ATOM 3893 N N . ASP B 1 205 ? 2.76 -27.344 4.574 1 97.88 205 ASP B N 1
ATOM 3894 C CA . ASP B 1 205 ? 1.642 -28.234 4.266 1 97.88 205 ASP B CA 1
ATOM 3895 C C . ASP B 1 205 ? 2.1 -29.422 3.424 1 97.88 205 ASP B C 1
ATOM 3897 O O . ASP B 1 205 ? 2.475 -29.266 2.26 1 97.88 205 ASP B O 1
ATOM 3901 N N . LYS B 1 206 ? 1.956 -30.609 3.885 1 96.88 206 LYS B N 1
ATOM 3902 C CA . LYS B 1 206 ? 2.461 -31.828 3.242 1 96.88 206 LYS B CA 1
ATOM 3903 C C . LYS B 1 206 ? 1.716 -32.094 1.94 1 96.88 206 LYS B C 1
ATOM 3905 O O . LYS B 1 206 ? 2.174 -32.906 1.117 1 96.88 206 LYS B O 1
ATOM 3910 N N . LYS B 1 207 ? 0.636 -31.406 1.703 1 96 207 LYS B N 1
ATOM 3911 C CA . LYS B 1 207 ? -0.11 -31.562 0.458 1 96 207 LYS B CA 1
ATOM 3912 C C . LYS B 1 207 ? 0.532 -30.781 -0.675 1 96 207 LYS B C 1
ATOM 3914 O O . LYS B 1 207 ? 0.219 -30.984 -1.848 1 96 207 LYS B O 1
ATOM 3919 N N . CYS B 1 208 ? 1.373 -29.875 -0.319 1 98.38 208 CYS B N 1
ATOM 3920 C CA . CYS B 1 208 ? 2.061 -29.062 -1.314 1 98.38 208 CYS B CA 1
ATOM 3921 C C . CYS B 1 208 ? 3.346 -29.734 -1.778 1 98.38 208 CYS B C 1
ATOM 3923 O O . CYS B 1 208 ? 3.834 -30.672 -1.131 1 98.38 208 CYS B O 1
ATOM 3925 N N . ASP B 1 209 ? 3.865 -29.281 -2.875 1 98.69 209 ASP B N 1
ATOM 3926 C CA . ASP B 1 209 ? 4.988 -29.953 -3.51 1 98.69 209 ASP B CA 1
ATOM 3927 C C . ASP B 1 209 ? 6.285 -29.172 -3.318 1 98.69 209 ASP B C 1
ATOM 3929 O O . ASP B 1 209 ? 7.375 -29.75 -3.354 1 98.69 209 ASP B O 1
ATOM 3933 N N . TYR B 1 210 ? 6.215 -27.906 -3.186 1 98.81 210 TYR B N 1
ATOM 3934 C CA . TYR B 1 210 ? 7.375 -27.047 -2.957 1 98.81 210 TYR B CA 1
ATOM 3935 C C . TYR B 1 210 ? 6.965 -25.75 -2.277 1 98.81 210 TYR B C 1
ATOM 3937 O O . TYR B 1 210 ? 5.777 -25.422 -2.209 1 98.81 210 TYR B O 1
ATOM 3945 N N . HIS B 1 211 ? 7.875 -25.109 -1.651 1 98.88 211 HIS B N 1
ATOM 3946 C CA . HIS B 1 211 ? 7.75 -23.781 -1.061 1 98.88 211 HIS B CA 1
ATOM 3947 C C . HIS B 1 211 ? 8.68 -22.781 -1.744 1 98.88 211 HIS B C 1
ATOM 3949 O O . HIS B 1 211 ? 9.82 -23.109 -2.07 1 98.88 211 HIS B O 1
ATOM 3955 N N . LEU B 1 212 ? 8.195 -21.656 -2.033 1 98.81 212 LEU B N 1
ATOM 3956 C CA . LEU B 1 212 ? 9.086 -20.672 -2.639 1 98.81 212 LEU B CA 1
ATOM 3957 C C . LEU B 1 212 ? 8.883 -19.297 -2.021 1 98.81 212 LEU B C 1
ATOM 3959 O O . LEU B 1 212 ? 7.914 -19.078 -1.291 1 98.81 212 LEU B O 1
ATOM 3963 N N . ARG B 1 213 ? 9.773 -18.453 -2.227 1 98.75 213 ARG B N 1
ATOM 3964 C CA . ARG B 1 213 ? 9.695 -17.016 -1.991 1 98.75 213 ARG B CA 1
ATOM 3965 C C . ARG B 1 213 ? 10.016 -16.234 -3.26 1 98.75 213 ARG B C 1
ATOM 3967 O O . ARG B 1 213 ? 10.781 -16.703 -4.109 1 98.75 213 ARG B O 1
ATOM 3974 N N . SER B 1 214 ? 9.391 -15.141 -3.484 1 98.62 214 SER B N 1
ATOM 3975 C CA . SER B 1 214 ? 9.656 -14.281 -4.633 1 98.62 214 SER B CA 1
ATOM 3976 C C . SER B 1 214 ? 10.031 -12.867 -4.195 1 98.62 214 SER B C 1
ATOM 3978 O O . SER B 1 214 ? 9.18 -12.125 -3.699 1 98.62 214 SER B O 1
ATOM 3980 N N . ILE B 1 215 ? 11.281 -12.523 -4.355 1 98.38 215 ILE B N 1
ATOM 3981 C CA . ILE B 1 215 ? 11.859 -11.258 -3.928 1 98.38 215 ILE B CA 1
ATOM 3982 C C . ILE B 1 215 ? 12.242 -10.422 -5.148 1 98.38 215 ILE B C 1
ATOM 3984 O O . ILE B 1 215 ? 13.078 -10.828 -5.953 1 98.38 215 ILE B O 1
ATOM 3988 N N . ALA B 1 216 ? 11.594 -9.203 -5.301 1 97.44 216 ALA B N 1
ATOM 3989 C CA . ALA B 1 216 ? 11.742 -8.445 -6.539 1 97.44 216 ALA B CA 1
ATOM 3990 C C . ALA B 1 216 ? 11.867 -6.949 -6.254 1 97.44 216 ALA B C 1
ATOM 3992 O O . ALA B 1 216 ? 11.07 -6.148 -6.758 1 97.44 216 ALA B O 1
ATOM 3993 N N . PRO B 1 217 ? 12.914 -6.535 -5.598 1 94.75 217 PRO B N 1
ATOM 3994 C CA . PRO B 1 217 ? 13.086 -5.113 -5.301 1 94.75 217 PRO B CA 1
ATOM 3995 C C . PRO B 1 217 ? 13.312 -4.27 -6.555 1 94.75 217 PRO B C 1
ATOM 3997 O O . PRO B 1 217 ? 13.117 -3.053 -6.527 1 94.75 217 PRO B O 1
ATOM 4000 N N . TYR B 1 218 ? 13.688 -4.891 -7.703 1 93.31 218 TYR B N 1
ATOM 4001 C CA . TYR B 1 218 ? 13.922 -4.195 -8.961 1 93.31 218 TYR B CA 1
ATOM 4002 C C . TYR B 1 218 ? 12.664 -3.492 -9.445 1 93.31 218 TYR B C 1
ATOM 4004 O O . TYR B 1 218 ? 12.734 -2.418 -10.047 1 93.31 218 TYR B O 1
ATOM 4012 N N . VAL B 1 219 ? 11.578 -4.098 -9.125 1 90.94 219 VAL B N 1
ATOM 4013 C CA . VAL B 1 219 ? 10.312 -3.512 -9.555 1 90.94 219 VAL B CA 1
ATOM 4014 C C . VAL B 1 219 ? 9.562 -2.961 -8.352 1 90.94 219 VAL B C 1
ATOM 4016 O O . VAL B 1 219 ? 8.336 -2.834 -8.375 1 90.94 219 VAL B O 1
ATOM 4019 N N . GLY B 1 220 ? 10.242 -2.771 -7.238 1 87.81 220 GLY B N 1
ATOM 4020 C CA . GLY B 1 220 ? 9.688 -2.1 -6.078 1 87.81 220 GLY B CA 1
ATOM 4021 C C . GLY B 1 220 ? 8.938 -3.035 -5.148 1 87.81 220 GLY B C 1
ATOM 4022 O O . GLY B 1 220 ? 8.234 -2.586 -4.238 1 87.81 220 GLY B O 1
ATOM 4023 N N . VAL B 1 221 ? 9.008 -4.316 -5.32 1 91.31 221 VAL B N 1
ATOM 4024 C CA . VAL B 1 221 ? 8.336 -5.309 -4.488 1 91.31 221 VAL B CA 1
ATOM 4025 C C . VAL B 1 221 ? 9.359 -6.047 -3.633 1 91.31 221 VAL B C 1
ATOM 4027 O O . VAL B 1 221 ? 10.195 -6.789 -4.156 1 91.31 221 VAL B O 1
ATOM 4030 N N . THR B 1 222 ? 9.336 -5.797 -2.359 1 93.75 222 THR B N 1
ATOM 4031 C CA . THR B 1 222 ? 10.258 -6.512 -1.481 1 93.75 222 THR B CA 1
ATOM 4032 C C . THR B 1 222 ? 10.039 -8.016 -1.574 1 93.75 222 THR B C 1
ATOM 4034 O O . THR B 1 222 ? 10.938 -8.758 -1.983 1 93.75 222 THR B O 1
ATOM 4037 N N . GLU B 1 223 ? 8.867 -8.414 -1.273 1 97.25 223 GLU B N 1
ATOM 4038 C CA . GLU B 1 223 ? 8.484 -9.82 -1.413 1 97.25 223 GLU B CA 1
ATOM 4039 C C . GLU B 1 223 ? 7.012 -9.953 -1.802 1 97.25 223 GLU B C 1
ATOM 4041 O O . GLU B 1 223 ? 6.133 -9.43 -1.115 1 97.25 223 GLU B O 1
ATOM 4046 N N . ASP B 1 224 ? 6.816 -10.602 -2.887 1 97.62 224 ASP B N 1
ATOM 4047 C CA . ASP B 1 224 ? 5.461 -10.914 -3.324 1 97.62 224 ASP B CA 1
ATOM 4048 C C . ASP B 1 224 ? 4.867 -12.055 -2.5 1 97.62 224 ASP B C 1
ATOM 4050 O O . ASP B 1 224 ? 5.469 -13.125 -2.387 1 97.62 224 ASP B O 1
ATOM 4054 N N . PRO B 1 225 ? 3.729 -11.859 -1.924 1 98.12 225 PRO B N 1
ATOM 4055 C CA . PRO B 1 225 ? 3.197 -12.906 -1.047 1 98.12 225 PRO B CA 1
ATOM 4056 C C . PRO B 1 225 ? 2.934 -14.219 -1.785 1 98.12 225 PRO B C 1
ATOM 4058 O O . PRO B 1 225 ? 3.279 -15.289 -1.285 1 98.12 225 PRO B O 1
ATOM 4061 N N . VAL B 1 226 ? 2.295 -14.141 -2.885 1 98.75 226 VAL B N 1
ATOM 4062 C CA . VAL B 1 226 ? 2.068 -15.281 -3.762 1 98.75 226 VAL B CA 1
ATOM 4063 C C . VAL B 1 226 ? 2.203 -14.852 -5.219 1 98.75 226 VAL B C 1
ATOM 4065 O O . VAL B 1 226 ? 1.368 -14.102 -5.73 1 98.75 226 VAL B O 1
ATOM 4068 N N . CYS B 1 227 ? 3.188 -15.352 -5.863 1 98.06 227 CYS B N 1
ATOM 4069 C CA . CYS B 1 227 ? 3.57 -14.898 -7.199 1 98.06 227 CYS B CA 1
ATOM 4070 C C . CYS B 1 227 ? 3.258 -15.961 -8.242 1 98.06 227 CYS B C 1
ATOM 4072 O O . CYS B 1 227 ? 3.889 -17.016 -8.266 1 98.06 227 CYS B O 1
ATOM 4074 N N . GLY B 1 228 ? 2.381 -15.633 -9.148 1 97.38 228 GLY B N 1
ATOM 4075 C CA . GLY B 1 228 ? 2.021 -16.578 -10.203 1 97.38 228 GLY B CA 1
ATOM 4076 C C . GLY B 1 228 ? 3.188 -16.938 -11.102 1 97.38 228 GLY B C 1
ATOM 4077 O O . GLY B 1 228 ? 3.494 -18.109 -11.289 1 97.38 228 GLY B O 1
ATOM 4078 N N . THR B 1 229 ? 3.855 -15.898 -11.672 1 97 229 THR B N 1
ATOM 4079 C CA . THR B 1 229 ? 4.961 -16.156 -12.586 1 97 229 THR B CA 1
ATOM 4080 C C . THR B 1 229 ? 6.121 -16.828 -11.867 1 97 229 THR B C 1
ATOM 4082 O O . THR B 1 229 ? 6.824 -17.656 -12.445 1 97 229 THR B O 1
ATOM 4085 N N . GLY B 1 230 ? 6.32 -16.469 -10.594 1 98.19 230 GLY B N 1
ATOM 4086 C CA . GLY B 1 230 ? 7.324 -17.156 -9.812 1 98.19 230 GLY B CA 1
ATOM 4087 C C . GLY B 1 230 ? 7.066 -18.656 -9.703 1 98.19 230 GLY B C 1
ATOM 4088 O O . GLY B 1 230 ? 7.973 -19.453 -9.898 1 98.19 230 GLY B O 1
ATOM 4089 N N . ASN B 1 231 ? 5.879 -19 -9.398 1 98.75 231 ASN B N 1
ATOM 4090 C CA . ASN B 1 231 ? 5.484 -20.406 -9.281 1 98.75 231 ASN B CA 1
ATOM 4091 C C . ASN B 1 231 ? 5.617 -21.141 -10.609 1 98.75 231 ASN B C 1
ATOM 4093 O O . ASN B 1 231 ? 6.051 -22.281 -10.648 1 98.75 231 ASN B O 1
ATOM 4097 N N . ALA B 1 232 ? 5.234 -20.438 -11.648 1 98.56 232 ALA B N 1
ATOM 4098 C CA . ALA B 1 232 ? 5.387 -21.031 -12.977 1 98.56 232 ALA B CA 1
ATOM 4099 C C . ALA B 1 232 ? 6.852 -21.312 -13.289 1 98.56 232 ALA B C 1
ATOM 4101 O O . ALA B 1 232 ? 7.188 -22.375 -13.805 1 98.56 232 ALA B O 1
ATOM 4102 N N . CYS B 1 233 ? 7.66 -20.391 -13.008 1 98.75 233 CYS B N 1
ATOM 4103 C CA . CYS B 1 233 ? 9.086 -20.547 -13.273 1 98.75 233 CYS B CA 1
ATOM 4104 C C . CYS B 1 233 ? 9.688 -21.656 -12.43 1 98.75 233 CYS B C 1
ATOM 4106 O O . CYS B 1 233 ? 10.438 -22.5 -12.938 1 98.75 233 CYS B O 1
ATOM 4108 N N . VAL B 1 234 ? 9.375 -21.703 -11.172 1 98.81 234 VAL B N 1
ATOM 4109 C CA . VAL B 1 234 ? 9.922 -22.703 -10.266 1 98.81 234 VAL B CA 1
ATOM 4110 C C . VAL B 1 234 ? 9.453 -24.094 -10.695 1 98.81 234 VAL B C 1
ATOM 4112 O O . VAL B 1 234 ? 10.258 -25.031 -10.758 1 98.81 234 VAL B O 1
ATOM 4115 N N . SER B 1 235 ? 8.18 -24.219 -10.984 1 98.75 235 SER B N 1
ATOM 4116 C CA . SER B 1 235 ? 7.664 -25.516 -11.398 1 98.75 235 SER B CA 1
ATOM 4117 C C . SER B 1 235 ? 8.281 -25.969 -12.727 1 98.75 235 SER B C 1
ATOM 4119 O O . SER B 1 235 ? 8.609 -27.141 -12.898 1 98.75 235 SER B O 1
ATOM 4121 N N . SER B 1 236 ? 8.422 -25.062 -13.648 1 98.62 236 SER B N 1
ATOM 4122 C CA . SER B 1 236 ? 9.078 -25.359 -14.914 1 98.62 236 SER B CA 1
ATOM 4123 C C . SER B 1 236 ? 10.523 -25.812 -14.688 1 98.62 236 SER B C 1
ATOM 4125 O O . SER B 1 236 ? 11 -26.734 -15.359 1 98.62 236 SER B O 1
ATOM 4127 N N . TYR B 1 237 ? 11.195 -25.125 -13.797 1 98.62 237 TYR B N 1
ATOM 4128 C CA . TYR B 1 237 ? 12.555 -25.484 -13.414 1 98.62 237 TYR B CA 1
ATOM 4129 C C . TYR B 1 237 ? 12.609 -26.906 -12.867 1 98.62 237 TYR B C 1
ATOM 4131 O O . TYR B 1 237 ? 13.492 -27.688 -13.234 1 98.62 237 TYR B O 1
ATOM 4139 N N . ILE B 1 238 ? 11.695 -27.234 -11.977 1 98.31 238 ILE B N 1
ATOM 4140 C CA . ILE B 1 238 ? 11.625 -28.547 -11.336 1 98.31 238 ILE B CA 1
ATOM 4141 C C . ILE B 1 238 ? 11.438 -29.625 -12.406 1 98.31 238 ILE B C 1
ATOM 4143 O O . ILE B 1 238 ? 12.109 -30.656 -12.367 1 98.31 238 ILE B O 1
ATOM 4147 N N . VAL B 1 239 ? 10.57 -29.391 -13.367 1 97.81 239 VAL B N 1
ATOM 4148 C CA . VAL B 1 239 ? 10.297 -30.344 -14.438 1 97.81 239 VAL B CA 1
ATOM 4149 C C . VAL B 1 239 ? 11.508 -30.438 -15.367 1 97.81 239 VAL B C 1
ATOM 4151 O O . VAL B 1 239 ? 11.914 -31.547 -15.75 1 97.81 239 VAL B O 1
ATOM 4154 N N . HIS B 1 240 ? 12.078 -29.266 -15.711 1 96.31 240 HIS B N 1
ATOM 4155 C CA . HIS B 1 240 ? 13.203 -29.188 -16.625 1 96.31 240 HIS B CA 1
ATOM 4156 C C . HIS B 1 240 ? 14.391 -30 -16.109 1 96.31 240 HIS B C 1
ATOM 4158 O O . HIS B 1 240 ? 15.117 -30.609 -16.906 1 96.31 240 HIS B O 1
ATOM 4164 N N . HIS B 1 241 ? 14.594 -30.047 -14.852 1 95.69 241 HIS B N 1
ATOM 4165 C CA . HIS B 1 241 ? 15.734 -30.734 -14.258 1 95.69 241 HIS B CA 1
ATOM 4166 C C . HIS B 1 241 ? 15.328 -32.094 -13.68 1 95.69 241 HIS B C 1
ATOM 4168 O O . HIS B 1 241 ? 16.141 -32.781 -13.078 1 95.69 241 HIS B O 1
ATOM 4174 N N . ASN B 1 242 ? 14.078 -32.469 -13.836 1 95.81 242 ASN B N 1
ATOM 4175 C CA . ASN B 1 242 ? 13.539 -33.719 -13.344 1 95.81 242 ASN B CA 1
ATOM 4176 C C . ASN B 1 242 ? 13.781 -33.875 -11.844 1 95.81 242 ASN B C 1
ATOM 4178 O O . ASN B 1 242 ? 14.227 -34.938 -11.391 1 95.81 242 ASN B O 1
ATOM 4182 N N . ILE B 1 243 ? 13.625 -32.812 -11.117 1 96.75 243 ILE B N 1
ATOM 4183 C CA . ILE B 1 243 ? 13.812 -32.844 -9.672 1 96.75 243 ILE B CA 1
ATOM 4184 C C . ILE B 1 243 ? 12.719 -33.656 -9.023 1 96.75 243 ILE B C 1
ATOM 4186 O O . ILE B 1 243 ? 12.977 -34.406 -8.078 1 96.75 243 ILE B O 1
ATOM 4190 N N . LEU B 1 244 ? 11.5 -33.469 -9.422 1 96.25 244 LEU B N 1
ATOM 4191 C CA . LEU B 1 244 ? 10.352 -34.312 -9.07 1 96.25 244 LEU B CA 1
ATOM 4192 C C . LEU B 1 244 ? 9.758 -34.969 -10.312 1 96.25 244 LEU B C 1
ATOM 4194 O O . LEU B 1 244 ? 9.719 -34.344 -11.383 1 96.25 244 LEU B O 1
ATOM 4198 N N . ASP B 1 245 ? 9.219 -36.156 -10.141 1 94.56 245 ASP B N 1
ATOM 4199 C CA . ASP B 1 245 ? 8.656 -36.875 -11.258 1 94.56 245 ASP B CA 1
ATOM 4200 C C . ASP B 1 245 ? 7.148 -36.656 -11.367 1 94.56 245 ASP B C 1
ATOM 4202 O O . ASP B 1 245 ? 6.359 -37.594 -11.227 1 94.56 245 ASP B O 1
ATOM 4206 N N . LYS B 1 246 ? 6.738 -35.531 -11.648 1 95.81 246 LYS B N 1
ATOM 4207 C CA . LYS B 1 246 ? 5.344 -35.156 -11.867 1 95.81 246 LYS B CA 1
ATOM 4208 C C . LYS B 1 246 ? 5.242 -33.844 -12.656 1 95.81 246 LYS B C 1
ATOM 4210 O O . LYS B 1 246 ? 6.246 -33.156 -12.859 1 95.81 246 LYS B O 1
ATOM 4215 N N . THR B 1 247 ? 4.059 -33.531 -13.203 1 97.19 247 THR B N 1
ATOM 4216 C CA . THR B 1 247 ? 3.852 -32.312 -14.016 1 97.19 247 THR B CA 1
ATOM 4217 C C . THR B 1 247 ? 2.686 -31.5 -13.469 1 97.19 247 THR B C 1
ATOM 4219 O O . THR B 1 247 ? 2.332 -30.469 -14.039 1 97.19 247 THR B O 1
ATOM 4222 N N . SER B 1 248 ? 2.021 -31.891 -12.414 1 97.69 248 SER B N 1
ATOM 4223 C CA . SER B 1 248 ? 1.02 -31.141 -11.672 1 97.69 248 SER B CA 1
ATOM 4224 C C . SER B 1 248 ? 1.489 -30.859 -10.25 1 97.69 248 SER B C 1
ATOM 4226 O O . SER B 1 248 ? 1.91 -31.766 -9.531 1 97.69 248 SER B O 1
ATOM 4228 N N . PHE B 1 249 ? 1.43 -29.609 -9.859 1 98.31 249 PHE B N 1
ATOM 4229 C CA . PHE B 1 249 ? 2.029 -29.203 -8.594 1 98.31 249 PHE B CA 1
ATOM 4230 C C . PHE B 1 249 ? 1.078 -28.312 -7.801 1 98.31 249 PHE B C 1
ATOM 4232 O O . PHE B 1 249 ? 0.169 -27.703 -8.375 1 98.31 249 PHE B O 1
ATOM 4239 N N . ILE B 1 250 ? 1.236 -28.328 -6.559 1 98.5 250 ILE B N 1
ATOM 4240 C CA . ILE B 1 250 ? 0.747 -27.281 -5.668 1 98.5 250 ILE B CA 1
ATOM 4241 C C . ILE B 1 250 ? 1.927 -26.578 -4.996 1 98.5 250 ILE B C 1
ATOM 4243 O O . ILE B 1 250 ? 2.645 -27.188 -4.199 1 98.5 250 ILE B O 1
ATOM 4247 N N . GLY B 1 251 ? 2.162 -25.359 -5.344 1 98.75 251 GLY B N 1
ATOM 4248 C CA . GLY B 1 251 ? 3.178 -24.547 -4.695 1 98.75 251 GLY B CA 1
ATOM 4249 C C . GLY B 1 251 ? 2.639 -23.734 -3.537 1 98.75 251 GLY B C 1
ATOM 4250 O O . GLY B 1 251 ? 1.552 -23.156 -3.629 1 98.75 251 GLY B O 1
ATOM 4251 N N . GLU B 1 252 ? 3.348 -23.75 -2.395 1 98.56 252 GLU B N 1
ATOM 4252 C CA . GLU B 1 252 ? 2.949 -22.875 -1.294 1 98.56 252 GLU B CA 1
ATOM 4253 C C . GLU B 1 252 ? 3.904 -21.703 -1.15 1 98.56 252 GLU B C 1
ATOM 4255 O O . GLU B 1 252 ? 5.102 -21.828 -1.418 1 98.56 252 GLU B O 1
ATOM 4260 N N . GLN B 1 253 ? 3.41 -20.609 -0.797 1 98.75 253 GLN B N 1
ATOM 4261 C CA . GLN B 1 253 ? 4.148 -19.359 -0.696 1 98.75 253 GLN B CA 1
ATOM 4262 C C . GLN B 1 253 ? 3.482 -18.406 0.289 1 98.75 253 GLN B C 1
ATOM 4264 O O . GLN B 1 253 ? 2.295 -18.547 0.593 1 98.75 253 GLN B O 1
ATOM 4269 N N . GLY B 1 254 ? 4.246 -17.453 0.793 1 98.44 254 GLY B N 1
ATOM 4270 C CA . GLY B 1 254 ? 3.705 -16.344 1.564 1 98.44 254 GLY B CA 1
ATOM 4271 C C . GLY B 1 254 ? 3.641 -16.625 3.053 1 98.44 254 GLY B C 1
ATOM 4272 O O . GLY B 1 254 ? 3.328 -15.734 3.848 1 98.44 254 GLY B O 1
ATOM 4273 N N . ASN B 1 255 ? 3.979 -17.828 3.467 1 98.12 255 ASN B N 1
ATOM 4274 C CA . ASN B 1 255 ? 3.883 -18.234 4.867 1 98.12 255 ASN B CA 1
ATOM 4275 C C . ASN B 1 255 ? 4.793 -17.391 5.754 1 98.12 255 ASN B C 1
ATOM 4277 O O . ASN B 1 255 ? 4.418 -17.031 6.871 1 98.12 255 ASN B O 1
ATOM 4281 N N . PHE B 1 256 ? 5.891 -17.031 5.266 1 97.12 256 PHE B N 1
ATOM 4282 C CA . PHE B 1 256 ? 6.906 -16.375 6.082 1 97.12 256 PHE B CA 1
ATOM 4283 C C . PHE B 1 256 ? 6.633 -14.883 6.195 1 97.12 256 PHE B C 1
ATOM 4285 O O . PHE B 1 256 ? 7.312 -14.172 6.945 1 97.12 256 PHE B O 1
ATOM 4292 N N . ILE B 1 257 ? 5.668 -14.398 5.469 1 95.5 257 ILE B N 1
ATOM 4293 C CA . ILE B 1 257 ? 5.285 -12.992 5.594 1 95.5 257 ILE B CA 1
ATOM 4294 C C . ILE B 1 257 ? 3.818 -12.891 6.008 1 95.5 257 ILE B C 1
ATOM 4296 O O . ILE B 1 257 ? 3.174 -11.867 5.789 1 95.5 257 ILE B O 1
ATOM 4300 N N . ASN B 1 258 ? 3.236 -13.953 6.496 1 95.44 258 ASN B N 1
ATOM 4301 C CA . ASN B 1 258 ? 1.915 -14.07 7.105 1 95.44 258 ASN B CA 1
ATOM 4302 C C . ASN B 1 258 ? 0.805 -13.797 6.094 1 95.44 258 ASN B C 1
ATOM 4304 O O . ASN B 1 258 ? -0.17 -13.109 6.402 1 95.44 258 ASN B O 1
ATOM 4308 N N . ARG B 1 259 ? 0.977 -14.234 4.922 1 97.75 259 ARG B N 1
ATOM 4309 C CA . ARG B 1 259 ? -0.037 -14.258 3.873 1 97.75 259 ARG B CA 1
ATOM 4310 C C . ARG B 1 259 ? -0.007 -15.57 3.105 1 97.75 259 ARG B C 1
ATOM 4312 O O . ARG B 1 259 ? 0.245 -15.594 1.899 1 97.75 259 ARG B O 1
ATOM 4319 N N . PRO B 1 260 ? -0.272 -16.594 3.756 1 98.38 260 PRO B N 1
ATOM 4320 C CA . PRO B 1 260 ? -0.133 -17.906 3.121 1 98.38 260 PRO B CA 1
ATOM 4321 C C . PRO B 1 260 ? -1.054 -18.094 1.915 1 98.38 260 PRO B C 1
ATOM 4323 O O . PRO B 1 260 ? -2.197 -17.625 1.935 1 98.38 260 PRO B O 1
ATOM 4326 N N . GLY B 1 261 ? -0.511 -18.719 0.906 1 98.62 261 GLY B N 1
ATOM 4327 C CA . GLY B 1 261 ? -1.257 -19.031 -0.303 1 98.62 261 GLY B CA 1
ATOM 4328 C C . GLY B 1 261 ? -0.75 -20.266 -1.016 1 98.62 261 GLY B C 1
ATOM 4329 O O . GLY B 1 261 ? 0.296 -20.812 -0.655 1 98.62 261 GLY B O 1
ATOM 4330 N N . LYS B 1 262 ? -1.562 -20.766 -1.918 1 98.44 262 LYS B N 1
ATOM 4331 C CA . LYS B 1 262 ? -1.25 -21.953 -2.721 1 98.44 262 LYS B CA 1
ATOM 4332 C C . LYS B 1 262 ? -1.538 -21.703 -4.199 1 98.44 262 LYS B C 1
ATOM 4334 O O . LYS B 1 262 ? -2.559 -21.109 -4.547 1 98.44 262 LYS B O 1
ATOM 4339 N N . VAL B 1 263 ? -0.615 -22.109 -5.004 1 98.62 263 VAL B N 1
ATOM 4340 C CA . VAL B 1 263 ? -0.772 -21.984 -6.453 1 98.62 263 VAL B CA 1
ATOM 4341 C C . VAL B 1 263 ? -0.822 -23.375 -7.086 1 98.62 263 VAL B C 1
ATOM 4343 O O . VAL B 1 263 ? 0.054 -24.203 -6.84 1 98.62 263 VAL B O 1
ATOM 4346 N N . TYR B 1 264 ? -1.824 -23.625 -7.82 1 98.5 264 TYR B N 1
ATOM 4347 C CA . TYR B 1 264 ? -1.915 -24.828 -8.625 1 98.5 264 TYR B CA 1
ATOM 4348 C C . TYR B 1 264 ? -1.208 -24.656 -9.961 1 98.5 264 TYR B C 1
ATOM 4350 O O . TYR B 1 264 ? -1.377 -23.625 -10.633 1 98.5 264 TYR B O 1
ATOM 4358 N N . VAL B 1 265 ? -0.418 -25.609 -10.32 1 98.31 265 VAL B N 1
ATOM 4359 C CA . VAL B 1 265 ? 0.342 -25.547 -11.57 1 98.31 265 VAL B CA 1
ATOM 4360 C C . VAL B 1 265 ? 0.15 -26.844 -12.359 1 98.31 265 VAL B C 1
ATOM 4362 O O . VAL B 1 265 ? 0.212 -27.938 -11.789 1 98.31 265 VAL B O 1
ATOM 4365 N N . ASN B 1 266 ? -0.112 -26.734 -13.602 1 98.19 266 ASN B N 1
ATOM 4366 C CA . ASN B 1 266 ? -0.152 -27.844 -14.539 1 98.19 266 ASN B CA 1
ATOM 4367 C C . ASN B 1 266 ? 0.8 -27.625 -15.711 1 98.19 266 ASN B C 1
ATOM 4369 O O . ASN B 1 266 ? 0.669 -26.641 -16.453 1 98.19 266 ASN B O 1
ATOM 4373 N N . ILE B 1 267 ? 1.719 -28.547 -15.875 1 98.12 267 ILE B N 1
ATOM 4374 C CA . ILE B 1 267 ? 2.695 -28.469 -16.953 1 98.12 267 ILE B CA 1
ATOM 4375 C C . ILE B 1 267 ? 2.473 -29.625 -17.922 1 98.12 267 ILE B C 1
ATOM 4377 O O . ILE B 1 267 ? 2.221 -30.75 -17.516 1 98.12 267 ILE B O 1
ATOM 4381 N N . THR B 1 268 ? 2.459 -29.312 -19.156 1 97.38 268 THR B N 1
ATOM 4382 C CA . THR B 1 268 ? 2.436 -30.344 -20.188 1 97.38 268 THR B CA 1
ATOM 4383 C C . THR B 1 268 ? 3.809 -30.484 -20.844 1 97.38 268 THR B C 1
ATOM 4385 O O . THR B 1 268 ? 4.441 -29.484 -21.188 1 97.38 268 THR B O 1
ATOM 4388 N N . ARG B 1 269 ? 4.215 -31.672 -20.906 1 94.81 269 ARG B N 1
ATOM 4389 C CA . ARG B 1 269 ? 5.484 -32 -21.547 1 94.81 269 ARG B CA 1
ATOM 4390 C C . ARG B 1 269 ? 5.277 -32.906 -22.75 1 94.81 269 ARG B C 1
ATOM 4392 O O . ARG B 1 269 ? 4.484 -33.875 -22.688 1 94.81 269 ARG B O 1
ATOM 4399 N N . GLU B 1 270 ? 5.883 -32.531 -23.812 1 92.12 270 GLU B N 1
ATOM 4400 C CA . GLU B 1 270 ? 5.98 -33.375 -25 1 92.12 270 GLU B CA 1
ATOM 4401 C C . GLU B 1 270 ? 7.434 -33.531 -25.453 1 92.12 270 GLU B C 1
ATOM 4403 O O . GLU B 1 270 ? 8.117 -32.531 -25.703 1 92.12 270 GLU B O 1
ATOM 4408 N N . ASN B 1 271 ? 7.887 -34.75 -25.75 1 89.81 271 ASN B N 1
ATOM 4409 C CA . ASN B 1 271 ? 9.25 -35.062 -26.172 1 89.81 271 ASN B CA 1
ATOM 4410 C C . ASN B 1 271 ? 10.281 -34.344 -25.312 1 89.81 271 ASN B C 1
ATOM 4412 O O . ASN B 1 271 ? 11.172 -33.656 -25.828 1 89.81 271 ASN B O 1
ATOM 4416 N N . ASN B 1 272 ? 10.086 -34.219 -24.078 1 86.38 272 ASN B N 1
ATOM 4417 C CA . ASN B 1 272 ? 10.992 -33.688 -23.062 1 86.38 272 ASN B CA 1
ATOM 4418 C C . ASN B 1 272 ? 10.961 -32.156 -23.016 1 86.38 272 ASN B C 1
ATOM 4420 O O . ASN B 1 272 ? 11.703 -31.547 -22.25 1 86.38 272 ASN B O 1
ATOM 4424 N N . ASP B 1 273 ? 10.078 -31.562 -23.828 1 93.25 273 ASP B N 1
ATOM 4425 C CA . ASP B 1 273 ? 9.922 -30.109 -23.844 1 93.25 273 ASP B CA 1
ATOM 4426 C C . ASP B 1 273 ? 8.609 -29.703 -23.188 1 93.25 273 ASP B C 1
ATOM 4428 O O . ASP B 1 273 ? 7.586 -30.359 -23.359 1 93.25 273 ASP B O 1
ATOM 4432 N N . ILE B 1 274 ? 8.758 -28.719 -22.391 1 96.94 274 ILE B N 1
ATOM 4433 C CA . ILE B 1 274 ? 7.543 -28.141 -21.828 1 96.94 274 ILE B CA 1
ATOM 4434 C C . ILE B 1 274 ? 6.781 -27.375 -22.922 1 96.94 274 ILE B C 1
ATOM 4436 O O . ILE B 1 274 ? 7.332 -26.484 -23.562 1 96.94 274 ILE B O 1
ATOM 4440 N N . THR B 1 275 ? 5.496 -27.734 -23.141 1 97.25 275 THR B N 1
ATOM 4441 C CA . THR B 1 275 ? 4.73 -27.141 -24.219 1 97.25 275 THR B CA 1
ATOM 4442 C C . THR B 1 275 ? 3.631 -26.234 -23.672 1 97.25 275 THR B C 1
ATOM 4444 O O . THR B 1 275 ? 3.076 -25.406 -24.406 1 97.25 275 THR B O 1
ATOM 4447 N N . SER B 1 276 ? 3.324 -26.453 -22.391 1 97.38 276 SER B N 1
ATOM 4448 C CA . SER B 1 276 ? 2.291 -25.609 -21.781 1 97.38 276 SER B CA 1
ATOM 4449 C C . SER B 1 276 ? 2.48 -25.5 -20.281 1 97.38 276 SER B C 1
ATOM 4451 O O . SER B 1 276 ? 2.902 -26.469 -19.625 1 97.38 276 SER B O 1
ATOM 4453 N N . VAL B 1 277 ? 2.264 -24.359 -19.766 1 98.19 277 VAL B N 1
ATOM 4454 C CA . VAL B 1 277 ? 2.24 -24.109 -18.328 1 98.19 277 VAL B CA 1
ATOM 4455 C C . VAL B 1 277 ? 0.952 -23.375 -17.953 1 98.19 277 VAL B C 1
ATOM 4457 O O . VAL B 1 277 ? 0.646 -22.312 -18.516 1 98.19 277 VAL B O 1
ATOM 4460 N N . LYS B 1 278 ? 0.154 -23.938 -17.062 1 98.06 278 LYS B N 1
ATOM 4461 C CA . LYS B 1 278 ? -1.033 -23.297 -16.5 1 98.06 278 LYS B CA 1
ATOM 4462 C C . LYS B 1 278 ? -0.912 -23.141 -14.992 1 98.06 278 LYS B C 1
ATOM 4464 O O . LYS B 1 278 ? -0.424 -24.031 -14.305 1 98.06 278 LYS B O 1
ATOM 4469 N N . ILE B 1 279 ? -1.261 -22 -14.578 1 98 279 ILE B N 1
ATOM 4470 C CA . ILE B 1 279 ? -1.248 -21.75 -13.141 1 98 279 ILE B CA 1
ATOM 4471 C C . ILE B 1 279 ? -2.609 -21.219 -12.695 1 98 279 ILE B C 1
ATOM 4473 O O . ILE B 1 279 ? -3.365 -20.672 -13.5 1 98 279 ILE B O 1
ATOM 4477 N N . GLY B 1 280 ? -2.922 -21.359 -11.438 1 98.31 280 GLY B N 1
ATOM 4478 C CA . GLY B 1 280 ? -4.172 -20.844 -10.914 1 98.31 280 GLY B CA 1
ATOM 4479 C C . GLY B 1 280 ? -4.32 -21.062 -9.414 1 98.31 280 GLY B C 1
ATOM 4480 O O . GLY B 1 280 ? -3.371 -21.469 -8.742 1 98.31 280 GLY B O 1
ATOM 4481 N N . GLY B 1 281 ? -5.484 -20.719 -8.953 1 98.56 281 GLY B N 1
ATOM 4482 C CA . GLY B 1 281 ? -5.797 -20.844 -7.539 1 98.56 281 GLY B CA 1
ATOM 4483 C C . GLY B 1 281 ? -7.203 -20.406 -7.195 1 98.56 281 GLY B C 1
ATOM 4484 O O . GLY B 1 281 ? -7.965 -20 -8.078 1 98.56 281 GLY B O 1
ATOM 4485 N N . SER B 1 282 ? -7.555 -20.609 -5.941 1 98.44 282 SER B N 1
ATOM 4486 C CA . SER B 1 282 ? -8.781 -20.078 -5.363 1 98.44 282 SER B CA 1
ATOM 4487 C C . SER B 1 282 ? -8.609 -18.625 -4.945 1 98.44 282 SER B C 1
ATOM 4489 O O . SER B 1 282 ? -7.539 -18.047 -5.121 1 98.44 282 SER B O 1
ATOM 4491 N N . ALA B 1 283 ? -9.664 -18.062 -4.527 1 98.62 283 ALA B N 1
ATOM 4492 C CA . ALA B 1 283 ? -9.609 -16.703 -3.992 1 98.62 283 ALA B CA 1
ATOM 4493 C C . ALA B 1 283 ? -10.633 -16.516 -2.879 1 98.62 283 ALA B C 1
ATOM 4495 O O . ALA B 1 283 ? -11.547 -17.328 -2.717 1 98.62 283 ALA B O 1
ATOM 4496 N N . TYR B 1 284 ? -10.469 -15.516 -2.121 1 98.44 284 TYR B N 1
ATOM 4497 C CA . TYR B 1 284 ? -11.336 -15.188 -0.993 1 98.44 284 TYR B CA 1
ATOM 4498 C C . TYR B 1 284 ? -11.648 -13.695 -0.959 1 98.44 284 TYR B C 1
ATOM 4500 O O . TYR B 1 284 ? -10.734 -12.867 -0.909 1 98.44 284 TYR B O 1
ATOM 4508 N N . THR B 1 285 ? -12.922 -13.344 -1.022 1 98.69 285 THR B N 1
ATOM 4509 C CA . THR B 1 285 ? -13.312 -11.945 -0.866 1 98.69 285 THR B CA 1
ATOM 4510 C C . THR B 1 285 ? -13.203 -11.516 0.594 1 98.69 285 THR B C 1
ATOM 4512 O O . THR B 1 285 ? -13.984 -11.961 1.437 1 98.69 285 THR B O 1
ATOM 4515 N N . VAL B 1 286 ? -12.32 -10.602 0.845 1 98.56 286 VAL B N 1
ATOM 4516 C CA . VAL B 1 286 ? -12.07 -10.219 2.23 1 98.56 286 VAL B CA 1
ATOM 4517 C C . VAL B 1 286 ? -12.812 -8.922 2.553 1 98.56 286 VAL B C 1
ATOM 4519 O O . VAL B 1 286 ? -13.234 -8.703 3.691 1 98.56 286 VAL B O 1
ATOM 4522 N N . LEU B 1 287 ? -12.984 -8.016 1.591 1 98.75 287 LEU B N 1
ATOM 4523 C CA . LEU B 1 287 ? -13.656 -6.734 1.781 1 98.75 287 LEU B CA 1
ATOM 4524 C C . LEU B 1 287 ? -14.672 -6.48 0.673 1 98.75 287 LEU B C 1
ATOM 4526 O O . LEU B 1 287 ? -14.391 -6.734 -0.501 1 98.75 287 LEU B O 1
ATOM 4530 N N . SER B 1 288 ? -15.852 -6.129 0.995 1 98.75 288 SER B N 1
ATOM 4531 C CA . SER B 1 288 ? -16.875 -5.629 0.084 1 98.75 288 SER B CA 1
ATOM 4532 C C . SER B 1 288 ? -17.375 -4.254 0.517 1 98.75 288 SER B C 1
ATOM 4534 O O . SER B 1 288 ? -17.703 -4.043 1.688 1 98.75 288 SER B O 1
ATOM 4536 N N . GLY B 1 289 ? -17.312 -3.291 -0.368 1 98.44 289 GLY B N 1
ATOM 4537 C CA . GLY B 1 289 ? -17.75 -1.953 0.003 1 98.44 289 GLY B CA 1
ATOM 4538 C C . GLY B 1 289 ? -18.047 -1.067 -1.193 1 98.44 289 GLY B C 1
ATOM 4539 O O . GLY B 1 289 ? -18.297 -1.563 -2.295 1 98.44 289 GLY B O 1
ATOM 4540 N N . GLU B 1 290 ? -18.172 0.21 -0.914 1 98.62 290 GLU B N 1
ATOM 4541 C CA . GLU B 1 290 ? -18.453 1.223 -1.931 1 98.62 290 GLU B CA 1
ATOM 4542 C C . GLU B 1 290 ? -17.5 2.412 -1.789 1 98.62 290 GLU B C 1
ATOM 4544 O O . GLU B 1 290 ? -17.203 2.84 -0.674 1 98.62 290 GLU B O 1
ATOM 4549 N N . ILE B 1 291 ? -17.031 2.83 -2.887 1 98.5 291 ILE B N 1
ATOM 4550 C CA . ILE B 1 291 ? -16.266 4.07 -2.967 1 98.5 291 ILE B CA 1
ATOM 4551 C C . ILE B 1 291 ? -17.188 5.215 -3.4 1 98.5 291 ILE B C 1
ATOM 4553 O O . ILE B 1 291 ? -17.922 5.09 -4.383 1 98.5 291 ILE B O 1
ATOM 4557 N N . MET B 1 292 ? -17.125 6.324 -2.65 1 97.31 292 MET B N 1
ATOM 4558 C CA . MET B 1 292 ? -17.906 7.52 -2.951 1 97.31 292 MET B CA 1
ATOM 4559 C C . MET B 1 292 ? -17 8.664 -3.389 1 97.31 292 MET B C 1
ATOM 4561 O O . MET B 1 292 ? -16.078 9.039 -2.67 1 97.31 292 MET B O 1
ATOM 4565 N N . TYR B 1 293 ? -17.453 9.234 -4.574 1 96.25 293 TYR B N 1
ATOM 4566 C CA . TYR B 1 293 ? -16.609 10.336 -5.047 1 96.25 293 TYR B CA 1
ATOM 4567 C C . TYR B 1 293 ? -17.438 11.336 -5.859 1 96.25 293 TYR B C 1
ATOM 4569 O O . TYR B 1 293 ? -18.516 11 -6.352 1 96.25 293 TYR B O 1
#

Solvent-accessible surface area (backbone atoms only — not comparable to full-atom values): 29192 Å² total; per-residue (Å²): 124,50,78,41,64,36,32,36,18,19,9,21,14,84,50,65,66,19,11,26,62,15,33,32,26,79,80,32,69,88,56,52,69,69,56,50,37,46,50,16,38,67,51,46,38,73,31,23,30,34,25,26,78,40,94,86,35,75,28,21,46,47,37,17,23,49,84,46,75,50,46,76,57,67,53,38,48,35,21,39,53,47,52,34,47,76,68,64,70,50,67,80,90,50,50,66,45,36,36,32,36,78,74,41,76,42,61,39,32,57,42,78,54,96,90,32,67,28,35,32,34,72,48,47,53,70,45,81,43,84,48,48,91,44,48,66,62,50,22,59,36,28,56,49,62,62,85,47,41,41,91,65,72,31,29,36,26,27,34,86,57,38,31,36,34,41,43,28,73,31,47,66,57,59,70,61,48,50,68,37,56,68,57,46,23,52,51,15,62,76,66,68,28,47,26,41,29,43,28,20,63,44,50,89,55,82,85,35,53,25,27,42,50,38,36,19,45,59,74,72,35,67,62,47,36,48,48,65,66,51,49,51,30,45,52,49,50,34,48,73,67,58,72,49,98,62,50,69,45,33,38,32,23,16,62,92,75,66,12,42,21,42,37,39,34,43,48,41,70,55,96,90,35,67,71,37,35,32,39,30,24,32,45,29,73,31,31,48,34,35,36,43,76,125,49,76,43,64,36,32,35,17,18,10,22,13,83,50,65,66,18,12,29,60,16,33,31,25,79,80,32,69,88,55,53,69,68,56,51,38,45,50,15,38,66,53,45,38,74,32,24,30,35,25,25,78,40,95,88,35,75,28,22,44,48,36,17,23,49,85,47,76,50,48,76,56,65,52,40,47,36,22,40,53,46,53,34,47,75,69,64,70,50,66,82,89,51,48,68,45,35,34,32,34,80,75,42,77,44,62,39,32,57,41,78,55,96,91,34,68,27,36,32,33,73,50,45,55,70,46,81,44,85,47,48,89,43,50,66,60,51,24,58,35,28,55,49,62,63,86,47,40,42,91,65,72,32,28,35,25,27,36,86,57,37,30,36,32,41,44,29,72,32,47,66,56,59,70,61,47,49,69,37,55,68,57,47,23,53,51,15,61,77,65,70,29,47,26,41,28,44,29,20,63,45,51,89,55,83,86,35,54,25,27,42,50,38,36,20,46,59,75,73,34,66,61,49,36,47,49,66,66,52,51,50,29,47,52,50,50,36,48,74,67,59,73,49,97,63,49,68,46,33,38,33,23,17,61,91,74,66,12,42,21,41,36,39,35,42,46,42,70,56,96,90,35,68,70,38,34,33,39,29,25,32,44,29,72,30,31,46,34,36,37,44,76

Secondary structure (DSSP, 8-state):
--EEEEEEEEET-SSTT-SEEEEEES--TT--HHHHHHHHHHHTSS-EEEEE--SSSSEEEEEE-SS-EES--HHHHHHHHHHHHHTT-S-TT-SEEEEEETTEEEEEEEEEETTEEEEEEEEPPPEEEE-GGGHHHHHHHHT--GGGB-SSPPEEEESSSEEEEEEBS-HHHHHT----HHHHHHHHHHHT-SEEEEEES--SSTT-SEEE-EEEGGGTEEEESS-HHHHHHHHHHHHHTTSSS-SEEEEEE-GGGT--EEEEEEEEEETTEEEEEEEEE-EEEEEEEEEE-/--EEEEEEEEET-SSTT-SEEEEEES--TT--HHHHHHHHHHHTSS-EEEEE--SSSSEEEEEE-SS-EES--HHHHHHHHHHHHHTT-S-TT-SEEEEEETTEEEEEEEEEETTEEEEEEEEPPPEEEE-GGGHHHHHHHHT--GGGB-SSPPEEEESSSEEEEEEBS-HHHHHT----HHHHHHHHHHHT-SEEEEEES--SSTT-SEEE-EEEGGGTEEEESS-HHHHHHHHHHHHHTTSSS-SEEEEEE-GGGT--EEEEEEEEEETTEEEEEEEEE-EEEEEEEEEE-

Organism: Clostridioides difficile (strain 630) (NCBI:txid272563)

Foldseek 3Di:
DDKFWKFWKAFQDDDPPAHAIEMEGQDCAPPDPVVLLVVQLVVQGQWYKYWYDDPPWLIEIWIYHNVGTDFDDARNVQRHVQVCVVVVNDDPVDQKGWYQTSVGIFIWGWDADPNFTKIKGWFAFKDKDFDQVCLCVVCVQFVHDSVQWDPDTFIFMDRPFTETETEGAEPVRQLPTHGPLVSQLVVCVVVVGQGYKYKYQDDPDPQFGIEIWTAGCVVPRGTRFDDFRSVQRHLQVCLLVVVDDDFWGWYWGNVSVPRIGIKIWGWDDDPSGTDIIMIIHGMGGNDIDMDDD/DDKFWKFWKAFQDDDPPAHAIEMEGQDCAPPDPVVLLVVQLVVQGQWYKYWYDDPPWLIEIWIYHNVGTDFDDARNVQRHVQVCVVVVNDDPVDQKGWYQTSVGIFIWGWDADPNFTKIKGWFAFKDKDFDQVCLCVVCVQFVHDSVQWDPDTFIFMDRPFTETETEGAEPVRQLPTHGPLVSQLVVCVVVVGQGYKYKYQDDPDPQFGIEIWTAGCVVPRGTRFDDFRSVQRHLQVCLLVVVDDDFWGWYWGNVSVPRIGIKIWGWDDDPSGTDIIMIIHGMGTNDIDMDDD

Sequence (586 aa):
MNKIKIKQVDAFTTIPFGGNPAGVVTDASNISDEIKQNVAKEMNLSETAFVSESNIADFKVQFFTPGLEVDLCGHATIGTFHALLEEGKLNTNKSIFYQETKAGVLSVELKKINNENIFMMEQNTPEFENLDNCRKELAQMIGVHEDRLLEYPIIKVNTGLWWLVFGLKSLDDLKNISPDLNKIKKFSGDNNIIGITPFCIETIDKKCDYHLRSIAPYVGVTEDPVCGTGNACVSSYIVHHNILDKTSFIGEQGNFINRPGKVYVNITRENNDITSVKIGGSAYTVLSGEIMYMNKIKIKQVDAFTTIPFGGNPAGVVTDASNISDEIKQNVAKEMNLSETAFVSESNIADFKVQFFTPGLEVDLCGHATIGTFHALLEEGKLNTNKSIFYQETKAGVLSVELKKINNENIFMMEQNTPEFENLDNCRKELAQMIGVHEDRLLEYPIIKVNTGLWWLVFGLKSLDDLKNISPDLNKIKKFSGDNNIIGITPFCIETIDKKCDYHLRSIAPYVGVTEDPVCGTGNACVSSYIVHHNILDKTSFIGEQGNFINRPGKVYVNITRENNDITSVKIGGSAYTVLSGEIMY

Radius of gyration: 25.68 Å; Cα contacts (8 Å, |Δi|>4): 1539; chains: 2; bounding box: 52×75×60 Å